Protein AF-A0A1V5E7V3-F1 (afdb_monomer)

Secondary structure (DSSP, 8-state):
---EEEEE-SSHHHHHHHHHHHTSTT-GGGGGSEEEEE-SGGG-STHHHHHHHHHHHSSTTT--EEEEESSTTSSS---TT--EEEE-S----HHHHHHHHGGGTS--EEE-TTS-EEE--S--EEEES-HHHHHHHHHHHHHHH-SS---HHHHHHHHHHHS--EEE-SS-EEEPPHHHHHHHHHHTS-THHHHHHHT-GGGB---HHHHHHHHH-HHHHHHHHHSGGGTT-HHHHHHHHHHHHHHHHHHHH--S---HHHHHHHHHHHHHHHHHHHHHHHHHHHHHTTHHHHHHH----SS-HHHIIIII-HHHHHHHHS--HHHHHHHHHTT-B-HHHHHHHHHHHHHHHHHHHHTTT--TTTT--EE-SS-EE-HHHHHHHHHHHHHHHHHHHHHHHT------------S-PPPPHHHHHHHHHHHHHHHHHHHHHHH----HHHHHTT--EEEEEEEEE-TTS-EEEEEEEE--S-HHHHHHHHHHHHHHPPPPPPSS-EEEEEEEEE---

Structure (mmCIF, N/CA/C/O backbone):
data_AF-A0A1V5E7V3-F1
#
_entry.id   AF-A0A1V5E7V3-F1
#
loop_
_atom_site.group_PDB
_atom_site.id
_atom_site.type_symbol
_atom_site.label_atom_id
_atom_site.label_alt_id
_atom_site.label_comp_id
_atom_site.label_asym_id
_atom_site.label_entity_id
_atom_site.label_seq_id
_atom_site.pdbx_PDB_ins_code
_atom_site.Cartn_x
_atom_site.Cartn_y
_atom_site.Cartn_z
_atom_site.occupancy
_atom_site.B_iso_or_equiv
_atom_site.auth_seq_id
_atom_site.auth_comp_id
_atom_site.auth_asym_id
_atom_site.auth_atom_id
_atom_site.pdbx_PDB_model_num
ATOM 1 N N . MET A 1 1 ? 16.300 -5.317 -32.630 1.00 59.69 1 MET A N 1
ATOM 2 C CA . MET A 1 1 ? 17.510 -5.959 -32.055 1.00 59.69 1 MET A CA 1
ATOM 3 C C . MET A 1 1 ? 18.302 -4.889 -31.298 1.00 59.69 1 MET A C 1
ATOM 5 O O . MET A 1 1 ? 18.347 -3.766 -31.780 1.00 59.69 1 MET A O 1
ATOM 9 N N . LEU A 1 2 ? 18.863 -5.180 -30.117 1.00 83.94 2 LEU A N 1
ATOM 10 C CA . LEU A 1 2 ? 19.579 -4.194 -29.284 1.00 83.94 2 LEU A CA 1
ATOM 11 C C . LEU A 1 2 ? 20.987 -3.898 -29.844 1.00 83.94 2 LEU A C 1
ATOM 13 O O . LEU A 1 2 ? 21.982 -4.446 -29.363 1.00 83.94 2 LEU A O 1
ATOM 17 N N . SER A 1 3 ? 21.072 -3.072 -30.889 1.00 89.88 3 SER A N 1
ATOM 18 C CA . SER A 1 3 ? 22.350 -2.718 -31.532 1.00 89.88 3 SER A CA 1
ATOM 19 C C . SER A 1 3 ? 23.132 -1.676 -30.733 1.00 89.88 3 SER A C 1
ATOM 21 O O . SER A 1 3 ? 24.345 -1.802 -30.585 1.00 89.88 3 SER A O 1
ATOM 23 N N . HIS A 1 4 ? 22.448 -0.696 -30.136 1.00 93.88 4 HIS A N 1
ATOM 24 C CA . HIS A 1 4 ? 23.086 0.336 -29.319 1.00 93.88 4 HIS A CA 1
ATOM 25 C C . HIS A 1 4 ? 22.435 0.427 -27.945 1.00 93.88 4 HIS A C 1
ATOM 27 O O . HIS A 1 4 ? 21.242 0.718 -27.825 1.00 93.88 4 HIS A O 1
ATOM 33 N N . THR A 1 5 ? 23.228 0.213 -26.895 1.00 95.25 5 THR A N 1
ATOM 34 C CA . THR A 1 5 ? 22.722 0.203 -25.515 1.00 95.25 5 THR A CA 1
ATOM 35 C C . THR A 1 5 ? 23.549 1.064 -24.576 1.00 95.25 5 THR A C 1
ATOM 37 O O . THR A 1 5 ? 24.768 1.164 -24.725 1.00 95.25 5 THR A O 1
ATOM 40 N N . PHE A 1 6 ? 22.886 1.641 -23.578 1.00 95.75 6 PHE A N 1
ATOM 41 C CA . PHE A 1 6 ? 23.505 2.415 -22.506 1.00 95.75 6 PHE A CA 1
ATOM 42 C C . PHE A 1 6 ? 23.456 1.630 -21.192 1.00 95.75 6 PHE A C 1
ATOM 44 O O . PHE A 1 6 ? 22.396 1.191 -20.768 1.00 95.75 6 PHE A O 1
ATOM 51 N N . TRP A 1 7 ? 24.589 1.392 -20.543 1.00 96.12 7 TRP A N 1
ATOM 52 C CA . TRP A 1 7 ? 24.657 0.620 -19.302 1.00 96.12 7 TRP A CA 1
ATOM 53 C C . TRP A 1 7 ? 25.041 1.559 -18.166 1.00 96.12 7 TRP A C 1
ATOM 55 O O . TRP A 1 7 ? 26.091 2.207 -18.208 1.00 96.12 7 TRP A O 1
ATOM 65 N N . PHE A 1 8 ? 24.178 1.643 -17.154 1.00 93.69 8 PHE A N 1
ATOM 66 C CA . PHE A 1 8 ? 24.316 2.588 -16.055 1.00 93.69 8 PHE A CA 1
ATOM 67 C C . PHE A 1 8 ? 24.858 1.891 -14.804 1.00 93.69 8 PHE A C 1
ATOM 69 O O . PHE A 1 8 ? 24.125 1.209 -14.090 1.00 93.69 8 PHE A O 1
ATOM 76 N N . LEU A 1 9 ? 26.154 2.061 -14.539 1.00 93.06 9 LEU A N 1
ATOM 77 C CA . LEU A 1 9 ? 26.888 1.380 -13.471 1.00 93.06 9 LEU A CA 1
ATOM 78 C C . LEU A 1 9 ? 27.106 2.276 -12.233 1.00 93.06 9 LEU A C 1
ATOM 80 O O . LEU A 1 9 ? 26.969 3.499 -12.315 1.00 93.06 9 LEU A O 1
ATOM 84 N N . PRO A 1 10 ? 27.452 1.702 -11.062 1.00 88.38 10 PRO A N 1
ATOM 85 C CA . PRO A 1 10 ? 27.514 2.453 -9.805 1.00 88.38 10 PRO A CA 1
ATOM 86 C C . PRO A 1 10 ? 28.626 3.504 -9.735 1.00 88.38 10 PRO A C 1
ATOM 88 O O . PRO A 1 10 ? 28.425 4.577 -9.172 1.00 88.38 10 PRO A O 1
ATOM 91 N N . ASN A 1 11 ? 29.812 3.193 -10.262 1.00 91.88 11 ASN A N 1
ATOM 92 C CA . ASN A 1 11 ? 31.008 4.026 -10.137 1.00 91.88 11 ASN A CA 1
ATOM 93 C C . ASN A 1 11 ? 32.017 3.734 -11.262 1.00 91.88 11 ASN A C 1
ATOM 95 O O . ASN A 1 11 ? 31.843 2.798 -12.044 1.00 91.88 11 ASN A O 1
ATOM 99 N N . VAL A 1 12 ? 33.085 4.535 -11.330 1.00 92.38 12 VAL A N 1
ATOM 100 C CA . VAL A 1 12 ? 34.124 4.437 -12.372 1.00 92.38 12 VAL A CA 1
ATOM 101 C C . VAL A 1 12 ? 34.798 3.063 -12.385 1.00 92.38 12 VAL A C 1
ATOM 103 O O . VAL A 1 12 ? 34.963 2.483 -13.456 1.00 92.38 12 VAL A O 1
ATOM 106 N N . ALA A 1 13 ? 35.123 2.519 -11.208 1.00 92.44 13 ALA A N 1
ATOM 107 C CA . ALA A 1 13 ? 35.746 1.203 -11.084 1.00 92.44 13 ALA A CA 1
ATOM 108 C C . ALA A 1 13 ? 34.842 0.089 -11.639 1.00 92.44 13 ALA A C 1
ATOM 110 O O . ALA A 1 13 ? 35.316 -0.805 -12.330 1.00 92.44 13 ALA A O 1
ATOM 111 N N . SER A 1 14 ? 33.528 0.184 -11.418 1.00 92.88 14 SER A N 1
ATOM 112 C CA . SER A 1 14 ? 32.549 -0.766 -11.961 1.00 92.88 14 SER A CA 1
ATOM 113 C C . SER A 1 14 ? 32.484 -0.696 -13.487 1.00 92.88 14 SER A C 1
ATOM 115 O O . SER A 1 14 ? 32.440 -1.733 -14.142 1.00 92.88 14 SER A O 1
ATOM 117 N N . CYS A 1 15 ? 32.524 0.509 -14.071 1.00 94.12 15 CYS A N 1
ATOM 118 C CA . CYS A 1 15 ? 32.578 0.666 -15.527 1.00 94.12 15 CYS A CA 1
ATOM 119 C C . CYS A 1 15 ? 33.848 0.038 -16.120 1.00 94.12 15 CYS A C 1
ATOM 121 O O . CYS A 1 15 ? 33.771 -0.646 -17.136 1.00 94.12 15 CYS A O 1
ATOM 123 N N . GLN A 1 16 ? 35.002 0.240 -15.478 1.00 93.62 16 GLN A N 1
ATOM 124 C CA . GLN A 1 16 ? 36.272 -0.361 -15.899 1.00 93.62 16 GLN A CA 1
ATOM 125 C C . GLN A 1 16 ? 36.253 -1.888 -15.763 1.00 93.62 16 GLN A C 1
ATOM 127 O O . GLN A 1 16 ? 36.664 -2.593 -16.680 1.00 93.62 16 GLN A O 1
ATOM 132 N N . ALA A 1 17 ? 35.729 -2.407 -14.651 1.00 95.44 17 ALA A N 1
ATOM 133 C CA . ALA A 1 17 ? 35.582 -3.842 -14.437 1.00 95.44 17 ALA A CA 1
ATOM 134 C C . ALA A 1 17 ? 34.670 -4.479 -15.495 1.00 95.44 17 ALA A C 1
ATOM 136 O O . ALA A 1 17 ? 35.028 -5.505 -16.066 1.00 95.44 17 ALA A O 1
ATOM 137 N N . MET A 1 18 ? 33.536 -3.842 -15.811 1.00 95.75 18 MET A N 1
ATOM 138 C CA . MET A 1 18 ? 32.623 -4.307 -16.856 1.00 95.75 18 MET A CA 1
ATOM 139 C C . MET A 1 18 ? 33.272 -4.265 -18.242 1.00 95.75 18 MET A C 1
ATOM 141 O O . MET A 1 18 ? 33.163 -5.228 -18.992 1.00 95.75 18 MET A O 1
ATOM 145 N N . TYR A 1 19 ? 33.997 -3.192 -18.571 1.00 95.31 19 TYR A N 1
ATOM 146 C CA . TYR A 1 19 ? 34.758 -3.100 -19.820 1.00 95.31 19 TYR A CA 1
ATOM 147 C C . TYR A 1 19 ? 35.729 -4.279 -19.968 1.00 95.31 19 TYR A C 1
ATOM 149 O O . TYR A 1 19 ? 35.719 -4.978 -20.980 1.00 95.31 19 TYR A O 1
ATOM 157 N N . ASN A 1 20 ? 36.518 -4.543 -18.923 1.00 95.69 20 ASN A N 1
ATOM 158 C CA . ASN A 1 20 ? 37.475 -5.644 -18.911 1.00 95.69 20 ASN A CA 1
ATOM 159 C C . ASN A 1 20 ? 36.780 -7.003 -19.014 1.00 95.69 20 ASN A C 1
ATOM 161 O O . ASN A 1 20 ? 37.267 -7.864 -19.738 1.00 95.69 20 ASN A O 1
ATOM 165 N N . LEU A 1 21 ? 35.650 -7.188 -18.321 1.00 96.19 21 LEU A N 1
ATOM 166 C CA . LEU A 1 21 ? 34.856 -8.415 -18.358 1.00 96.19 21 LEU A CA 1
ATOM 167 C C . LEU A 1 21 ? 34.350 -8.703 -19.775 1.00 96.19 21 LEU A C 1
ATOM 169 O O . LEU A 1 21 ? 34.574 -9.797 -20.285 1.00 96.19 21 LEU A O 1
ATOM 173 N N . LEU A 1 22 ? 33.732 -7.721 -20.436 1.00 94.94 22 LEU A N 1
ATOM 174 C CA . LEU A 1 22 ? 33.219 -7.868 -21.804 1.00 94.94 22 LEU A CA 1
ATOM 175 C C . LEU A 1 22 ? 34.336 -8.173 -22.818 1.00 94.94 22 LEU A C 1
ATOM 177 O O . LEU A 1 22 ? 34.099 -8.884 -23.790 1.00 94.94 22 LEU A O 1
ATOM 181 N N . ALA A 1 23 ? 35.557 -7.693 -22.567 1.00 94.19 23 ALA A N 1
ATOM 182 C CA . ALA A 1 23 ? 36.724 -7.947 -23.410 1.00 94.19 23 ALA A CA 1
ATOM 183 C C . ALA A 1 23 ? 37.384 -9.325 -23.189 1.00 94.19 23 ALA A C 1
ATOM 185 O O . ALA A 1 23 ? 38.278 -9.703 -23.950 1.00 94.19 23 ALA A O 1
ATOM 186 N N . GLN A 1 24 ? 36.990 -10.093 -22.164 1.00 95.50 24 GLN A N 1
ATOM 187 C CA . GLN A 1 24 ? 37.594 -11.404 -21.904 1.00 95.50 24 GLN A CA 1
ATOM 188 C C . GLN A 1 24 ? 37.320 -12.392 -23.047 1.00 95.50 24 GLN A C 1
ATOM 190 O O . GLN A 1 24 ? 36.286 -12.334 -23.717 1.00 95.50 24 GLN A O 1
ATOM 195 N N . ARG A 1 25 ? 38.253 -13.329 -23.262 1.00 94.38 25 ARG A N 1
ATOM 196 C CA . ARG A 1 25 ? 38.253 -14.239 -24.423 1.00 94.38 25 ARG A CA 1
ATOM 197 C C . ARG A 1 25 ? 36.986 -15.087 -24.533 1.00 94.38 25 ARG A C 1
ATOM 199 O O . ARG A 1 25 ? 36.538 -15.350 -25.641 1.00 94.38 25 ARG A O 1
ATOM 206 N N . GLN A 1 26 ? 36.406 -15.494 -23.408 1.00 94.69 26 GLN A N 1
ATOM 207 C CA . GLN A 1 26 ? 35.200 -16.320 -23.373 1.00 94.69 26 GLN A CA 1
ATOM 208 C C . GLN A 1 26 ? 33.909 -15.555 -23.716 1.00 94.69 26 GLN A C 1
ATOM 210 O O . GLN A 1 26 ? 32.909 -16.178 -24.052 1.00 94.69 26 GLN A O 1
ATOM 215 N N . ASN A 1 27 ? 33.917 -14.218 -23.675 1.00 93.38 27 ASN A N 1
ATOM 216 C CA . ASN A 1 27 ? 32.738 -13.376 -23.908 1.00 93.38 27 ASN A CA 1
ATOM 217 C C . ASN A 1 27 ? 32.571 -13.002 -25.394 1.00 93.38 27 ASN A C 1
ATOM 219 O O . ASN A 1 27 ? 32.338 -11.845 -25.741 1.00 93.38 27 ASN A O 1
ATOM 223 N N . THR A 1 28 ? 32.670 -14.001 -26.276 1.00 93.44 28 THR A N 1
ATOM 224 C CA . THR A 1 28 ? 32.738 -13.840 -27.743 1.00 93.44 28 THR A CA 1
ATOM 225 C C . THR A 1 28 ? 31.550 -13.095 -28.348 1.00 93.44 28 THR A C 1
ATOM 227 O O . THR A 1 28 ? 31.721 -12.338 -29.301 1.00 93.44 28 THR A O 1
ATOM 230 N N . PHE A 1 29 ? 30.354 -13.238 -27.768 1.00 93.12 29 PHE A N 1
ATOM 231 C CA . PHE A 1 29 ? 29.156 -12.510 -28.198 1.00 93.12 29 PHE A CA 1
ATOM 232 C C . PHE A 1 29 ? 29.357 -10.985 -28.185 1.00 93.12 29 PHE A C 1
ATOM 234 O O . PHE A 1 29 ? 28.922 -10.283 -29.099 1.00 93.12 29 PHE A O 1
ATOM 241 N N . PHE A 1 30 ? 30.042 -10.464 -27.164 1.00 94.06 30 PHE A N 1
ATOM 242 C CA . PHE A 1 30 ? 30.223 -9.026 -26.975 1.00 94.06 30 PHE A CA 1
ATOM 243 C C . PHE A 1 30 ? 31.348 -8.442 -27.828 1.00 94.06 30 PHE A C 1
ATOM 245 O O . PHE A 1 30 ? 31.407 -7.228 -27.991 1.00 94.06 30 PHE A O 1
ATOM 252 N N . HIS A 1 31 ? 32.199 -9.272 -28.436 1.00 93.94 31 HIS A N 1
ATOM 253 C CA . HIS A 1 31 ? 33.283 -8.800 -29.307 1.00 93.94 31 HIS A CA 1
ATOM 254 C C . HIS A 1 31 ? 32.764 -8.173 -30.608 1.00 93.94 31 HIS A C 1
ATOM 256 O O . HIS A 1 31 ? 33.480 -7.410 -31.249 1.00 93.94 31 HIS A O 1
ATOM 262 N N . ALA A 1 32 ? 31.504 -8.434 -30.971 1.00 92.56 32 ALA A N 1
ATOM 263 C CA . ALA A 1 32 ? 30.821 -7.752 -32.068 1.00 92.56 32 ALA A CA 1
ATOM 264 C C . ALA A 1 32 ? 30.382 -6.310 -31.726 1.00 92.56 32 ALA A C 1
ATOM 266 O O . ALA A 1 32 ? 29.896 -5.604 -32.608 1.00 92.56 32 ALA A O 1
ATOM 267 N N . TYR A 1 33 ? 30.507 -5.877 -30.465 1.00 95.25 33 TYR A N 1
ATOM 268 C CA . TYR A 1 33 ? 30.115 -4.547 -30.001 1.00 95.25 33 TYR A CA 1
ATOM 269 C C . TYR A 1 33 ? 31.343 -3.669 -29.741 1.00 95.25 33 TYR A C 1
ATOM 271 O O . TYR A 1 33 ? 32.265 -4.058 -29.027 1.00 95.25 33 TYR A O 1
ATOM 279 N N . ALA A 1 34 ? 31.317 -2.427 -30.225 1.00 95.44 34 ALA A N 1
ATOM 280 C CA . ALA A 1 34 ? 32.267 -1.411 -29.791 1.00 95.44 34 ALA A CA 1
ATOM 281 C C . ALA A 1 34 ? 31.888 -0.907 -28.387 1.00 95.44 34 ALA A C 1
ATOM 283 O O . ALA A 1 34 ? 30.802 -0.354 -28.176 1.00 95.44 34 ALA A O 1
ATOM 284 N N . ILE A 1 35 ? 32.776 -1.106 -27.411 1.00 95.19 35 ILE A N 1
ATOM 285 C CA . ILE A 1 35 ? 32.531 -0.727 -26.015 1.00 95.19 35 ILE A CA 1
ATOM 286 C C . ILE A 1 35 ? 33.100 0.671 -25.746 1.00 95.19 35 ILE A C 1
ATOM 288 O O . ILE A 1 35 ? 34.306 0.893 -25.814 1.00 95.19 35 ILE A O 1
ATOM 292 N N . ASN A 1 36 ? 32.233 1.615 -25.391 1.00 94.25 36 ASN A N 1
ATOM 293 C CA . ASN A 1 36 ? 32.591 2.983 -25.034 1.00 94.25 36 ASN A CA 1
ATOM 294 C C . ASN A 1 36 ? 32.631 3.141 -23.511 1.00 94.25 36 ASN A C 1
ATOM 296 O O . ASN A 1 36 ? 31.594 3.059 -22.848 1.00 94.25 36 ASN A O 1
ATOM 300 N N . LEU A 1 37 ? 33.811 3.410 -22.951 1.00 92.62 37 LEU A N 1
ATOM 301 C CA . LEU A 1 37 ? 33.980 3.677 -21.523 1.00 92.62 37 LEU A CA 1
ATOM 302 C C . LEU A 1 37 ? 33.790 5.173 -21.217 1.00 92.62 37 LEU A C 1
ATOM 304 O O . LEU A 1 37 ? 34.739 5.951 -21.185 1.00 92.62 37 LEU A O 1
ATOM 308 N N . CYS A 1 38 ? 32.553 5.581 -20.942 1.00 91.50 38 CYS A N 1
ATOM 309 C CA . CYS A 1 38 ? 32.186 6.959 -20.609 1.00 91.50 38 CYS A CA 1
ATOM 310 C C . CYS A 1 38 ? 32.222 7.211 -19.090 1.00 91.50 38 CYS A C 1
ATOM 312 O O . CYS A 1 38 ? 31.250 7.673 -18.489 1.00 91.50 38 CYS A O 1
ATOM 314 N N . ALA A 1 39 ? 33.345 6.896 -18.443 1.00 87.50 39 ALA A N 1
ATOM 315 C CA . ALA A 1 39 ? 33.529 7.067 -17.002 1.00 87.50 39 ALA A CA 1
ATOM 316 C C . ALA A 1 39 ? 34.945 7.552 -16.657 1.00 87.50 39 ALA A C 1
ATOM 318 O O . ALA A 1 39 ? 35.900 7.287 -17.380 1.00 87.50 39 ALA A O 1
ATOM 319 N N . GLY A 1 40 ? 35.083 8.263 -15.534 1.00 81.69 40 GLY A N 1
ATOM 320 C CA . GLY A 1 40 ? 36.376 8.774 -15.069 1.00 81.69 40 GLY A CA 1
ATOM 321 C C . GLY A 1 40 ? 36.891 10.000 -15.844 1.00 81.69 40 GLY A C 1
ATOM 322 O O . GLY A 1 40 ? 36.205 10.505 -16.738 1.00 81.69 40 GLY A O 1
ATOM 323 N N . PRO A 1 41 ? 38.077 10.522 -15.486 1.00 73.62 41 PRO A N 1
ATOM 324 C CA . PRO A 1 41 ? 38.605 11.786 -16.012 1.00 73.62 41 PRO A CA 1
ATOM 325 C C . PRO A 1 41 ? 38.928 11.747 -17.515 1.00 73.62 41 PRO A C 1
ATOM 327 O O . PRO A 1 41 ? 38.741 12.751 -18.191 1.00 73.62 41 PRO A O 1
ATOM 330 N N . GLY A 1 42 ? 39.305 10.587 -18.065 1.00 70.12 42 GLY A N 1
ATOM 331 C CA . GLY A 1 42 ? 39.655 10.440 -19.487 1.00 70.12 42 GLY A CA 1
ATOM 332 C C . GLY A 1 42 ? 38.479 10.488 -20.473 1.00 70.12 42 GLY A C 1
ATOM 333 O O . GLY A 1 42 ? 38.701 10.549 -21.674 1.00 70.12 42 GLY A O 1
ATOM 334 N N . ALA A 1 43 ? 37.231 10.470 -19.993 1.00 70.94 43 ALA A N 1
ATOM 335 C CA . ALA A 1 43 ? 36.043 10.364 -20.845 1.00 70.94 43 ALA A CA 1
ATOM 336 C C . ALA A 1 43 ? 35.440 11.711 -21.309 1.00 70.94 43 ALA A C 1
ATOM 338 O O . ALA A 1 43 ? 34.360 11.693 -21.884 1.00 70.94 43 ALA A O 1
ATOM 339 N N . GLY A 1 44 ? 36.058 12.867 -21.019 1.00 66.12 44 GLY A N 1
ATOM 340 C CA . GLY A 1 44 ? 35.478 14.199 -21.310 1.00 66.12 44 GLY A CA 1
ATOM 341 C C . GLY A 1 44 ? 34.221 14.523 -20.477 1.00 66.12 44 GLY A C 1
ATOM 342 O O . GLY A 1 44 ? 33.724 13.664 -19.744 1.00 66.12 44 GLY A O 1
ATOM 343 N N . ILE A 1 45 ? 33.697 15.753 -20.512 1.00 64.75 45 ILE A N 1
ATOM 344 C CA . ILE A 1 45 ? 32.453 16.139 -19.804 1.00 64.75 45 ILE A CA 1
ATOM 345 C C . ILE A 1 45 ? 31.416 16.615 -20.829 1.00 64.75 45 ILE A C 1
ATOM 347 O O . ILE A 1 45 ? 31.742 17.345 -21.755 1.00 64.75 45 ILE A O 1
ATOM 351 N N . GLY A 1 46 ? 30.152 16.207 -20.669 1.00 66.38 46 GLY A N 1
ATOM 352 C CA . GLY A 1 46 ? 29.059 16.669 -21.533 1.00 66.38 46 GLY A CA 1
ATOM 353 C C . GLY A 1 46 ? 29.249 16.276 -23.002 1.00 66.38 46 GLY A C 1
ATOM 354 O O . GLY A 1 46 ? 29.337 15.089 -23.315 1.00 66.38 46 GLY A O 1
ATOM 355 N N . VAL A 1 47 ? 29.303 17.271 -23.893 1.00 68.19 47 VAL A N 1
ATOM 356 C CA . VAL A 1 47 ? 29.454 17.088 -25.351 1.00 68.19 47 VAL A CA 1
ATOM 357 C C . VAL A 1 47 ? 30.793 16.432 -25.706 1.00 68.19 47 VAL A C 1
ATOM 359 O O . VAL A 1 47 ? 30.850 15.608 -26.617 1.00 68.19 47 VAL A O 1
ATOM 362 N N . ASP A 1 48 ? 31.846 16.683 -24.928 1.00 75.38 48 ASP A N 1
ATOM 363 C CA . ASP A 1 48 ? 33.161 16.080 -25.174 1.00 75.38 48 ASP A CA 1
ATOM 364 C C . ASP A 1 48 ? 33.149 14.562 -24.945 1.00 75.38 48 ASP A C 1
ATOM 366 O O . ASP A 1 48 ? 33.879 13.816 -25.596 1.00 75.38 48 ASP A O 1
ATOM 370 N N . ALA A 1 49 ? 32.270 14.082 -24.058 1.00 80.31 49 ALA A N 1
ATOM 371 C CA . ALA A 1 49 ? 32.050 12.654 -23.832 1.00 80.31 49 ALA A CA 1
ATOM 372 C C . ALA A 1 49 ? 31.174 12.001 -24.917 1.00 80.31 49 ALA A C 1
ATOM 374 O O . ALA A 1 49 ? 31.165 10.775 -25.048 1.00 80.31 49 ALA A O 1
ATOM 375 N N . LEU A 1 50 ? 30.426 12.801 -25.685 1.00 85.50 50 LEU A N 1
ATOM 376 C CA . LEU A 1 50 ? 29.505 12.336 -26.723 1.00 85.50 50 LEU A CA 1
ATOM 377 C C . LEU A 1 50 ? 30.228 12.021 -28.040 1.00 85.50 50 LEU A C 1
ATOM 379 O O . LEU A 1 50 ? 29.875 11.049 -28.708 1.00 85.50 50 LEU A O 1
ATOM 383 N N . GLY A 1 51 ? 31.250 12.805 -28.394 1.00 86.00 51 GLY A N 1
ATOM 384 C CA . GLY A 1 51 ? 31.998 12.650 -29.647 1.00 86.00 51 GLY A CA 1
ATOM 385 C C . GLY A 1 51 ? 32.530 11.227 -29.890 1.00 86.00 51 GLY A C 1
ATOM 386 O O . GLY A 1 51 ? 32.249 10.657 -30.948 1.00 86.00 51 GLY A O 1
ATOM 387 N N . PRO A 1 52 ? 33.233 10.599 -28.924 1.00 87.50 52 PRO A N 1
ATOM 388 C CA . PRO A 1 52 ? 33.711 9.222 -29.064 1.00 87.50 52 PRO A CA 1
ATOM 389 C C . PRO A 1 52 ? 32.584 8.205 -29.286 1.00 87.50 52 PRO A C 1
ATOM 391 O O . PRO A 1 52 ? 32.709 7.320 -30.132 1.00 87.50 52 PRO A O 1
ATOM 394 N N . VAL A 1 53 ? 31.456 8.374 -28.586 1.00 90.25 53 VAL A N 1
ATOM 395 C CA . VAL A 1 53 ? 30.288 7.492 -28.714 1.00 90.25 53 VAL A CA 1
ATOM 396 C C . VAL A 1 53 ? 29.702 7.586 -30.120 1.00 90.25 53 VAL A C 1
ATOM 398 O O . VAL A 1 53 ? 29.540 6.559 -30.773 1.00 90.25 53 VAL A O 1
ATOM 401 N N . GLN A 1 54 ? 29.454 8.796 -30.625 1.00 89.00 54 GLN A N 1
ATOM 402 C CA . GLN A 1 54 ? 28.921 8.999 -31.977 1.00 89.00 54 GLN A CA 1
ATOM 403 C C . GLN A 1 54 ? 29.869 8.465 -33.053 1.00 89.00 54 GLN A C 1
ATOM 405 O O . GLN A 1 54 ? 29.430 7.796 -33.984 1.00 89.00 54 GLN A O 1
ATOM 410 N N . LYS A 1 55 ? 31.178 8.690 -32.894 1.00 89.56 55 LYS A N 1
ATOM 411 C CA . LYS A 1 55 ? 32.187 8.174 -33.823 1.00 89.56 55 LYS A CA 1
ATOM 412 C C . LYS A 1 55 ? 32.189 6.645 -33.878 1.00 89.56 55 LYS A C 1
ATOM 414 O O . LYS A 1 55 ? 32.302 6.082 -34.961 1.00 89.56 55 LYS A O 1
ATOM 419 N N . SER A 1 56 ? 32.036 5.977 -32.732 1.00 91.50 56 SER A N 1
ATOM 420 C CA . SER A 1 56 ? 31.978 4.509 -32.665 1.00 91.50 56 SER A CA 1
ATOM 421 C C . SER A 1 56 ? 30.724 3.910 -33.315 1.00 91.50 56 SER A C 1
ATOM 423 O O . SER A 1 56 ? 30.743 2.747 -33.706 1.00 91.50 56 SER A O 1
ATOM 425 N N . MET A 1 57 ? 29.644 4.693 -33.433 1.00 91.12 57 MET A N 1
ATOM 426 C CA . MET A 1 57 ? 28.383 4.247 -34.029 1.00 91.12 57 MET A CA 1
ATOM 427 C C . MET A 1 57 ? 28.401 4.267 -35.561 1.00 91.12 57 MET A C 1
ATOM 429 O O . MET A 1 57 ? 27.581 3.579 -36.154 1.00 91.12 57 MET A O 1
ATOM 433 N N . GLY A 1 58 ? 29.317 4.998 -36.212 1.00 87.94 58 GLY A N 1
ATOM 434 C CA . GLY A 1 58 ? 29.454 5.000 -37.677 1.00 87.94 58 GLY A CA 1
ATOM 435 C C . GLY A 1 58 ? 28.103 5.089 -38.402 1.00 87.94 58 GLY A C 1
ATOM 436 O O . GLY A 1 58 ? 27.358 6.040 -38.177 1.00 87.94 58 GLY A O 1
ATOM 437 N N . ASP A 1 59 ? 27.791 4.074 -39.219 1.00 86.19 59 ASP A N 1
ATOM 438 C CA . ASP A 1 59 ? 26.418 3.767 -39.639 1.00 86.19 59 ASP A CA 1
ATOM 439 C C . ASP A 1 59 ? 25.690 2.969 -38.532 1.00 86.19 59 ASP A C 1
ATOM 441 O O . ASP A 1 59 ? 25.990 1.783 -38.337 1.00 86.19 59 ASP A O 1
ATOM 445 N N . PRO A 1 60 ? 24.724 3.571 -37.809 1.00 82.69 60 PRO A N 1
ATOM 446 C CA . PRO A 1 60 ? 24.059 2.911 -36.688 1.00 82.69 60 PRO A CA 1
ATOM 447 C C . PRO A 1 60 ? 23.140 1.746 -37.101 1.00 82.69 60 PRO A C 1
ATOM 449 O O . PRO A 1 60 ? 22.619 1.033 -36.246 1.00 82.69 60 PRO A O 1
ATOM 452 N N . LEU A 1 61 ? 22.903 1.534 -38.400 1.00 84.44 61 LEU A N 1
ATOM 453 C CA . LEU A 1 61 ? 22.179 0.354 -38.885 1.00 84.44 61 LEU A CA 1
ATOM 454 C C . LEU A 1 61 ? 23.095 -0.867 -39.034 1.00 84.44 61 LEU A C 1
ATOM 456 O O . LEU A 1 61 ? 22.627 -2.001 -38.925 1.00 84.44 61 LEU A O 1
ATOM 460 N N . ALA A 1 62 ? 24.392 -0.644 -39.250 1.00 87.62 62 ALA A N 1
ATOM 461 C CA . ALA A 1 62 ? 25.377 -1.693 -39.504 1.00 87.62 62 ALA A CA 1
ATOM 462 C C . ALA A 1 62 ? 26.276 -1.996 -38.295 1.00 87.62 62 ALA A C 1
ATOM 464 O O . ALA A 1 62 ? 26.870 -3.074 -38.221 1.00 87.62 62 ALA A O 1
ATOM 465 N N . THR A 1 63 ? 26.402 -1.064 -37.347 1.00 92.56 63 THR A N 1
ATOM 466 C CA . THR A 1 63 ? 27.291 -1.215 -36.189 1.00 92.56 63 THR A CA 1
ATOM 467 C C . THR A 1 63 ? 26.543 -1.592 -34.912 1.00 92.56 63 THR A C 1
ATOM 469 O O . THR A 1 63 ? 25.315 -1.553 -34.821 1.00 92.56 63 THR A O 1
ATOM 472 N N . LYS A 1 64 ? 27.307 -1.989 -33.890 1.00 94.50 64 LYS A N 1
ATOM 473 C CA . LYS A 1 64 ? 26.790 -2.293 -32.558 1.00 94.50 64 LYS A CA 1
ATOM 474 C C . LYS A 1 64 ? 27.677 -1.660 -31.501 1.00 94.50 64 LYS A C 1
ATOM 476 O O . LYS A 1 64 ? 28.900 -1.759 -3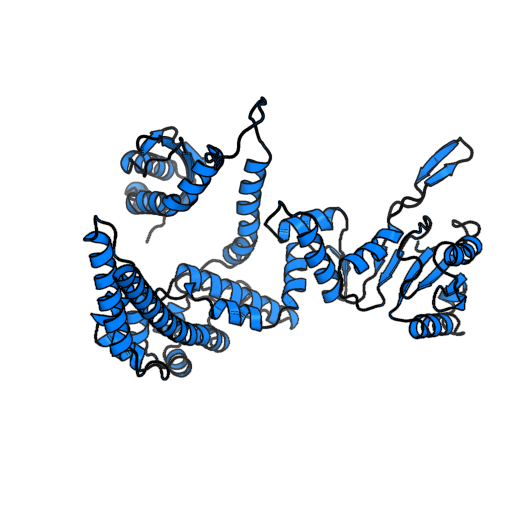1.582 1.00 94.50 64 LYS A O 1
ATOM 481 N N . THR A 1 65 ? 27.084 -1.020 -30.496 1.00 96.12 65 THR A N 1
ATOM 482 C CA . THR A 1 65 ? 27.846 -0.319 -29.452 1.00 96.12 65 THR A CA 1
ATOM 483 C C . THR A 1 65 ? 27.257 -0.505 -28.060 1.00 96.12 65 THR A C 1
ATOM 485 O O . THR A 1 65 ? 26.039 -0.442 -27.876 1.00 96.12 65 THR A O 1
ATOM 488 N N . ILE A 1 66 ? 28.121 -0.599 -27.053 1.00 96.69 66 ILE A N 1
ATOM 489 C CA . ILE A 1 66 ? 27.736 -0.558 -25.637 1.00 96.69 66 ILE A CA 1
ATOM 490 C C . ILE A 1 66 ? 28.393 0.661 -25.002 1.00 96.69 66 ILE A C 1
ATOM 492 O O . ILE A 1 66 ? 29.611 0.800 -25.043 1.00 96.69 66 ILE A O 1
ATOM 496 N N . THR A 1 67 ? 27.608 1.549 -24.402 1.00 95.88 67 THR A N 1
ATOM 497 C CA . THR A 1 67 ? 28.128 2.710 -23.673 1.00 95.88 67 THR A CA 1
ATOM 498 C C . THR A 1 67 ? 28.058 2.453 -22.174 1.00 95.88 67 THR A C 1
ATOM 500 O O . THR A 1 67 ? 26.969 2.352 -21.621 1.00 95.88 67 THR A O 1
ATOM 503 N N . LEU A 1 68 ? 29.208 2.375 -21.504 1.00 95.88 68 LEU A N 1
ATOM 504 C CA . LEU A 1 68 ? 29.317 2.181 -20.057 1.00 95.88 68 LEU A CA 1
ATOM 505 C C . LEU A 1 68 ? 29.475 3.537 -19.361 1.00 95.88 68 LEU A C 1
ATOM 507 O O . LEU A 1 68 ? 30.429 4.264 -19.636 1.00 95.88 68 LEU A O 1
ATOM 511 N N . SER A 1 69 ? 28.584 3.885 -18.434 1.00 93.00 69 SER A N 1
ATOM 512 C CA . SER A 1 69 ? 28.648 5.158 -17.704 1.00 93.00 69 SER A CA 1
ATOM 513 C C . SER A 1 69 ? 28.214 5.007 -16.250 1.00 93.00 69 SER A C 1
ATOM 515 O O . SER A 1 69 ? 27.362 4.186 -15.931 1.00 93.00 69 SER A O 1
ATOM 517 N N . CYS A 1 70 ? 28.765 5.840 -15.363 1.00 89.19 70 CYS A N 1
ATOM 518 C CA . CYS A 1 70 ? 28.327 5.961 -13.968 1.00 89.19 70 CYS A CA 1
ATOM 519 C C . CYS A 1 70 ? 27.651 7.306 -13.646 1.00 89.19 70 CYS A C 1
ATOM 521 O O . CYS A 1 70 ? 27.366 7.599 -12.484 1.00 89.19 70 CYS A O 1
ATOM 523 N N . GLY A 1 71 ? 27.366 8.124 -14.665 1.00 84.19 71 GLY A N 1
ATOM 524 C CA . GLY A 1 71 ? 26.693 9.421 -14.503 1.00 84.19 71 GLY A CA 1
ATOM 525 C C . GLY A 1 71 ? 26.978 10.439 -15.606 1.00 84.19 71 GLY A C 1
ATOM 526 O O . GLY A 1 71 ? 26.361 11.495 -15.629 1.00 84.19 71 GLY A O 1
ATOM 527 N N . LYS A 1 72 ? 27.892 10.144 -16.536 1.00 86.81 72 LYS A N 1
ATOM 528 C CA . LYS A 1 72 ? 28.075 10.948 -17.752 1.00 86.81 72 LYS A CA 1
ATOM 529 C C . LYS A 1 72 ? 27.014 10.579 -18.786 1.00 86.81 72 LYS A C 1
ATOM 531 O O . LYS A 1 72 ? 26.561 9.436 -18.823 1.00 86.81 72 LYS A O 1
ATOM 536 N N . LEU A 1 73 ? 26.649 11.537 -19.635 1.00 84.94 73 LEU A N 1
ATOM 537 C CA . LEU A 1 73 ? 25.647 11.377 -20.699 1.00 84.94 73 LEU A CA 1
ATOM 538 C C . LEU A 1 73 ? 24.217 11.064 -20.206 1.00 84.94 73 LEU A C 1
ATOM 540 O O . LEU A 1 73 ? 23.339 10.771 -21.011 1.00 84.94 73 LEU A O 1
ATOM 544 N N . THR A 1 74 ? 23.951 11.165 -18.899 1.00 80.81 74 THR A N 1
ATOM 545 C CA . THR A 1 74 ? 22.594 11.058 -18.335 1.00 80.81 74 THR A CA 1
ATOM 546 C C . THR A 1 74 ? 21.829 12.383 -18.422 1.00 80.81 74 THR A C 1
ATOM 548 O O . THR A 1 74 ? 20.599 12.398 -18.349 1.00 80.81 74 THR A O 1
ATOM 551 N N . THR A 1 75 ? 22.530 13.503 -18.633 1.00 77.25 75 THR A N 1
ATOM 552 C CA . THR A 1 75 ? 21.968 14.857 -18.736 1.00 77.25 75 THR A CA 1
ATOM 553 C C . THR A 1 75 ? 22.518 15.606 -19.952 1.00 77.25 75 THR A C 1
ATOM 555 O O . THR A 1 75 ? 23.642 15.363 -20.386 1.00 77.25 75 THR A O 1
ATOM 558 N N . GLY A 1 76 ? 21.712 16.505 -20.528 1.00 72.94 76 GLY A N 1
ATOM 559 C CA . GLY A 1 76 ? 22.168 17.489 -21.523 1.00 72.94 76 GLY A CA 1
ATOM 560 C C . GLY A 1 76 ? 22.557 16.966 -22.914 1.00 72.94 76 GLY A C 1
ATOM 561 O O . GLY A 1 76 ? 22.979 17.762 -23.743 1.00 72.94 76 GLY A O 1
ATOM 562 N N . VAL A 1 77 ? 22.410 15.667 -23.198 1.00 81.25 77 VAL A N 1
ATOM 563 C CA . VAL A 1 77 ? 22.765 15.060 -24.495 1.00 81.25 77 VAL A CA 1
ATOM 564 C C . VAL A 1 77 ? 21.682 14.097 -24.989 1.00 81.25 77 VAL A C 1
ATOM 566 O O . VAL A 1 77 ? 20.927 13.531 -24.194 1.00 81.25 77 VAL A O 1
ATOM 569 N N . THR A 1 78 ? 21.609 13.905 -26.307 1.00 85.81 78 THR A N 1
ATOM 570 C CA . THR A 1 78 ? 20.668 12.977 -26.954 1.00 85.81 78 THR A CA 1
ATOM 571 C C . THR A 1 78 ? 21.418 12.066 -27.917 1.00 85.81 78 THR A C 1
ATOM 573 O O . THR A 1 78 ? 22.088 12.547 -28.828 1.00 85.81 78 THR A O 1
ATOM 576 N N . VAL A 1 79 ? 21.272 10.751 -27.741 1.00 88.94 79 VAL A N 1
ATOM 577 C CA . VAL A 1 79 ? 21.853 9.725 -28.618 1.00 88.94 79 VAL A CA 1
ATOM 578 C C . VAL A 1 79 ? 20.714 8.884 -29.182 1.00 88.94 79 VAL A C 1
ATOM 580 O O . VAL A 1 79 ? 20.285 7.904 -28.581 1.00 88.94 79 VAL A O 1
ATOM 583 N N . ARG A 1 80 ? 20.180 9.314 -30.330 1.00 89.88 80 ARG A N 1
ATOM 584 C CA . ARG A 1 80 ? 18.968 8.733 -30.938 1.00 89.88 80 ARG A CA 1
ATOM 585 C C . ARG A 1 80 ? 19.058 7.217 -31.186 1.00 89.88 80 ARG A C 1
ATOM 587 O O . ARG A 1 80 ? 18.064 6.547 -30.894 1.00 89.88 80 ARG A O 1
ATOM 594 N N . PRO A 1 81 ? 20.210 6.659 -31.628 1.00 91.00 81 PRO A N 1
ATOM 595 C CA . PRO A 1 81 ? 20.322 5.225 -31.889 1.00 91.00 81 PRO A CA 1
ATOM 596 C C . PRO A 1 81 ? 20.189 4.322 -30.660 1.00 91.00 81 PRO A C 1
ATOM 598 O O . PRO A 1 81 ? 20.010 3.123 -30.836 1.00 91.00 81 PRO A O 1
ATOM 601 N N . TRP A 1 82 ? 20.274 4.833 -29.421 1.00 93.06 82 TRP A N 1
ATOM 602 C CA . TRP A 1 82 ? 20.092 3.974 -28.249 1.00 93.06 82 TRP A CA 1
ATOM 603 C C . TRP A 1 82 ? 18.677 3.389 -28.204 1.00 93.06 82 TRP A C 1
ATOM 605 O O . TRP A 1 82 ? 17.686 4.119 -28.128 1.00 93.06 82 TRP A O 1
ATOM 615 N N . THR A 1 83 ? 18.609 2.058 -28.208 1.00 92.06 83 THR A N 1
ATOM 616 C CA . THR A 1 83 ? 17.364 1.276 -28.164 1.00 92.06 83 THR A CA 1
ATOM 617 C C . THR A 1 83 ? 17.126 0.625 -26.808 1.00 92.06 83 THR A C 1
ATOM 619 O O . THR A 1 83 ? 16.048 0.095 -26.563 1.00 92.06 83 THR A O 1
ATOM 622 N N . GLY A 1 84 ? 18.114 0.624 -25.912 1.00 93.44 84 GLY A N 1
ATOM 623 C CA . GLY A 1 84 ? 17.913 0.076 -24.578 1.00 93.44 84 GLY A CA 1
ATOM 624 C C . GLY A 1 84 ? 18.918 0.541 -23.540 1.00 93.44 84 GLY A C 1
ATOM 625 O O . GLY A 1 84 ? 20.041 0.937 -23.864 1.00 93.44 84 GLY A O 1
ATOM 626 N N . ILE A 1 85 ? 18.492 0.497 -22.283 1.00 94.56 85 ILE A N 1
ATOM 627 C CA . ILE A 1 85 ? 19.282 0.876 -21.116 1.00 94.56 85 ILE A CA 1
ATOM 628 C C . ILE A 1 85 ? 19.301 -0.250 -20.088 1.00 94.56 85 ILE A C 1
ATOM 630 O O . ILE A 1 85 ? 18.269 -0.845 -19.808 1.00 94.56 85 ILE A O 1
ATOM 634 N N . PHE A 1 86 ? 20.469 -0.519 -19.507 1.00 94.56 86 PHE A N 1
ATOM 635 C CA . PHE A 1 86 ? 20.651 -1.489 -18.428 1.00 94.56 86 PHE A CA 1
ATOM 636 C C . PHE A 1 86 ? 20.901 -0.748 -17.108 1.00 94.56 86 PHE A C 1
ATOM 638 O O . PHE A 1 86 ? 21.919 -0.069 -16.950 1.00 94.56 86 PHE A O 1
ATOM 645 N N . MET A 1 87 ? 19.980 -0.883 -16.152 1.00 91.00 87 MET A N 1
ATOM 646 C CA . MET A 1 87 ? 20.030 -0.259 -14.827 1.00 91.00 87 MET A CA 1
ATOM 647 C C . MET A 1 87 ? 20.831 -1.122 -13.839 1.00 91.00 87 MET A C 1
ATOM 649 O O . MET A 1 87 ? 20.280 -1.854 -13.013 1.00 91.00 87 MET A O 1
ATOM 653 N N . LEU A 1 88 ? 22.160 -1.014 -13.900 1.00 90.38 88 LEU A N 1
ATOM 654 C CA . LEU A 1 88 ? 23.112 -1.826 -13.125 1.00 90.38 88 LEU A CA 1
ATOM 655 C C . LEU A 1 88 ? 23.580 -1.154 -11.823 1.00 90.38 88 LEU A C 1
ATOM 657 O O . LEU A 1 88 ? 24.613 -1.515 -11.259 1.00 90.38 88 LEU A O 1
ATOM 661 N N . ARG A 1 89 ? 22.843 -0.155 -11.328 1.00 84.81 89 ARG A N 1
ATOM 662 C CA . ARG A 1 89 ? 23.165 0.562 -10.089 1.00 84.81 89 ARG A CA 1
ATOM 663 C C . ARG A 1 89 ? 21.945 0.766 -9.211 1.00 84.81 89 ARG A C 1
ATOM 665 O O . ARG A 1 89 ? 20.846 0.988 -9.704 1.00 84.81 89 ARG A O 1
ATOM 672 N N . ASN A 1 90 ? 22.162 0.769 -7.899 1.00 78.25 90 ASN A N 1
ATOM 673 C CA . ASN A 1 90 ? 21.109 1.080 -6.944 1.00 78.25 90 ASN A CA 1
ATOM 674 C C . ASN A 1 90 ? 20.861 2.600 -6.898 1.00 78.25 90 ASN A C 1
ATOM 676 O O . ASN A 1 90 ? 21.692 3.359 -6.393 1.00 78.25 90 ASN A O 1
ATOM 680 N N . LEU A 1 91 ? 19.745 3.045 -7.476 1.00 76.69 91 LEU A N 1
ATOM 681 C CA . LEU A 1 91 ? 19.302 4.439 -7.478 1.00 76.69 91 LEU A CA 1
ATOM 682 C C . LEU A 1 91 ? 18.270 4.662 -6.375 1.00 76.69 91 LEU A C 1
ATOM 684 O O . LEU A 1 91 ? 17.346 3.872 -6.218 1.00 76.69 91 LEU A O 1
ATOM 688 N N . LYS A 1 92 ? 18.445 5.750 -5.617 1.00 71.62 92 LYS A N 1
ATOM 689 C CA . LYS A 1 92 ? 17.532 6.149 -4.533 1.00 71.62 92 LYS A CA 1
ATOM 690 C C . LYS A 1 92 ? 16.542 7.246 -4.942 1.00 71.62 92 LYS A C 1
ATOM 692 O O . LYS A 1 92 ? 15.533 7.411 -4.270 1.00 71.62 92 LYS A O 1
ATOM 697 N N . SER A 1 93 ? 16.859 8.017 -5.986 1.00 81.50 93 SER A N 1
ATOM 698 C CA . SER A 1 93 ? 16.036 9.130 -6.478 1.00 81.50 93 SER A CA 1
ATOM 699 C C . SER A 1 93 ? 15.322 8.717 -7.770 1.00 81.50 93 SER A C 1
ATOM 701 O O . SER A 1 93 ? 16.015 8.396 -8.747 1.00 81.50 93 SER A O 1
ATOM 703 N N . PRO A 1 94 ? 13.977 8.794 -7.802 1.00 82.06 94 PRO A N 1
ATOM 704 C CA . PRO A 1 94 ? 13.203 8.503 -9.005 1.00 82.06 94 PRO A CA 1
ATOM 705 C C . PRO A 1 94 ? 13.532 9.451 -10.157 1.00 82.06 94 PRO A C 1
ATOM 707 O O . PRO A 1 94 ? 13.569 9.040 -11.311 1.00 82.06 94 PRO A O 1
ATOM 710 N N . GLU A 1 95 ? 13.879 10.702 -9.855 1.00 84.12 95 GLU A N 1
ATOM 711 C CA . GLU A 1 95 ? 14.283 11.692 -10.853 1.00 84.12 95 GLU A CA 1
ATOM 712 C C . GLU A 1 95 ? 15.535 11.233 -11.604 1.00 84.12 95 GLU A C 1
ATOM 714 O O . GLU A 1 95 ? 15.565 11.245 -12.830 1.00 84.12 95 GLU A O 1
ATOM 719 N N . THR A 1 96 ? 16.554 10.763 -10.877 1.00 82.31 96 THR A N 1
ATOM 720 C CA . THR A 1 96 ? 17.792 10.254 -11.493 1.00 82.31 96 THR A CA 1
ATOM 721 C C . THR A 1 96 ? 17.528 8.979 -12.299 1.00 82.31 96 THR A C 1
ATOM 723 O O . THR A 1 96 ? 18.144 8.770 -13.346 1.00 82.31 96 THR A O 1
ATOM 726 N N . TYR A 1 97 ? 16.610 8.131 -11.823 1.00 87.50 97 TYR A N 1
ATOM 727 C CA . TYR A 1 97 ? 16.196 6.907 -12.505 1.00 87.50 97 TYR A CA 1
ATOM 728 C C . TYR A 1 97 ? 15.561 7.205 -13.861 1.00 87.50 97 TYR A C 1
ATOM 730 O O . TYR A 1 97 ? 16.074 6.773 -14.894 1.00 87.50 97 TYR A O 1
ATOM 738 N N . PHE A 1 98 ? 14.492 8.000 -13.870 1.00 87.81 98 PHE A N 1
ATOM 739 C CA . PHE A 1 98 ? 13.749 8.297 -15.090 1.00 87.81 98 PHE A CA 1
ATOM 740 C C . PHE A 1 98 ? 14.496 9.236 -16.030 1.00 87.81 98 PHE A C 1
ATOM 742 O O . PHE A 1 98 ? 14.402 9.081 -17.245 1.00 87.81 98 PHE A O 1
ATOM 749 N N . GLN A 1 99 ? 15.336 10.132 -15.506 1.00 85.44 99 GLN A N 1
ATOM 750 C CA . GLN A 1 99 ? 16.213 10.952 -16.338 1.00 85.44 99 GLN A CA 1
ATOM 751 C C . GLN A 1 99 ? 17.200 10.107 -17.153 1.00 85.44 99 GLN A C 1
ATOM 753 O O . GLN A 1 99 ? 17.508 10.473 -18.286 1.00 85.44 99 GLN A O 1
ATOM 758 N N . ALA A 1 100 ? 17.694 8.995 -16.600 1.00 86.69 100 ALA A N 1
ATOM 759 C CA . ALA A 1 100 ? 18.518 8.045 -17.339 1.00 86.69 100 ALA A CA 1
ATOM 760 C C . ALA A 1 100 ? 17.661 7.141 -18.242 1.00 86.69 100 ALA A C 1
ATOM 762 O O . ALA A 1 100 ? 17.998 6.967 -19.411 1.00 86.69 100 ALA A O 1
ATOM 763 N N . ALA A 1 101 ? 16.543 6.610 -17.730 1.00 88.25 101 ALA A N 1
ATOM 764 C CA . ALA A 1 101 ? 15.660 5.700 -18.461 1.00 88.25 101 ALA A CA 1
ATOM 765 C C . ALA A 1 101 ? 15.127 6.327 -19.757 1.00 88.25 101 ALA A C 1
ATOM 767 O O . ALA A 1 101 ? 15.239 5.739 -20.828 1.00 88.25 101 ALA A O 1
ATOM 768 N N . PHE A 1 102 ? 14.635 7.564 -19.695 1.00 87.88 102 PHE A N 1
ATOM 769 C CA . PHE A 1 102 ? 14.053 8.241 -20.853 1.00 87.88 102 PHE A CA 1
ATOM 770 C C . PHE A 1 102 ? 15.083 8.701 -21.896 1.00 87.88 102 PHE A C 1
ATOM 772 O O . PHE A 1 102 ? 14.702 9.153 -22.975 1.00 87.88 102 PHE A O 1
ATOM 779 N N . ARG A 1 103 ? 16.395 8.516 -21.667 1.00 85.75 103 ARG A N 1
ATOM 780 C CA . ARG A 1 103 ? 17.418 8.794 -22.696 1.00 85.75 103 ARG A CA 1
ATOM 781 C C . ARG A 1 103 ? 17.293 7.897 -23.914 1.00 85.75 103 ARG A C 1
ATOM 783 O O . ARG A 1 103 ? 17.656 8.318 -25.008 1.00 85.75 103 ARG A O 1
ATOM 790 N N . VAL A 1 104 ? 16.776 6.685 -23.737 1.00 87.94 104 VAL A N 1
ATOM 791 C CA . VAL A 1 104 ? 16.592 5.748 -24.849 1.00 87.94 104 VAL A CA 1
ATOM 792 C C . VAL A 1 104 ? 15.253 5.940 -25.562 1.00 87.94 104 VAL A C 1
ATOM 794 O O . VAL A 1 104 ? 15.046 5.340 -26.611 1.00 87.94 104 VAL A O 1
ATOM 797 N N . GLN A 1 105 ? 14.382 6.825 -25.063 1.00 86.69 105 GLN A N 1
ATOM 798 C CA . GLN A 1 105 ? 13.064 7.101 -25.645 1.00 86.69 105 GLN A CA 1
ATOM 799 C C . GLN A 1 105 ? 13.119 8.070 -26.839 1.00 86.69 105 GLN A C 1
ATOM 801 O O . GLN A 1 105 ? 12.215 8.076 -27.666 1.00 86.69 105 GLN A O 1
ATOM 806 N N . SER A 1 106 ? 14.173 8.888 -26.973 1.00 84.94 106 SER A N 1
ATOM 807 C CA . SER A 1 106 ? 14.234 9.938 -28.004 1.00 84.94 106 SER A CA 1
ATOM 808 C C . SER A 1 106 ? 14.066 9.375 -29.426 1.00 84.94 106 SER A C 1
ATOM 810 O O . SER A 1 106 ? 14.870 8.518 -29.794 1.00 84.94 106 SER A O 1
ATOM 812 N N . PRO A 1 107 ? 13.107 9.847 -30.246 1.00 83.06 107 PRO A N 1
ATOM 813 C CA . PRO A 1 107 ? 12.846 9.288 -31.573 1.00 83.06 107 PRO A CA 1
ATOM 814 C C . PRO A 1 107 ? 14.089 9.239 -32.469 1.00 83.06 107 PRO A C 1
ATOM 816 O O . PRO A 1 107 ? 14.916 10.159 -32.466 1.00 83.06 107 PRO A O 1
ATOM 819 N N . TRP A 1 108 ? 14.212 8.166 -33.253 1.00 83.75 108 TRP A N 1
ATOM 820 C CA . TRP A 1 108 ? 15.231 8.042 -34.291 1.00 83.75 108 TRP A CA 1
ATOM 821 C C . TRP A 1 108 ? 14.554 7.979 -35.656 1.00 83.75 108 TRP A C 1
ATOM 823 O O . TRP A 1 108 ? 13.926 6.982 -35.996 1.00 83.75 108 TRP A O 1
ATOM 833 N N . GLU A 1 109 ? 14.682 9.070 -36.405 1.00 83.94 109 GLU A N 1
ATOM 834 C CA . GLU A 1 109 ? 14.182 9.209 -37.770 1.00 83.94 109 GLU A CA 1
ATOM 835 C C . GLU A 1 109 ? 15.365 9.307 -38.732 1.00 83.94 109 GLU A C 1
ATOM 837 O O . GLU A 1 109 ? 16.349 9.996 -38.429 1.00 83.94 109 GLU A O 1
ATOM 842 N N . ILE A 1 110 ? 15.250 8.654 -39.885 1.00 80.12 110 ILE A N 1
ATOM 843 C CA . ILE A 1 110 ? 16.145 8.852 -41.026 1.00 80.12 110 ILE A CA 1
ATOM 844 C C . ILE A 1 110 ? 15.364 9.451 -42.194 1.00 80.12 110 ILE A C 1
ATOM 846 O O . ILE A 1 110 ? 14.167 9.213 -42.350 1.00 80.12 110 ILE A O 1
ATOM 850 N N . THR A 1 111 ? 16.043 10.235 -43.024 1.00 77.44 111 THR A N 1
ATOM 851 C CA . THR A 1 111 ? 15.482 10.695 -44.296 1.00 77.44 111 THR A CA 1
ATOM 852 C C . THR A 1 111 ? 15.861 9.678 -45.362 1.00 77.44 111 THR A C 1
ATOM 854 O O . THR A 1 111 ? 17.047 9.462 -45.608 1.00 77.44 111 THR A O 1
ATOM 857 N N . THR A 1 112 ? 14.871 9.041 -45.979 1.00 73.56 112 THR A N 1
ATOM 858 C CA . THR A 1 112 ? 15.103 8.114 -47.090 1.00 73.56 112 THR A CA 1
ATOM 859 C C . THR A 1 112 ? 15.580 8.880 -48.329 1.00 73.56 112 THR A C 1
ATOM 861 O O . THR A 1 112 ? 15.404 10.097 -48.435 1.00 73.56 112 THR A O 1
ATOM 864 N N . GLY A 1 113 ? 16.143 8.176 -49.317 1.00 69.31 113 GLY A N 1
ATOM 865 C CA . GLY A 1 113 ? 16.562 8.782 -50.591 1.00 69.31 113 GLY A CA 1
ATOM 866 C C . GLY A 1 113 ? 15.438 9.496 -51.361 1.00 69.31 113 GLY A C 1
ATOM 867 O O . GLY A 1 113 ? 15.726 10.301 -52.240 1.00 69.31 113 GLY A O 1
ATOM 868 N N . ALA A 1 114 ? 14.171 9.250 -51.006 1.00 70.88 114 ALA A N 1
ATOM 869 C CA . ALA A 1 114 ? 12.990 9.909 -51.564 1.00 70.88 114 ALA A CA 1
ATOM 870 C C . ALA A 1 114 ? 12.557 11.176 -50.791 1.00 70.88 114 ALA A C 1
ATOM 872 O O . ALA A 1 114 ? 11.525 11.766 -51.104 1.00 70.88 114 ALA A O 1
ATOM 873 N N . GLY A 1 115 ? 13.306 11.594 -49.762 1.00 74.50 115 GLY A N 1
ATOM 874 C CA . GLY A 1 115 ? 12.990 12.768 -48.941 1.00 74.50 115 GLY A CA 1
ATOM 875 C C . GLY A 1 115 ? 11.902 12.539 -47.883 1.00 74.50 115 GLY A C 1
ATOM 876 O O . GLY A 1 115 ? 11.550 13.473 -47.162 1.00 74.50 115 GLY A O 1
ATOM 877 N N . THR A 1 116 ? 11.378 11.317 -47.752 1.00 77.50 116 THR A N 1
ATOM 878 C CA . THR A 1 116 ? 10.422 10.950 -46.698 1.00 77.50 116 THR A CA 1
ATOM 879 C C . THR A 1 116 ? 11.149 10.599 -45.402 1.00 77.50 116 THR A C 1
ATOM 881 O O . THR A 1 116 ? 12.242 10.032 -45.422 1.00 77.50 116 THR A O 1
ATOM 884 N N . ARG A 1 117 ? 10.554 10.953 -44.256 1.00 80.25 117 ARG A N 1
ATOM 885 C CA . ARG A 1 117 ? 11.076 10.580 -42.935 1.00 80.25 117 ARG A CA 1
ATOM 886 C C . ARG A 1 117 ? 10.543 9.212 -42.537 1.00 80.25 117 ARG A C 1
ATOM 888 O O . ARG A 1 117 ? 9.332 9.010 -42.532 1.00 80.25 117 ARG A O 1
ATOM 895 N N . GLU A 1 118 ? 11.443 8.313 -42.175 1.00 83.31 118 GLU A N 1
ATOM 896 C CA . GLU A 1 118 ? 11.125 6.975 -41.685 1.00 83.31 118 GLU A CA 1
ATOM 897 C C . GLU A 1 118 ? 11.582 6.837 -40.230 1.00 83.31 118 GLU A C 1
ATOM 899 O O . GLU A 1 118 ? 12.709 7.202 -39.880 1.00 83.31 118 GLU A O 1
ATOM 904 N N . ILE A 1 119 ? 10.689 6.346 -39.368 1.00 83.81 119 ILE A N 1
ATOM 905 C CA . ILE A 1 119 ? 10.976 6.097 -37.953 1.00 83.81 119 ILE A CA 1
ATOM 906 C C . ILE A 1 119 ? 11.672 4.742 -37.848 1.00 83.81 119 ILE A C 1
ATOM 908 O O . ILE A 1 119 ? 11.067 3.716 -38.124 1.00 83.81 119 ILE A O 1
ATOM 912 N N . MET A 1 120 ? 12.923 4.733 -37.389 1.00 84.62 120 MET A N 1
ATOM 913 C CA . MET A 1 120 ? 13.707 3.501 -37.218 1.00 84.62 120 MET A CA 1
ATOM 914 C C . MET A 1 120 ? 13.518 2.865 -35.841 1.00 84.62 120 MET A C 1
ATOM 916 O O . MET A 1 120 ? 13.770 1.676 -35.652 1.00 84.62 120 MET A O 1
ATOM 920 N N . LYS A 1 121 ? 13.112 3.661 -34.847 1.00 88.12 121 LYS A N 1
ATOM 921 C CA . LYS A 1 121 ? 12.923 3.205 -33.469 1.00 88.12 121 LYS A CA 1
ATOM 922 C C . LYS A 1 121 ? 11.452 3.259 -33.084 1.00 88.12 121 LYS A C 1
ATOM 924 O O . LYS A 1 121 ? 10.951 4.315 -32.710 1.00 88.12 121 LYS A O 1
ATOM 929 N N . HIS A 1 122 ? 10.805 2.101 -33.142 1.00 83.50 122 HIS A N 1
ATOM 930 C CA . HIS A 1 122 ? 9.432 1.910 -32.669 1.00 83.50 122 HIS A CA 1
ATOM 931 C C . HIS A 1 122 ? 9.365 1.577 -31.176 1.00 83.50 122 HIS A C 1
ATOM 933 O O . HIS A 1 122 ? 8.407 1.942 -30.507 1.00 83.50 122 HIS A O 1
ATOM 939 N N . GLU A 1 123 ? 10.400 0.921 -30.648 1.00 86.75 123 GLU A N 1
ATOM 940 C CA . GLU A 1 123 ? 10.433 0.430 -29.273 1.00 86.75 123 GLU A CA 1
ATOM 941 C C . GLU A 1 123 ? 11.786 0.725 -28.624 1.00 86.75 123 GLU A C 1
ATOM 943 O O . GLU A 1 123 ? 12.837 0.710 -29.275 1.00 86.75 123 GLU A O 1
ATOM 948 N N . CYS A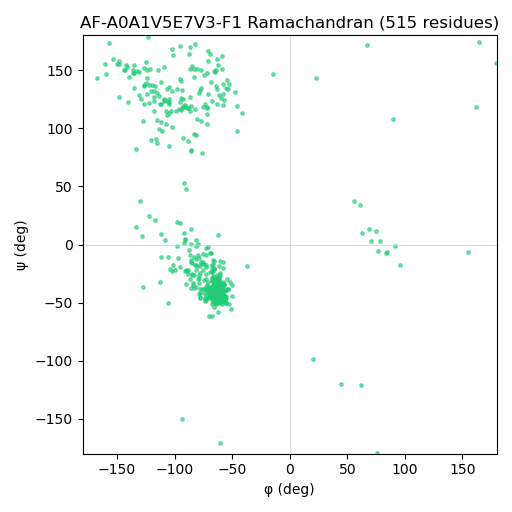 1 124 ? 11.765 0.963 -27.315 1.00 89.50 124 CYS A N 1
ATOM 949 C CA . CYS A 1 124 ? 12.964 1.036 -26.496 1.00 89.50 124 CYS A CA 1
ATOM 950 C C . CYS A 1 124 ? 12.761 0.282 -25.184 1.00 89.50 124 CYS A C 1
ATOM 952 O O . CYS A 1 124 ? 11.654 0.237 -24.655 1.00 89.50 124 CYS A O 1
ATOM 954 N N . TYR A 1 125 ? 13.843 -0.267 -24.642 1.00 91.62 125 TYR A N 1
ATOM 955 C CA . TYR A 1 125 ? 13.774 -1.178 -23.503 1.00 91.62 125 TYR A CA 1
ATOM 956 C C . TYR A 1 125 ? 14.564 -0.655 -22.304 1.00 91.62 125 TYR A C 1
ATOM 958 O O . TYR A 1 125 ? 15.728 -0.270 -22.426 1.00 91.62 125 TYR A O 1
ATOM 966 N N . VAL A 1 126 ? 13.945 -0.682 -21.127 1.00 91.75 126 VAL A N 1
ATOM 967 C CA . VAL A 1 126 ? 14.611 -0.426 -19.846 1.00 91.75 126 VAL A CA 1
ATOM 968 C C . VAL A 1 126 ? 14.754 -1.763 -19.132 1.00 91.75 126 VAL A C 1
ATOM 970 O O . VAL A 1 126 ? 13.765 -2.363 -18.729 1.00 91.75 126 VAL A O 1
ATOM 973 N N . PHE A 1 127 ? 15.987 -2.238 -18.992 1.00 91.50 127 PHE A N 1
ATOM 974 C CA . PHE A 1 127 ? 16.302 -3.469 -18.278 1.00 91.50 127 PHE A CA 1
ATOM 975 C C . PHE A 1 127 ? 16.704 -3.131 -16.851 1.00 91.50 127 PHE A C 1
ATOM 977 O O . PHE A 1 127 ? 17.725 -2.479 -16.620 1.00 91.50 127 PHE A O 1
ATOM 984 N N . ASP A 1 128 ? 15.916 -3.599 -15.893 1.00 88.50 128 ASP A N 1
ATOM 985 C CA . ASP A 1 128 ? 16.214 -3.487 -14.475 1.00 88.50 128 ASP A CA 1
ATOM 986 C C . ASP A 1 128 ? 16.200 -4.877 -13.836 1.00 88.50 128 ASP A C 1
ATOM 988 O O . ASP A 1 128 ? 15.265 -5.649 -14.022 1.00 88.50 128 ASP A O 1
ATOM 992 N N . PHE A 1 129 ? 17.264 -5.197 -13.104 1.00 82.31 129 PHE A N 1
ATOM 993 C CA . PHE A 1 129 ? 17.454 -6.499 -12.460 1.00 82.31 129 PHE A CA 1
ATOM 994 C C . PHE A 1 129 ? 17.054 -6.487 -10.979 1.00 82.31 129 PHE A C 1
ATOM 996 O O . PHE A 1 129 ? 17.168 -7.504 -10.303 1.00 82.31 129 PHE A O 1
ATOM 1003 N N . ALA A 1 130 ? 16.615 -5.341 -10.454 1.00 77.94 130 ALA A N 1
ATOM 1004 C CA . ALA A 1 130 ? 16.125 -5.189 -9.093 1.00 77.94 130 ALA A CA 1
ATOM 1005 C C . ALA A 1 130 ? 14.640 -4.811 -9.134 1.00 77.94 130 ALA A C 1
ATOM 1007 O O . ALA A 1 130 ? 14.299 -3.625 -9.115 1.00 77.94 130 ALA A O 1
ATOM 1008 N N . LEU A 1 131 ? 13.776 -5.831 -9.180 1.00 70.44 131 LEU A N 1
ATOM 1009 C CA . LEU A 1 131 ? 12.323 -5.688 -9.323 1.00 70.44 131 LEU A CA 1
ATOM 1010 C C . LEU A 1 131 ? 11.746 -4.698 -8.300 1.00 70.44 131 LEU A C 1
ATOM 1012 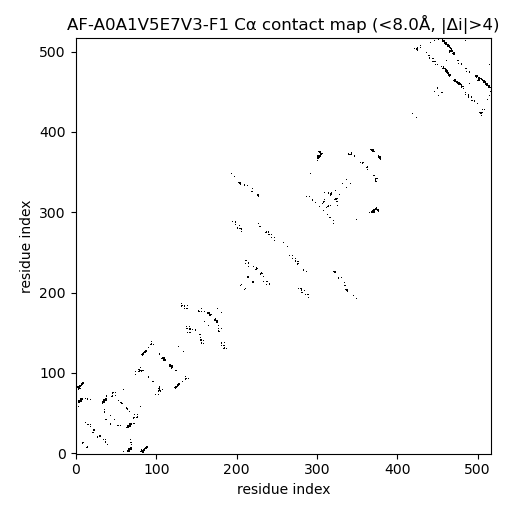O O . LEU A 1 131 ? 11.187 -3.674 -8.684 1.00 70.44 131 LEU A O 1
ATOM 1016 N N . ASP A 1 132 ? 11.995 -4.926 -7.010 1.00 68.44 132 ASP A N 1
ATOM 1017 C CA . ASP A 1 132 ? 11.476 -4.090 -5.918 1.00 68.44 132 ASP A CA 1
ATOM 1018 C C . ASP A 1 132 ? 11.886 -2.620 -6.062 1.00 68.44 132 ASP A C 1
ATOM 1020 O O . ASP A 1 132 ? 11.102 -1.702 -5.817 1.00 68.44 132 ASP A O 1
ATOM 1024 N N . ARG A 1 133 ? 13.131 -2.380 -6.495 1.00 75.50 133 ARG A N 1
ATOM 1025 C CA . ARG A 1 133 ? 13.641 -1.026 -6.725 1.00 75.50 133 ARG A CA 1
ATOM 1026 C C . ARG A 1 133 ? 12.918 -0.385 -7.899 1.00 75.50 133 ARG A C 1
ATOM 1028 O O . ARG A 1 133 ? 12.467 0.746 -7.754 1.00 75.50 133 ARG A O 1
ATOM 1035 N N . ALA A 1 134 ? 12.849 -1.067 -9.040 1.00 80.06 134 ALA A N 1
ATOM 1036 C CA . ALA A 1 134 ? 12.248 -0.539 -10.261 1.00 80.06 134 ALA A CA 1
ATOM 1037 C C . ALA A 1 134 ? 10.783 -0.153 -10.030 1.00 80.06 134 ALA A C 1
ATOM 1039 O O . ALA A 1 134 ? 10.389 0.980 -10.310 1.00 80.06 134 ALA A O 1
ATOM 1040 N N . LEU A 1 135 ? 10.012 -1.056 -9.419 1.00 82.25 135 LEU A N 1
ATOM 1041 C CA . LEU A 1 135 ? 8.601 -0.837 -9.108 1.00 82.25 135 LEU A CA 1
ATOM 1042 C C . LEU A 1 135 ? 8.408 0.295 -8.095 1.00 82.25 135 LEU A C 1
ATOM 1044 O O . LEU A 1 135 ? 7.535 1.145 -8.272 1.00 82.25 135 LEU A O 1
ATOM 1048 N N . LYS A 1 136 ? 9.293 0.400 -7.097 1.00 79.00 136 LYS A N 1
ATOM 1049 C CA . LYS A 1 136 ? 9.296 1.534 -6.171 1.00 79.00 136 LYS A CA 1
ATOM 1050 C C . LYS A 1 136 ? 9.622 2.862 -6.851 1.00 79.00 136 LYS A C 1
ATOM 1052 O O . LYS A 1 136 ? 8.962 3.852 -6.559 1.00 79.00 136 LYS A O 1
ATOM 1057 N N . GLN A 1 137 ? 10.601 2.908 -7.762 1.00 83.12 137 GLN A N 1
ATOM 1058 C CA . GLN A 1 137 ? 10.889 4.135 -8.515 1.00 83.12 137 GLN A CA 1
ATOM 1059 C C . GLN A 1 137 ? 9.668 4.558 -9.339 1.00 83.12 137 GLN A C 1
ATOM 1061 O O . GLN A 1 137 ? 9.321 5.735 -9.321 1.00 83.12 137 GLN A O 1
ATOM 1066 N N . ILE A 1 138 ? 8.996 3.609 -10.002 1.00 84.56 138 ILE A N 1
ATOM 1067 C CA . ILE A 1 138 ? 7.762 3.852 -10.764 1.00 84.56 138 ILE A CA 1
ATOM 1068 C C . ILE A 1 138 ? 6.668 4.435 -9.862 1.00 84.56 138 ILE A C 1
ATOM 1070 O O . ILE A 1 138 ? 6.127 5.491 -10.185 1.00 84.56 138 ILE A O 1
ATOM 1074 N N . SER A 1 139 ? 6.397 3.805 -8.716 1.00 81.12 139 SER A N 1
ATOM 1075 C CA . SER A 1 139 ? 5.406 4.276 -7.739 1.00 81.12 139 SER A CA 1
ATOM 1076 C C . SER A 1 139 ? 5.732 5.670 -7.192 1.00 81.12 139 SER A C 1
ATOM 1078 O O . SER A 1 139 ? 4.882 6.560 -7.176 1.00 81.12 139 SER A O 1
ATOM 1080 N N . ASP A 1 140 ? 6.971 5.887 -6.746 1.00 79.31 140 ASP A N 1
ATOM 1081 C CA . ASP A 1 140 ? 7.387 7.156 -6.145 1.00 79.31 140 ASP A CA 1
ATOM 1082 C C . ASP A 1 140 ? 7.366 8.301 -7.168 1.00 79.31 140 ASP A C 1
ATOM 1084 O O . ASP A 1 140 ? 7.012 9.431 -6.824 1.00 79.31 140 ASP A O 1
ATOM 1088 N N . TYR A 1 141 ? 7.745 8.028 -8.421 1.00 82.69 141 TYR A N 1
ATOM 1089 C CA . TYR A 1 141 ? 7.758 9.024 -9.492 1.00 82.69 141 TYR A CA 1
ATOM 1090 C C . TYR A 1 141 ? 6.353 9.365 -9.980 1.00 82.69 141 TYR A C 1
ATOM 1092 O O . TYR A 1 141 ? 6.016 10.545 -10.079 1.00 82.69 141 TYR A O 1
ATOM 1100 N N . SER A 1 142 ? 5.509 8.356 -10.222 1.00 81.44 142 SER A N 1
ATOM 1101 C CA . SER A 1 142 ? 4.126 8.568 -10.660 1.00 81.44 142 SER A CA 1
ATOM 1102 C C . SER A 1 142 ? 3.351 9.410 -9.644 1.00 81.44 142 SER A C 1
ATOM 1104 O O . SER A 1 142 ? 2.653 10.355 -10.015 1.00 81.44 142 SER A O 1
ATOM 1106 N N . CYS A 1 143 ? 3.578 9.167 -8.349 1.00 69.44 143 CYS A N 1
ATOM 1107 C CA . CYS A 1 143 ? 2.974 9.931 -7.264 1.00 69.44 143 CYS A CA 1
ATOM 1108 C C . CYS A 1 143 ? 3.337 11.423 -7.262 1.00 69.44 143 CYS A C 1
ATOM 1110 O O . CYS A 1 143 ? 2.538 12.234 -6.785 1.00 69.44 143 CYS A O 1
ATOM 1112 N N . ARG A 1 144 ? 4.511 11.786 -7.798 1.00 73.38 144 ARG A N 1
ATOM 1113 C CA . ARG A 1 144 ? 5.032 13.164 -7.855 1.00 73.38 144 ARG A CA 1
ATOM 1114 C C . ARG A 1 144 ? 4.641 13.916 -9.127 1.00 73.38 144 ARG A C 1
ATOM 1116 O O . ARG A 1 144 ? 4.656 15.142 -9.111 1.00 73.38 144 ARG A O 1
ATOM 1123 N N . LEU A 1 145 ? 4.312 13.209 -10.209 1.00 69.75 145 LEU A N 1
ATOM 1124 C CA . LEU A 1 145 ? 3.997 13.814 -11.508 1.00 69.75 145 LEU A CA 1
ATOM 1125 C C . LEU A 1 145 ? 2.634 14.512 -11.524 1.00 69.75 145 LEU A C 1
ATOM 1127 O O . LEU A 1 145 ? 2.516 15.619 -12.043 1.00 69.75 145 LEU A O 1
ATOM 1131 N N . ASN A 1 146 ? 1.610 13.875 -10.956 1.00 62.25 146 ASN A N 1
ATOM 1132 C CA . ASN A 1 146 ? 0.245 14.388 -10.990 1.00 62.25 146 ASN A CA 1
ATOM 1133 C C . ASN A 1 146 ? -0.183 14.821 -9.582 1.00 62.25 146 ASN A C 1
ATOM 1135 O O . ASN A 1 146 ? -0.540 13.988 -8.755 1.00 62.25 146 ASN A O 1
ATOM 1139 N N . VAL A 1 147 ? -0.093 16.119 -9.276 1.00 60.16 147 VAL A N 1
ATOM 1140 C CA . VAL A 1 147 ? -0.425 16.667 -7.941 1.00 60.16 147 VAL A CA 1
ATOM 1141 C C . VAL A 1 147 ? -1.943 16.736 -7.715 1.00 60.16 147 VAL A C 1
ATOM 1143 O O . VAL A 1 147 ? -2.393 16.728 -6.572 1.00 60.16 147 VAL A O 1
ATOM 1146 N N . ASN A 1 148 ? -2.726 16.754 -8.798 1.00 49.72 148 ASN A N 1
ATOM 1147 C CA . ASN A 1 148 ? -4.181 16.915 -8.760 1.00 49.72 148 ASN A CA 1
ATOM 1148 C C . ASN A 1 148 ? -4.930 15.582 -8.614 1.00 49.72 148 ASN A C 1
ATOM 1150 O O . ASN A 1 148 ? -6.037 15.561 -8.085 1.00 49.72 148 ASN A O 1
ATOM 1154 N N . GLU A 1 149 ? -4.333 14.470 -9.050 1.00 56.22 149 GLU A N 1
ATOM 1155 C CA . GLU A 1 149 ? -4.837 13.130 -8.742 1.00 56.22 149 GLU A CA 1
ATOM 1156 C C . GLU A 1 149 ? -4.436 12.768 -7.301 1.00 56.22 149 GLU A C 1
ATOM 1158 O O . GLU A 1 149 ? -3.296 12.975 -6.882 1.00 56.22 149 GLU A O 1
ATOM 1163 N N . SER A 1 150 ? -5.367 12.251 -6.505 1.00 58.91 150 SER A N 1
ATOM 1164 C CA . SER A 1 150 ? -5.113 11.892 -5.100 1.00 58.91 150 SER A CA 1
ATOM 1165 C C . SER A 1 150 ? -4.911 10.391 -4.912 1.00 58.91 150 SER A C 1
ATOM 1167 O O . SER A 1 150 ? -4.327 9.982 -3.909 1.00 58.91 150 SER A O 1
ATOM 1169 N N . ASN A 1 151 ? -5.326 9.579 -5.890 1.00 63.94 151 ASN A N 1
ATOM 1170 C CA . ASN A 1 151 ? -5.182 8.132 -5.881 1.00 63.94 151 ASN A CA 1
ATOM 1171 C C . ASN A 1 151 ? -3.807 7.694 -6.445 1.00 63.94 151 ASN A C 1
ATOM 1173 O O . ASN A 1 151 ? -3.563 7.861 -7.643 1.00 63.94 151 ASN A O 1
ATOM 1177 N N . PRO A 1 152 ? -2.920 7.086 -5.631 1.00 61.66 152 PRO A N 1
ATOM 1178 C CA . PRO A 1 152 ? -1.631 6.555 -6.086 1.00 61.66 152 PRO A CA 1
ATOM 1179 C C . PRO A 1 152 ? -1.747 5.514 -7.206 1.00 61.66 152 PRO A C 1
ATOM 1181 O O . PRO A 1 152 ? -0.907 5.479 -8.099 1.00 61.66 152 PRO A O 1
ATOM 1184 N N . GLU A 1 153 ? -2.798 4.696 -7.195 1.00 66.00 153 GLU A N 1
ATOM 1185 C CA . GLU A 1 153 ? -2.995 3.617 -8.163 1.00 66.00 153 GLU A CA 1
ATOM 1186 C C . GLU A 1 153 ? -3.312 4.144 -9.553 1.00 66.00 153 GLU A C 1
ATOM 1188 O O . GLU A 1 153 ? -2.730 3.679 -10.527 1.00 66.00 153 GLU A O 1
ATOM 1193 N N . LYS A 1 154 ? -4.138 5.190 -9.652 1.00 68.88 154 LYS A N 1
ATOM 1194 C CA . LYS A 1 154 ? -4.397 5.856 -10.934 1.00 68.88 154 LYS A CA 1
ATOM 1195 C C . LYS A 1 154 ? -3.155 6.521 -11.495 1.00 68.88 154 LYS A C 1
ATOM 1197 O O . LYS A 1 154 ? -2.896 6.399 -12.684 1.00 68.88 154 LYS A O 1
ATOM 1202 N N . LYS A 1 155 ? -2.346 7.156 -10.644 1.00 75.25 155 LYS A N 1
ATOM 1203 C CA . LYS A 1 155 ? -1.072 7.739 -11.082 1.00 75.25 155 LYS A CA 1
ATOM 1204 C C . LYS A 1 155 ? -0.143 6.676 -11.651 1.00 75.25 155 LYS A C 1
ATOM 1206 O O . LYS A 1 155 ? 0.475 6.896 -12.687 1.00 75.25 155 LYS A O 1
ATOM 1211 N N . VAL A 1 156 ? -0.043 5.527 -10.980 1.00 79.75 156 VAL A N 1
ATOM 1212 C CA . VAL A 1 156 ? 0.742 4.391 -11.477 1.00 79.75 156 VAL A CA 1
ATOM 1213 C C . VAL A 1 156 ? 0.135 3.840 -12.769 1.00 79.75 156 VAL A C 1
ATOM 1215 O O . VAL A 1 156 ? 0.884 3.641 -13.716 1.00 79.75 156 VAL A O 1
ATOM 1218 N N . ALA A 1 157 ? -1.186 3.658 -12.850 1.00 79.81 157 ALA A N 1
ATOM 1219 C CA . ALA A 1 157 ? -1.887 3.153 -14.034 1.00 79.81 157 ALA A CA 1
ATOM 1220 C C . ALA A 1 157 ? -1.698 4.055 -15.264 1.00 79.81 157 ALA A C 1
ATOM 1222 O O . ALA A 1 157 ? -1.312 3.578 -16.330 1.00 79.81 157 ALA A O 1
ATOM 1223 N N . GLU A 1 158 ? -1.897 5.367 -15.109 1.00 80.88 158 GLU A N 1
ATOM 1224 C CA . GLU A 1 158 ? -1.621 6.360 -16.151 1.00 80.88 158 GLU A CA 1
ATOM 1225 C C . GLU A 1 158 ? -0.166 6.277 -16.603 1.00 80.88 158 GLU A C 1
ATOM 1227 O O . GLU A 1 158 ? 0.117 6.267 -17.798 1.00 80.88 158 GLU A O 1
ATOM 1232 N N . PHE A 1 159 ? 0.761 6.169 -15.654 1.00 83.62 159 PHE A N 1
ATOM 1233 C CA . PHE A 1 159 ? 2.182 6.115 -15.953 1.00 83.62 159 PHE A CA 1
ATOM 1234 C C . PHE A 1 159 ? 2.582 4.849 -16.726 1.00 83.62 159 PHE A C 1
ATOM 1236 O O . PHE A 1 159 ? 3.310 4.940 -17.716 1.00 83.62 159 PHE A O 1
ATOM 1243 N N . ILE A 1 160 ? 2.091 3.671 -16.329 1.00 86.00 160 ILE A N 1
ATOM 1244 C CA . ILE A 1 160 ? 2.432 2.407 -17.001 1.00 86.00 160 ILE A CA 1
ATOM 1245 C C . ILE A 1 160 ? 1.734 2.214 -18.347 1.00 86.00 160 ILE A C 1
ATOM 1247 O O . ILE A 1 160 ? 2.197 1.404 -19.145 1.00 86.00 160 ILE A O 1
ATOM 1251 N N . ASN A 1 161 ? 0.687 2.986 -18.652 1.00 84.00 161 ASN A N 1
ATOM 1252 C CA . ASN A 1 161 ? 0.158 3.056 -20.016 1.00 84.00 161 ASN A CA 1
ATOM 1253 C C . ASN A 1 161 ? 1.196 3.637 -20.992 1.00 84.00 161 ASN A C 1
ATOM 1255 O O . ASN A 1 161 ? 1.258 3.214 -22.144 1.00 84.00 161 ASN A O 1
ATOM 1259 N N . PHE A 1 162 ? 2.035 4.576 -20.537 1.00 80.88 162 PHE A N 1
ATOM 1260 C CA . PHE A 1 162 ? 3.141 5.120 -21.336 1.00 80.88 162 PHE A CA 1
ATOM 1261 C C . PHE A 1 162 ? 4.408 4.263 -21.268 1.00 80.88 162 PHE A C 1
ATOM 1263 O O . PHE A 1 162 ? 5.228 4.301 -22.186 1.00 80.88 162 PHE A O 1
ATOM 1270 N N . LEU A 1 163 ? 4.585 3.515 -20.179 1.00 84.31 163 LEU A N 1
ATOM 1271 C CA . LEU A 1 163 ? 5.737 2.650 -19.947 1.00 84.31 163 LEU A CA 1
ATOM 1272 C C . LEU A 1 163 ? 5.273 1.269 -19.455 1.00 84.31 163 LEU A C 1
ATOM 1274 O O . LEU A 1 163 ? 5.295 1.023 -18.246 1.00 84.31 163 LEU A O 1
ATOM 1278 N N . PRO A 1 164 ? 4.865 0.363 -20.365 1.00 85.38 164 PRO A N 1
ATOM 1279 C CA . PRO A 1 164 ? 4.447 -0.980 -19.987 1.00 85.38 164 PRO A CA 1
ATOM 1280 C C . PRO A 1 164 ? 5.561 -1.717 -19.241 1.00 85.38 164 PRO A C 1
ATOM 1282 O O . PRO A 1 164 ? 6.704 -1.777 -19.699 1.00 85.38 164 PRO A O 1
ATOM 1285 N N . VAL A 1 165 ? 5.222 -2.287 -18.086 1.00 84.38 165 VAL A N 1
ATOM 1286 C CA . VAL A 1 165 ? 6.173 -2.991 -17.220 1.00 84.38 165 VAL A CA 1
ATOM 1287 C C . VAL A 1 165 ? 5.962 -4.489 -17.357 1.00 84.38 165 VAL A C 1
ATOM 1289 O O . VAL A 1 165 ? 4.858 -4.987 -17.142 1.00 84.38 165 VAL A O 1
ATOM 1292 N N . LEU A 1 166 ? 7.031 -5.209 -17.686 1.00 84.62 166 LEU A N 1
ATOM 1293 C CA . LEU A 1 166 ? 7.039 -6.666 -17.777 1.00 84.62 166 LEU A CA 1
ATOM 1294 C C . LEU A 1 166 ? 7.922 -7.234 -16.655 1.00 84.62 166 LEU A C 1
ATOM 1296 O O . LEU A 1 166 ? 9.109 -6.911 -16.598 1.00 84.62 166 LEU A O 1
ATOM 1300 N N . ALA A 1 167 ? 7.366 -8.078 -15.781 1.00 71.94 167 ALA A N 1
ATOM 1301 C CA . ALA A 1 167 ? 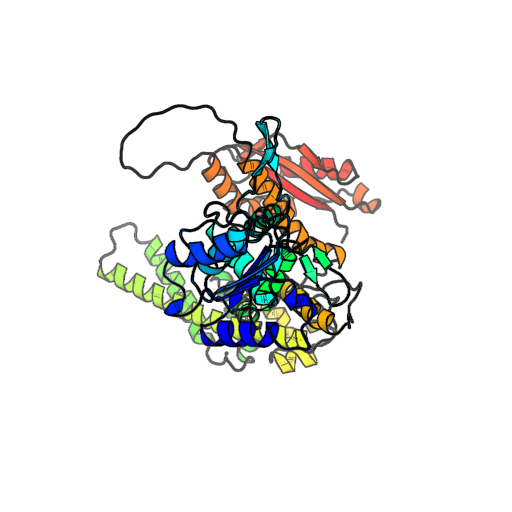8.138 -8.863 -14.813 1.00 71.94 167 ALA A CA 1
ATOM 1302 C C . ALA A 1 167 ? 8.419 -10.261 -15.348 1.00 71.94 167 ALA A C 1
ATOM 1304 O O . ALA A 1 167 ? 7.549 -10.901 -15.936 1.00 71.94 167 ALA A O 1
ATOM 1305 N N . TYR A 1 168 ? 9.620 -10.753 -15.057 1.00 65.88 168 TYR A N 1
ATOM 1306 C CA . TYR A 1 168 ? 9.974 -12.153 -15.236 1.00 65.88 168 TYR A CA 1
ATOM 1307 C C . TYR A 1 168 ? 9.725 -12.919 -13.934 1.00 65.88 168 TYR A C 1
ATOM 1309 O O . TYR A 1 168 ? 10.350 -12.612 -12.921 1.00 65.88 168 TYR A O 1
ATOM 1317 N N . ASP A 1 169 ? 8.846 -13.921 -13.961 1.00 54.12 169 ASP A N 1
ATOM 1318 C CA . ASP A 1 169 ? 8.496 -14.736 -12.783 1.00 54.12 169 ASP A CA 1
ATOM 1319 C C . ASP A 1 169 ? 9.359 -16.003 -12.617 1.00 54.12 169 ASP A C 1
ATOM 1321 O O . ASP A 1 169 ? 9.055 -16.871 -11.804 1.00 54.12 169 ASP A O 1
ATOM 1325 N N . GLY A 1 170 ? 10.439 -16.129 -13.396 1.00 48.12 170 GLY A N 1
ATOM 1326 C CA . GLY A 1 170 ? 11.271 -17.336 -13.455 1.00 48.12 170 GLY A CA 1
ATOM 1327 C C . GLY A 1 170 ? 10.909 -18.275 -14.608 1.00 48.12 170 GLY A C 1
ATOM 1328 O O . GLY A 1 170 ? 11.751 -19.084 -15.000 1.00 48.12 170 GLY A O 1
ATOM 1329 N N . SER A 1 171 ? 9.714 -18.125 -15.192 1.00 52.44 171 SER A N 1
ATOM 1330 C CA . SER A 1 171 ? 9.218 -18.961 -16.295 1.00 52.44 171 SER A CA 1
ATOM 1331 C C . SER A 1 171 ? 8.738 -18.163 -17.511 1.00 52.44 171 SER A C 1
ATOM 1333 O O . SER A 1 171 ? 8.947 -18.585 -18.648 1.00 52.44 171 SER A O 1
ATOM 1335 N N . SER A 1 172 ? 8.114 -17.002 -17.297 1.00 59.00 172 SER A N 1
ATOM 1336 C CA . SER A 1 172 ? 7.504 -16.195 -18.353 1.00 59.00 172 SER A CA 1
ATOM 1337 C C . SER A 1 172 ? 7.573 -14.699 -18.041 1.00 59.00 172 SER A C 1
ATOM 1339 O O . SER A 1 172 ? 7.684 -14.289 -16.885 1.00 59.00 172 SER A O 1
ATOM 1341 N N . MET A 1 173 ? 7.526 -13.878 -19.094 1.00 72.25 173 MET A N 1
ATOM 1342 C CA . MET A 1 173 ? 7.365 -12.428 -18.968 1.00 72.25 173 MET A CA 1
ATOM 1343 C C . MET A 1 173 ? 5.873 -12.107 -18.875 1.00 72.25 173 MET A C 1
ATOM 1345 O O . MET A 1 173 ? 5.125 -12.398 -19.808 1.00 72.25 173 MET A O 1
ATOM 1349 N N . LYS A 1 174 ? 5.447 -11.493 -17.771 1.00 67.75 174 LYS A N 1
ATOM 1350 C CA . LYS A 1 174 ? 4.063 -11.063 -17.541 1.00 67.75 174 LYS A CA 1
ATOM 1351 C C . LYS A 1 174 ? 3.996 -9.554 -17.397 1.00 67.75 174 LYS A C 1
ATOM 1353 O O . LYS A 1 174 ? 4.821 -8.953 -16.710 1.00 67.75 174 LYS A O 1
ATOM 1358 N N . GLN A 1 175 ? 3.007 -8.946 -18.042 1.00 75.12 175 GLN A N 1
ATOM 1359 C CA . GLN A 1 175 ? 2.725 -7.533 -17.842 1.00 75.12 175 GLN A CA 1
ATOM 1360 C C . GLN A 1 175 ? 2.131 -7.324 -16.452 1.00 75.12 175 GLN A C 1
ATOM 1362 O O . GLN A 1 175 ? 1.192 -8.015 -16.064 1.00 75.12 175 GLN A O 1
ATOM 1367 N N . ILE A 1 176 ? 2.707 -6.380 -15.717 1.00 70.44 176 ILE A N 1
ATOM 1368 C CA . ILE A 1 176 ? 2.329 -6.064 -14.344 1.00 70.44 176 ILE A CA 1
ATOM 1369 C C . ILE A 1 176 ? 1.313 -4.921 -14.371 1.00 70.44 176 ILE A C 1
ATOM 1371 O O . ILE A 1 176 ? 1.525 -3.927 -15.071 1.00 70.44 176 ILE A O 1
ATOM 1375 N N . ASN A 1 177 ? 0.220 -5.045 -13.619 1.00 74.75 177 ASN A N 1
ATOM 1376 C CA . ASN A 1 177 ? -0.774 -3.977 -13.503 1.00 74.75 177 ASN A CA 1
ATOM 1377 C C . ASN A 1 177 ? -0.403 -2.978 -12.382 1.00 74.75 177 ASN A C 1
ATOM 1379 O O . ASN A 1 177 ? 0.517 -3.202 -11.596 1.00 74.75 177 ASN A O 1
ATOM 1383 N N . ALA A 1 178 ? -1.102 -1.842 -12.304 1.00 72.00 178 ALA A N 1
ATOM 1384 C CA . ALA A 1 178 ? -0.792 -0.797 -11.323 1.00 72.00 178 ALA A CA 1
ATOM 1385 C C . ALA A 1 178 ? -0.907 -1.277 -9.869 1.00 72.00 178 ALA A C 1
ATOM 1387 O O . ALA A 1 178 ? -0.117 -0.856 -9.021 1.00 72.00 178 ALA A O 1
ATOM 1388 N N . GLN A 1 179 ? -1.854 -2.179 -9.609 1.00 60.72 179 GLN A N 1
ATOM 1389 C CA . GLN A 1 179 ? -2.065 -2.786 -8.306 1.00 60.72 179 GLN A CA 1
ATOM 1390 C C . GLN A 1 179 ? -0.870 -3.648 -7.907 1.00 60.72 179 GLN A C 1
ATOM 1392 O O . GLN A 1 179 ? -0.327 -3.444 -6.834 1.00 60.72 179 GLN A O 1
ATOM 1397 N N . ASP A 1 180 ? -0.398 -4.536 -8.778 1.00 62.94 180 ASP A N 1
ATOM 1398 C CA . ASP A 1 180 ? 0.765 -5.390 -8.532 1.00 62.94 180 ASP A CA 1
ATOM 1399 C C . ASP A 1 180 ? 2.037 -4.552 -8.295 1.00 62.94 180 ASP A C 1
ATOM 1401 O O . ASP A 1 180 ? 2.853 -4.870 -7.431 1.00 62.94 180 ASP A O 1
ATOM 1405 N N . ILE A 1 181 ? 2.210 -3.441 -9.026 1.00 70.62 181 ILE A N 1
ATOM 1406 C CA . ILE A 1 181 ? 3.337 -2.515 -8.820 1.00 70.62 181 ILE A CA 1
ATOM 1407 C C . ILE A 1 181 ? 3.265 -1.873 -7.441 1.00 70.62 181 ILE A C 1
ATOM 1409 O O . ILE A 1 181 ? 4.283 -1.808 -6.750 1.00 70.62 181 ILE A O 1
ATOM 1413 N N . LEU A 1 182 ? 2.087 -1.392 -7.043 1.00 67.38 182 LEU A N 1
ATOM 1414 C CA . LEU A 1 182 ? 1.877 -0.834 -5.715 1.00 67.38 182 LEU A CA 1
ATOM 1415 C C . LEU A 1 182 ? 2.047 -1.904 -4.640 1.00 67.38 182 LEU A C 1
ATOM 1417 O O . LEU A 1 182 ? 2.757 -1.661 -3.673 1.00 67.38 182 LEU A O 1
ATOM 1421 N N . ASP A 1 183 ? 1.468 -3.084 -4.821 1.00 61.06 183 ASP A N 1
ATOM 1422 C CA . ASP A 1 183 ? 1.550 -4.210 -3.899 1.00 61.06 183 ASP A CA 1
ATOM 1423 C C . ASP A 1 183 ? 3.006 -4.634 -3.700 1.00 61.06 183 ASP A C 1
ATOM 1425 O O . ASP A 1 183 ? 3.396 -4.842 -2.562 1.00 61.06 183 ASP A O 1
ATOM 1429 N N . ILE A 1 184 ? 3.849 -4.669 -4.740 1.00 60.94 184 ILE A N 1
ATOM 1430 C CA . ILE A 1 184 ? 5.278 -5.013 -4.619 1.00 60.94 184 ILE A CA 1
ATOM 1431 C C . ILE A 1 184 ? 6.105 -3.839 -4.068 1.00 60.94 184 ILE A C 1
ATOM 1433 O O . ILE A 1 184 ? 6.947 -4.022 -3.183 1.00 60.94 184 ILE A O 1
ATOM 1437 N N . ALA A 1 185 ? 5.846 -2.608 -4.520 1.00 61.84 185 ALA A N 1
ATOM 1438 C CA . ALA A 1 185 ? 6.495 -1.410 -3.979 1.00 61.84 185 ALA A CA 1
ATOM 1439 C C . ALA A 1 185 ? 6.184 -1.220 -2.481 1.00 61.84 185 ALA A C 1
ATOM 1441 O O . ALA A 1 185 ? 7.032 -0.741 -1.720 1.00 61.84 185 ALA A O 1
ATOM 1442 N N . MET A 1 186 ? 4.986 -1.636 -2.057 1.00 55.09 186 MET A N 1
ATOM 1443 C CA . MET A 1 186 ? 4.533 -1.693 -0.669 1.00 55.09 186 MET A CA 1
ATOM 1444 C C . MET A 1 186 ? 4.889 -3.020 0.019 1.00 55.09 186 MET A C 1
ATOM 1446 O O . MET A 1 186 ? 5.019 -3.037 1.237 1.00 55.09 186 MET A O 1
ATOM 1450 N N . ALA A 1 187 ? 5.142 -4.120 -0.684 1.00 51.75 187 ALA A N 1
ATOM 1451 C CA . ALA A 1 187 ? 5.626 -5.364 -0.075 1.00 51.75 187 ALA A CA 1
ATOM 1452 C C . ALA A 1 187 ? 7.041 -5.181 0.494 1.00 51.75 187 ALA A C 1
ATOM 1454 O O . ALA A 1 187 ? 7.389 -5.772 1.513 1.00 51.75 187 ALA A O 1
ATOM 1455 N N . GLY A 1 188 ? 7.825 -4.261 -0.080 1.00 45.00 188 GLY A N 1
ATOM 1456 C CA . GLY A 1 188 ? 9.068 -3.770 0.522 1.00 45.00 188 GLY A CA 1
ATOM 1457 C C . GLY A 1 188 ? 8.871 -2.920 1.792 1.00 45.00 188 GLY A C 1
ATOM 1458 O O . GLY A 1 188 ? 9.852 -2.565 2.451 1.00 45.00 188 GLY A O 1
ATOM 1459 N N . THR A 1 189 ? 7.631 -2.569 2.162 1.00 44.09 189 THR A N 1
ATOM 1460 C CA . THR A 1 189 ? 7.312 -1.887 3.424 1.00 44.09 189 THR A CA 1
ATOM 1461 C C . THR A 1 189 ? 6.965 -2.900 4.513 1.00 44.09 189 THR A C 1
ATOM 1463 O O . THR A 1 189 ? 5.833 -3.332 4.670 1.00 44.09 189 THR A O 1
ATOM 1466 N N . SER A 1 190 ? 8.017 -3.272 5.246 1.00 42.72 190 SER A N 1
ATOM 1467 C CA . SER A 1 190 ? 8.075 -3.966 6.541 1.00 42.72 190 SER A CA 1
ATOM 1468 C C . SER A 1 190 ? 6.760 -4.033 7.348 1.00 42.72 190 SER A C 1
ATOM 1470 O O . SER A 1 190 ? 6.002 -3.065 7.424 1.00 42.72 190 SER A O 1
ATOM 1472 N N . ALA A 1 191 ? 6.580 -5.143 8.082 1.00 44.53 191 ALA A N 1
ATOM 1473 C CA . ALA A 1 191 ? 5.584 -5.390 9.139 1.00 44.53 191 ALA A CA 1
ATOM 1474 C C . ALA A 1 191 ? 5.262 -4.185 10.064 1.00 44.53 191 ALA A C 1
ATOM 1476 O O . ALA A 1 191 ? 4.207 -4.141 10.694 1.00 44.53 191 ALA A O 1
ATOM 1477 N N . THR A 1 192 ? 6.132 -3.174 10.100 1.00 42.16 192 THR A N 1
ATOM 1478 C CA . THR A 1 192 ? 5.931 -1.861 10.723 1.00 42.16 192 THR A CA 1
ATOM 1479 C C . THR A 1 192 ? 4.723 -1.060 10.214 1.00 42.16 192 THR A C 1
ATOM 1481 O O . THR A 1 192 ? 4.114 -0.370 11.026 1.00 42.16 192 THR A O 1
ATOM 1484 N N . LEU A 1 193 ? 4.312 -1.114 8.937 1.00 44.44 193 LEU A N 1
ATOM 1485 C CA . LEU A 1 193 ? 3.113 -0.367 8.488 1.00 44.44 193 LEU A CA 1
ATOM 1486 C C . LEU A 1 193 ? 1.794 -1.061 8.853 1.00 44.44 193 LEU A C 1
ATOM 1488 O O . LEU A 1 193 ? 0.815 -0.377 9.164 1.00 44.44 193 LEU A O 1
ATOM 1492 N N . LEU A 1 194 ? 1.771 -2.397 8.866 1.00 52.00 194 LEU A N 1
ATOM 1493 C CA . LEU A 1 194 ? 0.667 -3.172 9.439 1.00 52.00 194 LEU A CA 1
ATOM 1494 C C . LEU A 1 194 ? 0.564 -2.915 10.942 1.00 52.00 194 LEU A C 1
ATOM 1496 O O . LEU A 1 194 ? -0.521 -2.584 11.417 1.00 52.00 194 LEU A O 1
ATOM 1500 N N . ALA A 1 195 ? 1.693 -2.938 11.658 1.00 52.19 195 ALA A N 1
ATOM 1501 C CA . ALA A 1 195 ? 1.749 -2.536 13.062 1.00 52.19 195 ALA A CA 1
ATOM 1502 C C . ALA A 1 195 ? 1.195 -1.113 13.261 1.00 52.19 195 ALA A C 1
ATOM 1504 O O . ALA A 1 195 ? 0.301 -0.919 14.080 1.00 52.19 195 ALA A O 1
ATOM 1505 N N . ARG A 1 196 ? 1.589 -0.142 12.421 1.00 52.75 196 ARG A N 1
ATOM 1506 C CA . ARG A 1 196 ? 1.093 1.245 12.492 1.00 52.75 196 ARG A CA 1
ATOM 1507 C C . ARG A 1 196 ? -0.420 1.375 12.269 1.00 52.75 196 ARG A C 1
ATOM 1509 O O . ARG A 1 196 ? -1.038 2.301 12.786 1.00 52.75 196 ARG A O 1
ATOM 1516 N N . ARG A 1 197 ? -1.038 0.490 11.475 1.00 60.81 197 ARG A N 1
ATOM 1517 C CA . ARG A 1 197 ? -2.500 0.485 11.267 1.00 60.81 197 ARG A CA 1
ATOM 1518 C C . ARG A 1 197 ? -3.247 -0.075 12.473 1.00 60.81 197 ARG A C 1
ATOM 1520 O O . ARG A 1 197 ? -4.288 0.474 12.819 1.00 60.81 197 ARG A O 1
ATOM 1527 N N . TRP A 1 198 ? -2.706 -1.101 13.125 1.00 66.06 198 TRP A N 1
ATOM 1528 C CA . TRP A 1 198 ? -3.230 -1.627 14.391 1.00 66.06 198 TRP A CA 1
ATOM 1529 C C . TRP A 1 198 ? -2.954 -0.699 15.581 1.00 66.06 198 TRP A C 1
ATOM 1531 O O . TRP A 1 198 ? -3.675 -0.733 16.572 1.00 66.06 198 TRP A O 1
ATOM 1541 N N . GLU A 1 199 ? -1.981 0.201 15.441 1.00 61.59 199 GLU A N 1
ATOM 1542 C CA . GLU A 1 199 ? -1.758 1.338 16.337 1.00 61.59 199 GLU A CA 1
ATOM 1543 C C . GLU A 1 199 ? -2.706 2.526 16.073 1.00 61.59 199 GLU A C 1
ATOM 1545 O O . GLU A 1 199 ? -2.617 3.558 16.742 1.00 61.59 199 GLU A O 1
ATOM 1550 N N . SER A 1 200 ? -3.623 2.421 15.099 1.00 69.75 200 SER A N 1
ATOM 1551 C CA . SER A 1 200 ? -4.557 3.501 14.788 1.00 69.75 200 SER A CA 1
ATOM 1552 C C . SER A 1 200 ? -5.540 3.720 15.927 1.00 69.75 200 SER A C 1
ATOM 1554 O O . SER A 1 200 ? -6.343 2.858 16.285 1.00 69.75 200 SER A O 1
ATOM 1556 N N . ALA A 1 201 ? -5.553 4.954 16.409 1.00 65.00 201 ALA A N 1
ATOM 1557 C CA . ALA A 1 201 ? -6.441 5.403 17.462 1.00 65.00 201 ALA A CA 1
ATOM 1558 C C . ALA A 1 201 ? -7.934 5.300 17.091 1.00 65.00 201 ALA A C 1
ATOM 1560 O O . ALA A 1 201 ? -8.784 5.278 17.975 1.00 65.00 201 ALA A O 1
ATOM 1561 N N . LEU A 1 202 ? -8.256 5.199 15.797 1.00 73.56 202 LEU A N 1
ATOM 1562 C CA . LEU A 1 202 ? -9.629 5.097 15.297 1.00 73.56 202 LEU A CA 1
ATOM 1563 C C . LEU A 1 202 ? -10.248 3.702 15.464 1.00 73.56 202 LEU A C 1
ATOM 1565 O O . LEU A 1 202 ? -11.461 3.571 15.345 1.00 73.56 202 LEU A O 1
ATOM 1569 N N . LEU A 1 203 ? -9.450 2.663 15.737 1.00 78.88 203 LEU A N 1
ATOM 1570 C CA . LEU A 1 203 ? -9.970 1.302 15.938 1.00 78.88 203 LEU A CA 1
ATOM 1571 C C . LEU A 1 203 ? -10.812 1.172 17.213 1.00 78.88 203 LEU A C 1
ATOM 1573 O O . LEU A 1 203 ? -11.622 0.253 17.335 1.00 78.88 203 LEU A O 1
ATOM 1577 N N . VAL A 1 204 ? -10.630 2.101 18.150 1.00 85.00 204 VAL A N 1
ATOM 1578 C CA . VAL A 1 204 ? -11.289 2.110 19.453 1.00 85.00 204 VAL A CA 1
ATOM 1579 C C . VAL A 1 204 ? -12.070 3.407 19.637 1.00 85.00 204 VAL A C 1
ATOM 1581 O O . VAL A 1 204 ? -11.591 4.498 19.321 1.00 85.00 204 VAL A O 1
ATOM 1584 N N . ASN A 1 205 ? -13.283 3.295 20.165 1.00 83.69 205 ASN A N 1
ATOM 1585 C CA . ASN A 1 205 ? -14.133 4.437 20.457 1.00 83.69 205 ASN A CA 1
ATOM 1586 C C . ASN A 1 205 ? -13.877 4.892 21.897 1.00 83.69 205 ASN A C 1
ATOM 1588 O O . ASN A 1 205 ? -14.075 4.148 22.854 1.00 83.69 205 ASN A O 1
ATOM 1592 N N . VAL A 1 206 ? -13.436 6.139 22.046 1.00 82.00 206 VAL A N 1
ATOM 1593 C CA . VAL A 1 206 ? -13.204 6.785 23.349 1.00 82.00 206 VAL A CA 1
ATOM 1594 C C . VAL A 1 206 ? -14.024 8.065 23.495 1.00 82.00 206 VAL A C 1
ATOM 1596 O O . VAL A 1 206 ? -13.636 8.980 24.218 1.00 82.00 206 VAL A O 1
ATOM 1599 N N . ASP A 1 207 ? -15.141 8.184 22.775 1.00 81.88 207 ASP A N 1
ATOM 1600 C CA . ASP A 1 207 ? -16.076 9.303 22.907 1.00 81.88 207 ASP A CA 1
ATOM 1601 C C . ASP A 1 207 ? -16.705 9.357 24.319 1.00 81.88 207 ASP A C 1
ATOM 1603 O O . ASP A 1 207 ? -16.637 8.399 25.086 1.00 81.88 207 ASP A O 1
ATOM 1607 N N . ASN A 1 208 ? -17.239 10.518 24.714 1.00 75.31 208 ASN A N 1
ATOM 1608 C CA . ASN A 1 208 ? -17.705 10.723 26.092 1.00 75.31 208 ASN A CA 1
ATOM 1609 C C . ASN A 1 208 ? -18.850 9.772 26.450 1.00 75.31 208 ASN A C 1
ATOM 1611 O O . ASN A 1 208 ? -18.968 9.386 27.606 1.00 75.31 208 ASN A O 1
ATOM 1615 N N . GLU A 1 209 ? -19.683 9.414 25.477 1.00 81.44 209 GLU A N 1
ATOM 1616 C CA . GLU A 1 209 ? -20.835 8.546 25.690 1.00 81.44 209 GLU A CA 1
ATOM 1617 C C . GLU A 1 209 ? -20.372 7.112 25.960 1.00 81.44 209 GLU A C 1
ATOM 1619 O O . GLU A 1 209 ? -20.804 6.483 26.924 1.00 81.44 209 GLU A O 1
ATOM 1624 N N . THR A 1 210 ? -19.417 6.627 25.164 1.00 83.56 210 THR A N 1
ATOM 1625 C CA . THR A 1 210 ? -18.779 5.321 25.357 1.00 83.56 210 THR A CA 1
ATOM 1626 C C . THR A 1 210 ? -18.027 5.250 26.686 1.00 83.56 210 THR A C 1
ATOM 1628 O O . THR A 1 210 ? -18.208 4.289 27.431 1.00 83.56 210 THR A O 1
ATOM 1631 N N . LEU A 1 211 ? -17.257 6.283 27.048 1.00 80.25 211 LEU A N 1
ATOM 1632 C CA . LEU A 1 211 ? -16.567 6.333 28.344 1.00 80.25 211 LEU A CA 1
ATOM 1633 C C . LEU A 1 211 ? -17.546 6.368 29.528 1.00 80.25 211 LEU A C 1
ATOM 1635 O O . LEU A 1 211 ? -17.306 5.703 30.532 1.00 80.25 211 LEU A O 1
ATOM 1639 N N . ALA A 1 212 ? -18.658 7.099 29.415 1.00 78.00 212 ALA A N 1
ATOM 1640 C CA . ALA A 1 212 ? -19.669 7.165 30.470 1.00 78.00 212 ALA A CA 1
ATOM 1641 C C . ALA A 1 212 ? -20.371 5.817 30.671 1.00 78.00 212 ALA A C 1
ATOM 1643 O O . ALA A 1 212 ? -20.515 5.365 31.806 1.00 78.00 212 ALA A O 1
ATOM 1644 N N . ARG A 1 213 ? -20.745 5.137 29.577 1.00 83.31 213 ARG A N 1
ATOM 1645 C CA . ARG A 1 213 ? -21.289 3.770 29.627 1.00 83.31 213 ARG A CA 1
ATOM 1646 C C . ARG A 1 213 ? -20.319 2.793 30.285 1.00 83.31 213 ARG A C 1
ATOM 1648 O O . ARG A 1 213 ? -20.736 1.953 31.075 1.00 83.31 213 ARG A O 1
ATOM 1655 N N . LEU A 1 214 ? -19.037 2.923 29.957 1.00 82.44 214 LEU A N 1
ATOM 1656 C CA . LEU A 1 214 ? -17.984 2.072 30.483 1.00 82.44 214 LEU A CA 1
ATOM 1657 C C . LEU A 1 214 ? -17.789 2.271 31.994 1.00 82.44 214 LEU A C 1
ATOM 1659 O O . LEU A 1 214 ? -17.737 1.283 32.714 1.00 82.44 214 LEU A O 1
ATOM 1663 N N . MET A 1 215 ? -17.798 3.511 32.499 1.00 75.19 215 MET A N 1
ATOM 1664 C CA . MET A 1 215 ? -17.753 3.759 33.951 1.00 75.19 215 MET A CA 1
ATOM 1665 C C . MET A 1 215 ? -19.012 3.311 34.690 1.00 75.19 215 MET A C 1
ATOM 1667 O O . MET A 1 215 ? -18.927 2.840 35.821 1.00 75.19 215 MET A O 1
ATOM 1671 N N . ALA A 1 216 ? -20.185 3.478 34.077 1.00 79.38 216 ALA A N 1
ATOM 1672 C CA . ALA A 1 216 ? -21.451 3.088 34.691 1.00 79.38 216 ALA A CA 1
ATOM 1673 C C . ALA A 1 216 ? -21.576 1.563 34.863 1.00 79.38 216 ALA A C 1
ATOM 1675 O O . ALA A 1 216 ? -22.420 1.099 35.629 1.00 79.38 216 ALA A O 1
ATOM 1676 N N . ASN A 1 217 ? -20.740 0.785 34.168 1.00 84.50 217 ASN A N 1
ATOM 1677 C CA . ASN A 1 217 ? -20.719 -0.663 34.243 1.00 84.50 217 ASN A CA 1
ATOM 1678 C C . ASN A 1 217 ? -19.482 -1.160 35.016 1.00 84.50 217 ASN A C 1
ATOM 1680 O O . ASN A 1 217 ? -18.367 -1.211 34.496 1.00 84.50 217 ASN A O 1
ATOM 1684 N N . LYS A 1 218 ? -19.698 -1.578 36.269 1.00 81.69 218 LYS A N 1
ATOM 1685 C CA . LYS A 1 218 ? -18.633 -2.085 37.148 1.00 81.69 218 LYS A CA 1
ATOM 1686 C C . LYS A 1 218 ? -17.914 -3.305 36.561 1.00 81.69 218 LYS A C 1
ATOM 1688 O O . LYS A 1 218 ? -16.695 -3.393 36.653 1.00 81.69 218 LYS A O 1
ATOM 1693 N N . GLU A 1 219 ? -18.651 -4.208 35.921 1.00 83.75 219 GLU A N 1
ATOM 1694 C CA . GLU A 1 219 ? -18.098 -5.425 35.319 1.00 83.75 219 GLU A CA 1
ATOM 1695 C C . GLU A 1 219 ? -17.183 -5.092 34.131 1.00 83.75 219 GLU A C 1
ATOM 1697 O O . GLU A 1 219 ? -16.143 -5.720 33.958 1.00 83.75 219 GLU A O 1
ATOM 1702 N N . ALA A 1 220 ? -17.512 -4.056 33.354 1.00 83.44 220 ALA A N 1
ATOM 1703 C CA . ALA A 1 220 ? -16.690 -3.593 32.237 1.00 83.44 220 ALA A CA 1
ATOM 1704 C C . ALA A 1 220 ? -15.390 -2.936 32.710 1.00 83.44 220 ALA A C 1
ATOM 1706 O O . ALA A 1 220 ? -14.333 -3.120 32.101 1.00 83.44 220 ALA A O 1
ATOM 1707 N N . MET A 1 221 ? -15.450 -2.198 33.820 1.00 78.31 221 MET A N 1
ATOM 1708 C CA . MET A 1 221 ? -14.256 -1.654 34.463 1.00 78.31 221 MET A CA 1
ATOM 1709 C C . MET A 1 221 ? -13.369 -2.767 35.017 1.00 78.31 221 MET A C 1
ATOM 1711 O O . MET A 1 221 ? -12.164 -2.767 34.765 1.00 78.31 221 MET A O 1
ATOM 1715 N N . ASP A 1 222 ? -13.955 -3.752 35.697 1.00 81.25 222 ASP A N 1
ATOM 1716 C CA . ASP A 1 222 ? -13.224 -4.914 36.205 1.00 81.25 222 ASP A CA 1
ATOM 1717 C C . ASP A 1 222 ? -12.582 -5.713 35.054 1.00 81.25 222 ASP A C 1
ATOM 1719 O O . ASP A 1 222 ? -11.422 -6.119 35.159 1.00 81.25 222 ASP A O 1
ATOM 1723 N N . ALA A 1 223 ? -13.282 -5.868 33.924 1.00 82.31 223 ALA A N 1
ATOM 1724 C CA . ALA A 1 223 ? -12.762 -6.479 32.702 1.00 82.31 223 ALA A CA 1
ATOM 1725 C C . ALA A 1 223 ? -11.523 -5.748 32.168 1.00 82.31 223 ALA A C 1
ATOM 1727 O O . ALA A 1 223 ? -10.494 -6.374 31.911 1.00 82.31 223 ALA A O 1
ATOM 1728 N N . LEU A 1 224 ? -11.569 -4.416 32.057 1.00 78.38 224 LEU A N 1
ATOM 1729 C CA . LEU A 1 224 ? -10.399 -3.643 31.640 1.00 78.38 224 LEU A CA 1
ATOM 1730 C C . LEU A 1 224 ? -9.231 -3.810 32.612 1.00 78.38 224 LEU A C 1
ATOM 1732 O O . LEU A 1 224 ? -8.101 -3.977 32.170 1.00 78.38 224 LEU A O 1
ATOM 1736 N N . MET A 1 225 ? -9.484 -3.821 33.921 1.00 76.12 225 MET A N 1
ATOM 1737 C CA . MET A 1 225 ? -8.442 -3.951 34.948 1.00 76.12 225 MET A CA 1
ATOM 1738 C C . MET A 1 225 ? -7.726 -5.312 34.928 1.00 76.12 225 MET A C 1
ATOM 1740 O O . MET A 1 225 ? -6.592 -5.409 35.411 1.00 76.12 225 MET A O 1
ATOM 1744 N N . LYS A 1 226 ? -8.341 -6.354 34.346 1.00 76.38 226 LYS A N 1
ATOM 1745 C CA . LYS A 1 226 ? -7.691 -7.658 34.103 1.00 76.38 226 LYS A CA 1
ATOM 1746 C C . LYS A 1 226 ? -6.576 -7.569 33.056 1.00 76.38 226 LYS A C 1
ATOM 1748 O O . LYS A 1 226 ? -5.654 -8.385 33.081 1.00 76.38 226 LYS A O 1
ATOM 1753 N N . ILE A 1 227 ? -6.610 -6.573 32.171 1.00 73.75 227 ILE A N 1
ATOM 1754 C CA . ILE A 1 227 ? -5.533 -6.313 31.214 1.00 73.75 227 ILE A CA 1
ATOM 1755 C C . ILE A 1 227 ? -4.353 -5.710 31.993 1.00 73.75 227 ILE A C 1
ATOM 1757 O O . ILE A 1 227 ? -4.485 -4.664 32.624 1.00 73.75 227 ILE A O 1
ATOM 1761 N N . GLU A 1 228 ? -3.176 -6.346 31.958 1.00 64.19 228 GLU A N 1
ATOM 1762 C CA . GLU A 1 228 ? -2.015 -5.963 32.790 1.00 64.19 228 GLU A CA 1
ATOM 1763 C C . GLU A 1 228 ? -1.663 -4.466 32.744 1.00 64.19 228 GLU A C 1
ATOM 1765 O O . GLU A 1 228 ? -1.257 -3.891 33.753 1.00 64.19 228 GLU A O 1
ATOM 1770 N N . GLN A 1 229 ? -1.846 -3.818 31.590 1.00 63.84 229 GLN A N 1
ATOM 1771 C CA . GLN A 1 229 ? -1.522 -2.404 31.377 1.00 63.84 229 GLN A CA 1
ATOM 1772 C C . GLN A 1 229 ? -2.601 -1.415 31.876 1.00 63.84 229 GLN A C 1
ATOM 1774 O O . GLN A 1 229 ? -2.408 -0.202 31.764 1.00 63.84 229 GLN A O 1
ATOM 1779 N N . PHE A 1 230 ? -3.726 -1.896 32.415 1.00 68.50 230 PHE A N 1
ATOM 1780 C CA . PHE A 1 230 ? -4.908 -1.086 32.740 1.00 68.50 230 PHE A CA 1
ATOM 1781 C C . PHE A 1 230 ? -5.153 -0.858 34.237 1.00 68.50 230 PHE A C 1
ATOM 1783 O O . PHE A 1 230 ? -6.108 -0.174 34.583 1.00 68.50 230 PHE A O 1
ATOM 1790 N N . ARG A 1 231 ? -4.276 -1.323 35.136 1.00 64.31 231 ARG A N 1
ATOM 1791 C CA . ARG A 1 231 ? -4.489 -1.320 36.602 1.00 64.31 231 ARG A CA 1
ATOM 1792 C C . ARG A 1 231 ? -4.649 0.056 37.294 1.00 64.31 231 ARG A C 1
ATOM 1794 O O . ARG A 1 231 ? -4.686 0.107 38.517 1.00 64.31 231 ARG A O 1
ATOM 1801 N N . SER A 1 232 ? -4.751 1.164 36.556 1.00 63.38 232 SER A N 1
ATOM 1802 C CA . SER A 1 232 ? -4.882 2.528 37.094 1.00 63.38 232 SER A CA 1
ATOM 1803 C C . SER A 1 232 ? -5.971 3.390 36.427 1.00 63.38 232 SER A C 1
ATOM 1805 O O . SER A 1 232 ? -5.914 4.605 36.564 1.00 63.38 232 SER A O 1
ATOM 1807 N N . LEU A 1 233 ? -6.916 2.826 35.656 1.00 66.06 233 LEU A N 1
ATOM 1808 C CA . LEU A 1 233 ? -7.813 3.655 34.827 1.00 66.06 233 LEU A CA 1
ATOM 1809 C C . LEU A 1 233 ? -8.977 4.336 35.550 1.00 66.06 233 LEU A C 1
ATOM 1811 O O . LEU A 1 233 ? -9.415 5.373 35.064 1.00 66.06 233 LEU A O 1
ATOM 1815 N N . ASN A 1 234 ? -9.511 3.791 36.646 1.00 65.62 234 ASN A N 1
ATOM 1816 C CA . ASN A 1 234 ? -10.797 4.268 37.187 1.00 65.62 234 ASN A CA 1
ATOM 1817 C C . ASN A 1 234 ? -10.784 5.771 37.518 1.00 65.62 234 ASN A C 1
ATOM 1819 O O . ASN A 1 234 ? -11.683 6.498 37.101 1.00 65.62 234 ASN A O 1
ATOM 1823 N N . SER A 1 235 ? -9.723 6.252 38.174 1.00 67.06 235 SER A N 1
ATOM 1824 C CA . SER A 1 235 ? -9.556 7.677 38.492 1.00 67.06 235 SER A CA 1
ATOM 1825 C C . SER A 1 235 ? -9.401 8.557 37.250 1.00 67.06 235 SER A C 1
ATOM 1827 O O . SER A 1 235 ? -9.800 9.722 37.261 1.00 67.06 235 SER A O 1
ATOM 1829 N N . ASP A 1 236 ? -8.833 8.009 36.172 1.00 69.69 236 ASP A N 1
ATOM 1830 C CA . ASP A 1 236 ? -8.566 8.757 34.947 1.00 69.69 236 ASP A CA 1
ATOM 1831 C C . ASP A 1 236 ? -9.863 9.018 34.168 1.00 69.69 236 ASP A C 1
ATOM 1833 O O . ASP A 1 236 ? -10.082 10.123 33.668 1.00 69.69 236 ASP A O 1
ATOM 1837 N N . ILE A 1 237 ? -10.755 8.023 34.082 1.00 69.38 237 ILE A N 1
ATOM 1838 C CA . ILE A 1 237 ? -12.011 8.162 33.330 1.00 69.38 237 ILE A CA 1
ATOM 1839 C C . ILE A 1 237 ? -12.970 9.132 34.038 1.00 69.38 237 ILE A C 1
ATOM 1841 O O . ILE A 1 237 ? -13.543 10.008 33.380 1.00 69.38 237 ILE A O 1
ATOM 1845 N N . GLU A 1 238 ? -13.087 9.045 35.368 1.00 71.31 238 GLU A N 1
ATOM 1846 C CA . GLU A 1 238 ? -13.942 9.944 36.160 1.00 71.31 238 GLU A CA 1
ATOM 1847 C C . GLU A 1 238 ? -13.511 11.403 36.002 1.00 71.31 238 GLU A C 1
ATOM 1849 O O . GLU A 1 238 ? -14.333 12.293 35.760 1.00 71.31 238 GLU A O 1
ATOM 1854 N N . MET A 1 239 ? -12.200 11.655 36.063 1.00 71.12 239 MET A N 1
ATOM 1855 C CA . MET A 1 239 ? -11.650 12.994 35.889 1.00 71.12 239 MET A CA 1
ATOM 1856 C C . MET A 1 239 ? -11.920 13.549 34.484 1.00 71.12 239 MET A C 1
ATOM 1858 O O . MET A 1 239 ? -12.247 14.731 34.355 1.00 71.12 239 MET A O 1
ATOM 1862 N N . ILE A 1 240 ? -11.834 12.721 33.436 1.00 71.38 240 ILE A N 1
ATOM 1863 C CA . ILE A 1 240 ? -12.123 13.146 32.057 1.00 71.38 240 ILE A CA 1
ATOM 1864 C C . ILE A 1 240 ? -13.575 13.580 31.905 1.00 71.38 240 ILE A C 1
ATOM 1866 O O . ILE A 1 240 ? -13.829 14.625 31.305 1.00 71.38 240 ILE A O 1
ATOM 1870 N N . ILE A 1 241 ? -14.522 12.790 32.414 1.00 70.50 241 ILE A N 1
ATOM 1871 C CA . ILE A 1 241 ? -15.952 13.074 32.254 1.00 70.50 241 ILE A CA 1
ATOM 1872 C C . ILE A 1 241 ? -16.312 14.349 33.012 1.00 70.50 241 ILE A C 1
ATOM 1874 O O . ILE A 1 241 ? -16.829 15.288 32.402 1.00 70.50 241 ILE A O 1
ATOM 1878 N N . ASN A 1 242 ? -15.908 14.446 34.281 1.00 76.38 242 ASN A N 1
ATOM 1879 C CA . ASN A 1 242 ? -16.177 15.614 35.116 1.00 76.38 242 ASN A CA 1
ATOM 1880 C C . ASN A 1 242 ? -15.563 16.898 34.529 1.00 76.38 242 ASN A C 1
ATOM 1882 O O . ASN A 1 242 ? -16.242 17.921 34.424 1.00 76.38 242 ASN A O 1
ATOM 1886 N N . LYS A 1 243 ? -14.299 16.857 34.075 1.00 74.12 243 LYS A N 1
ATOM 1887 C CA . LYS A 1 243 ? -13.643 18.023 33.451 1.00 74.12 243 LYS A CA 1
ATOM 1888 C C . LYS A 1 243 ? -14.242 18.365 32.086 1.00 74.12 243 LYS A C 1
ATOM 1890 O O . LYS A 1 243 ? -14.394 19.542 31.768 1.00 74.12 243 LYS A O 1
ATOM 1895 N N . SER A 1 244 ? -14.618 17.370 31.280 1.00 75.75 244 SER A N 1
ATOM 1896 C CA . SER A 1 244 ? -15.238 17.597 29.970 1.00 75.75 244 SER A CA 1
ATOM 1897 C C . SER A 1 244 ? -16.608 18.267 30.092 1.00 75.75 244 SER A C 1
ATOM 1899 O O . SER A 1 244 ? -16.903 19.198 29.338 1.00 75.75 244 SER A O 1
ATOM 1901 N N . GLU A 1 245 ? -17.435 17.836 31.046 1.00 78.81 245 GLU A N 1
ATOM 1902 C CA . GLU A 1 245 ? -18.742 18.444 31.306 1.00 78.81 245 GLU A CA 1
ATOM 1903 C C . GLU A 1 245 ? -18.622 19.843 31.911 1.00 78.81 245 GLU A C 1
ATOM 1905 O O . GLU A 1 245 ? -19.312 20.754 31.450 1.00 78.81 245 GLU A O 1
ATOM 1910 N N . ALA A 1 246 ? -17.697 20.053 32.855 1.00 76.44 246 ALA A N 1
ATOM 1911 C CA . ALA A 1 246 ? -17.426 21.372 33.426 1.00 76.44 246 ALA A CA 1
ATOM 1912 C C . ALA A 1 246 ? -17.003 22.390 32.351 1.00 76.44 246 ALA A C 1
ATOM 1914 O O . ALA A 1 246 ? -17.539 23.497 32.302 1.00 76.44 246 ALA A O 1
ATOM 1915 N N . VAL A 1 247 ? -16.114 21.997 31.429 1.00 73.94 247 VAL A N 1
ATOM 1916 C CA . VAL A 1 247 ? -15.703 22.835 30.290 1.00 73.94 247 VAL A CA 1
ATOM 1917 C C . VAL A 1 247 ? -16.875 23.112 29.345 1.00 73.94 247 VAL A C 1
ATOM 1919 O O . VAL A 1 247 ? -17.059 24.250 28.913 1.00 73.94 247 VAL A O 1
ATOM 1922 N N . LYS A 1 248 ? -17.681 22.095 29.007 1.00 75.12 248 LYS A N 1
ATOM 1923 C CA . LYS A 1 248 ? -18.857 22.277 28.138 1.00 75.12 248 LYS A CA 1
ATOM 1924 C C . LYS A 1 248 ? -19.876 23.224 28.764 1.00 75.12 248 LYS A C 1
ATOM 1926 O O . LYS A 1 248 ? -20.406 24.070 28.052 1.00 75.12 248 LYS A O 1
ATOM 1931 N N . LYS A 1 249 ? -20.124 23.103 30.069 1.00 77.38 249 LYS A N 1
ATOM 1932 C CA . LYS A 1 249 ? -21.037 23.970 30.817 1.00 77.38 249 LYS A CA 1
ATOM 1933 C C . LYS A 1 249 ? -20.519 25.408 30.869 1.00 77.38 249 LYS A C 1
ATOM 1935 O O . LYS A 1 249 ? -21.235 26.314 30.468 1.00 77.38 249 LYS A O 1
ATOM 1940 N N . ALA A 1 250 ? -19.245 25.609 31.205 1.00 70.50 250 ALA A N 1
ATOM 1941 C CA . ALA A 1 250 ? -18.618 26.932 31.209 1.00 70.50 250 ALA A CA 1
ATOM 1942 C C . ALA A 1 250 ? -18.629 27.617 29.826 1.00 70.50 250 ALA A C 1
ATOM 1944 O O . ALA A 1 250 ? -18.820 28.826 29.735 1.00 70.50 250 ALA A O 1
ATOM 1945 N N . LYS A 1 251 ? -18.487 26.852 28.734 1.00 67.94 251 LYS A N 1
ATOM 1946 C CA . LYS A 1 251 ? -18.618 27.370 27.359 1.00 67.94 251 LYS A CA 1
ATOM 1947 C C . LYS A 1 251 ? -20.057 27.687 26.947 1.00 67.94 251 LYS A C 1
ATOM 1949 O O . LYS A 1 251 ? -20.249 28.484 26.037 1.00 67.94 251 LYS A O 1
ATOM 1954 N N . LYS A 1 252 ? -21.049 27.036 27.561 1.00 68.06 252 LYS A N 1
ATOM 1955 C CA . LYS A 1 252 ? -22.474 27.192 27.236 1.00 68.06 252 LYS A CA 1
ATOM 1956 C C . LYS A 1 252 ? -23.135 28.304 28.056 1.00 68.06 252 LYS A C 1
ATOM 1958 O O . LYS A 1 252 ? -23.987 29.006 27.527 1.00 68.06 252 LYS A O 1
ATOM 1963 N N . ASP A 1 253 ? -22.699 28.475 29.303 1.00 66.62 253 ASP A N 1
ATOM 1964 C CA . ASP A 1 253 ? -23.193 29.492 30.237 1.00 66.62 253 ASP A CA 1
ATOM 1965 C C . ASP A 1 253 ? -22.465 30.850 30.058 1.00 66.62 253 ASP A C 1
ATOM 1967 O O . ASP A 1 253 ? -22.946 31.884 30.517 1.00 66.62 253 ASP A O 1
ATOM 1971 N N . GLY A 1 254 ? -21.320 30.878 29.360 1.00 58.41 254 GLY A N 1
ATOM 1972 C CA . GLY A 1 254 ? -20.551 32.089 29.058 1.00 58.41 254 GLY A CA 1
ATOM 1973 C C . GLY A 1 254 ? -21.021 32.819 27.793 1.00 58.41 254 GLY A C 1
ATOM 1974 O O . GLY A 1 254 ? -20.407 32.685 26.739 1.00 58.41 254 GLY A O 1
ATOM 1975 N N . THR A 1 255 ? -22.079 33.628 27.890 1.00 48.91 255 THR A N 1
ATOM 1976 C CA . THR A 1 255 ? -22.549 34.534 26.815 1.00 48.91 255 THR A CA 1
ATOM 1977 C C . THR A 1 255 ? -21.857 35.911 26.798 1.00 48.91 255 THR A C 1
ATOM 1979 O O . THR A 1 255 ? -22.323 36.822 26.120 1.00 48.91 255 THR A O 1
ATOM 1982 N N . GLY A 1 256 ? -20.745 36.091 27.517 1.00 54.06 256 GLY A N 1
ATOM 1983 C CA . GLY A 1 256 ? -19.971 37.339 27.559 1.00 54.06 256 GLY A CA 1
ATOM 1984 C C . GLY A 1 256 ? -18.468 37.074 27.620 1.00 54.06 256 GLY A C 1
ATOM 1985 O O . GLY A 1 256 ? -18.055 35.999 28.049 1.00 54.06 256 GLY A O 1
ATOM 1986 N N . ASP A 1 257 ? -17.669 38.037 27.149 1.00 59.00 257 ASP A N 1
ATOM 1987 C CA . ASP A 1 257 ? -16.212 37.952 26.982 1.00 59.00 257 ASP A CA 1
ATOM 1988 C C . ASP A 1 257 ? -15.496 37.355 28.207 1.00 59.00 257 ASP A C 1
ATOM 1990 O O . ASP A 1 257 ? -15.197 38.044 29.181 1.00 59.00 257 ASP A O 1
ATOM 1994 N N . LEU A 1 258 ? -15.203 36.050 28.134 1.00 65.62 258 LEU A N 1
ATOM 1995 C CA . LEU A 1 258 ? -14.425 35.328 29.142 1.00 65.62 258 LEU A CA 1
ATOM 1996 C C . LEU A 1 258 ? -13.090 36.049 29.364 1.00 65.62 258 LEU A C 1
ATOM 1998 O O . LEU A 1 258 ? -12.388 36.391 28.398 1.00 65.62 258 LEU A O 1
ATOM 2002 N N . THR A 1 259 ? -12.711 36.243 30.626 1.00 73.06 259 THR A N 1
ATOM 2003 C CA . THR A 1 259 ? -11.449 36.906 30.959 1.00 73.06 259 THR A CA 1
ATOM 2004 C C . THR A 1 259 ? -10.257 36.092 30.430 1.00 73.06 259 THR A C 1
ATOM 2006 O O . THR A 1 259 ? -10.343 34.868 30.281 1.00 73.06 259 THR A O 1
ATOM 2009 N N . PRO A 1 260 ? -9.095 36.719 30.162 1.00 73.00 260 PRO A N 1
ATOM 2010 C CA . PRO A 1 260 ? -7.898 35.994 29.725 1.00 73.00 260 PRO A CA 1
ATOM 2011 C C . PRO A 1 260 ? -7.483 34.861 30.679 1.00 73.00 260 PRO A C 1
ATOM 2013 O O . PRO A 1 260 ? -6.929 33.856 30.235 1.00 73.00 260 PRO A O 1
ATOM 2016 N N . LYS A 1 261 ? -7.779 35.005 31.979 1.00 74.88 261 LYS A N 1
ATOM 2017 C CA . LYS A 1 261 ? -7.508 33.998 33.010 1.00 74.88 261 LYS A CA 1
ATOM 2018 C C . LYS A 1 261 ? -8.465 32.805 32.908 1.00 74.88 261 LYS A C 1
ATOM 2020 O O . LYS A 1 261 ? -7.993 31.677 32.839 1.00 74.88 261 LYS A O 1
ATOM 2025 N N . GLU A 1 262 ? -9.769 33.043 32.777 1.00 71.50 262 GLU A N 1
ATOM 2026 C CA . GLU A 1 262 ? -10.768 31.977 32.585 1.00 71.50 262 GLU A CA 1
ATOM 2027 C C . GLU A 1 262 ? -10.566 31.240 31.254 1.00 71.50 262 GLU A C 1
ATOM 2029 O O . GLU A 1 262 ? -10.648 30.015 31.199 1.00 71.50 262 GLU A O 1
ATOM 2034 N N . LYS A 1 263 ? -10.213 31.961 30.176 1.00 73.12 263 LYS A N 1
ATOM 2035 C CA . LYS A 1 263 ? -9.837 31.352 28.886 1.00 73.12 263 LYS A CA 1
ATOM 2036 C C . LYS A 1 263 ? -8.610 30.441 29.025 1.00 73.12 263 LYS A C 1
ATOM 2038 O O . LYS A 1 263 ? -8.557 29.388 28.386 1.00 73.12 263 LYS A O 1
ATOM 2043 N N . LYS A 1 264 ? -7.630 30.824 29.853 1.00 77.44 264 LYS A N 1
ATOM 2044 C CA . LYS A 1 264 ? -6.430 30.019 30.121 1.00 77.44 264 LYS A CA 1
ATOM 2045 C C . LYS A 1 264 ? -6.755 28.775 30.951 1.00 77.44 264 LYS A C 1
ATOM 2047 O O . LYS A 1 264 ? -6.352 27.689 30.550 1.00 77.44 264 LYS A O 1
ATOM 2052 N N . GLU A 1 265 ? -7.536 28.910 32.019 1.00 76.25 265 GLU A N 1
ATOM 2053 C CA . GLU A 1 265 ? -7.971 27.788 32.866 1.00 76.25 265 GLU A CA 1
ATOM 2054 C C . GLU A 1 265 ? -8.833 26.780 32.082 1.00 76.25 265 GLU A C 1
ATOM 2056 O O . GLU A 1 265 ? -8.600 25.574 32.157 1.00 76.25 265 GLU A O 1
ATOM 2061 N N . LEU A 1 266 ? -9.754 27.256 31.233 1.00 74.62 266 LEU A N 1
ATOM 2062 C CA . LEU A 1 266 ? -10.535 26.403 30.327 1.00 74.62 266 LEU A CA 1
ATOM 2063 C C . LEU A 1 266 ? -9.647 25.669 29.315 1.00 74.62 266 LEU A C 1
ATOM 2065 O O . LEU A 1 266 ? -9.867 24.491 29.045 1.00 74.62 266 LEU A O 1
ATOM 2069 N N . SER A 1 267 ? -8.636 26.342 28.761 1.00 75.81 267 SER A N 1
ATOM 2070 C CA . SER A 1 267 ? -7.680 25.740 27.820 1.00 75.81 267 SER A CA 1
ATOM 2071 C C . SER A 1 267 ? -6.792 24.685 28.486 1.00 75.81 267 SER A C 1
ATOM 2073 O O . SER A 1 267 ? -6.529 23.633 27.900 1.00 75.81 267 SER A O 1
ATOM 2075 N N . GLU A 1 268 ? -6.345 24.932 29.718 1.00 78.12 268 GLU A N 1
ATOM 2076 C CA . GLU A 1 268 ? -5.557 23.981 30.507 1.00 78.12 268 GLU A CA 1
ATOM 2077 C C . GLU A 1 268 ? -6.390 22.750 30.882 1.00 78.12 268 GLU A C 1
ATOM 2079 O O . GLU A 1 268 ? -5.963 21.630 30.596 1.00 78.12 268 GLU A O 1
ATOM 2084 N N . ALA A 1 269 ? -7.618 22.941 31.374 1.00 72.31 269 ALA A N 1
ATOM 2085 C CA . ALA A 1 269 ? -8.552 21.849 31.642 1.00 72.31 269 ALA A CA 1
ATOM 2086 C C . ALA A 1 269 ? -8.886 21.043 30.371 1.00 72.31 269 ALA A C 1
ATOM 2088 O O . ALA A 1 269 ? -8.965 19.813 30.416 1.00 72.31 269 ALA A O 1
ATOM 2089 N N . GLU A 1 270 ? -9.026 21.710 29.214 1.00 73.75 270 GLU A N 1
ATOM 2090 C CA . GLU A 1 270 ? -9.216 21.043 27.921 1.00 73.75 270 GLU A CA 1
ATOM 2091 C C . GLU A 1 270 ? -8.036 20.185 27.495 1.00 73.75 270 GLU A C 1
ATOM 2093 O O . GLU A 1 270 ? -8.224 19.074 26.995 1.00 73.75 270 GLU A O 1
ATOM 2098 N N . LYS A 1 271 ? -6.817 20.698 27.659 1.00 76.94 271 LYS A N 1
ATOM 2099 C CA . LYS A 1 271 ? -5.600 19.942 27.358 1.00 76.94 271 LYS A CA 1
ATOM 2100 C C . LYS A 1 271 ? -5.473 18.731 28.271 1.00 76.94 271 LYS A C 1
ATOM 2102 O O . LYS A 1 271 ? -5.086 17.665 27.799 1.00 76.94 271 LYS A O 1
ATOM 2107 N N . GLU A 1 272 ? -5.827 18.885 29.540 1.00 70.69 272 GLU A N 1
ATOM 2108 C CA . GLU A 1 272 ? -5.703 17.836 30.541 1.00 70.69 272 GLU A CA 1
ATOM 2109 C C . GLU A 1 272 ? -6.632 16.652 30.247 1.00 70.69 272 GLU A C 1
ATOM 2111 O O . GLU A 1 272 ? -6.141 15.538 30.060 1.00 70.69 272 GLU A O 1
ATOM 2116 N N . TYR A 1 273 ? -7.943 16.869 30.062 1.00 70.81 273 TYR A N 1
ATOM 2117 C CA . TYR A 1 273 ? -8.842 15.743 29.761 1.00 70.81 273 TYR A CA 1
ATOM 2118 C C . TYR A 1 273 ? -8.571 15.130 28.376 1.00 70.81 273 TYR A C 1
ATOM 2120 O O . TYR A 1 273 ? -8.749 13.925 28.192 1.00 70.81 273 TYR A O 1
ATOM 2128 N N . LYS A 1 274 ? -8.114 15.919 27.387 1.00 75.50 274 LYS A N 1
ATOM 2129 C CA . LYS A 1 274 ? -7.687 15.388 26.077 1.00 75.50 274 LYS A CA 1
ATOM 2130 C C . LYS A 1 274 ? -6.447 14.505 26.206 1.00 75.50 274 LYS A C 1
ATOM 2132 O O . LYS A 1 274 ? -6.388 13.458 25.564 1.00 75.50 274 LYS A O 1
ATOM 2137 N N . SER A 1 275 ? -5.482 14.906 27.035 1.00 75.12 275 SER A N 1
ATOM 2138 C CA . SER A 1 275 ? -4.282 14.120 27.338 1.00 75.12 275 SER A CA 1
ATOM 2139 C C . SER A 1 275 ? -4.651 12.788 27.991 1.00 75.12 275 SER A C 1
ATOM 2141 O O . SER A 1 275 ? -4.225 11.731 27.534 1.00 75.12 275 SER A O 1
ATOM 2143 N N . MET A 1 276 ? -5.530 12.813 28.993 1.00 68.38 276 MET A N 1
ATOM 2144 C CA . MET A 1 276 ? -5.982 11.601 29.677 1.00 68.38 276 MET A CA 1
ATOM 2145 C C . MET A 1 276 ? -6.799 10.684 28.752 1.00 68.38 276 MET A C 1
ATOM 2147 O O . MET A 1 276 ? -6.580 9.474 28.722 1.00 68.38 276 MET A O 1
ATOM 2151 N N . ARG A 1 277 ? -7.678 11.243 27.905 1.00 75.94 277 ARG A N 1
ATOM 2152 C CA . ARG A 1 277 ? -8.387 10.472 26.868 1.00 75.94 277 ARG A CA 1
ATOM 2153 C C . ARG A 1 277 ? -7.407 9.776 25.928 1.00 75.94 277 ARG A C 1
ATOM 2155 O O . ARG A 1 277 ? -7.606 8.609 25.602 1.00 75.94 277 ARG A O 1
ATOM 2162 N N . LYS A 1 278 ? -6.349 10.475 25.513 1.00 78.69 278 LYS A N 1
ATOM 2163 C CA . LYS A 1 278 ? -5.293 9.901 24.678 1.00 78.69 278 LYS A CA 1
ATOM 2164 C C . LYS A 1 278 ? -4.600 8.731 25.384 1.00 78.69 278 LYS A C 1
ATOM 2166 O O . LYS A 1 278 ? -4.374 7.714 24.744 1.00 78.69 278 LYS A O 1
ATOM 2171 N N . GLN A 1 279 ? -4.342 8.818 26.690 1.00 74.25 279 GLN A N 1
ATOM 2172 C CA . GLN A 1 279 ? -3.763 7.705 27.454 1.00 74.25 279 GLN A CA 1
ATOM 2173 C C . GLN A 1 279 ? -4.681 6.475 27.483 1.00 74.25 279 GLN A C 1
ATOM 2175 O O . GLN A 1 279 ? -4.209 5.357 27.289 1.00 74.25 279 GLN A O 1
ATOM 2180 N N . ILE A 1 280 ? -5.990 6.657 27.685 1.00 76.12 280 ILE A N 1
ATOM 2181 C CA . ILE A 1 280 ? -6.963 5.549 27.624 1.00 76.12 280 ILE A CA 1
ATOM 2182 C C . ILE A 1 280 ? -6.977 4.933 26.226 1.00 76.12 280 ILE A C 1
ATOM 2184 O O . ILE A 1 280 ? -6.935 3.713 26.080 1.00 76.12 280 ILE A O 1
ATOM 2188 N N . GLN A 1 281 ? -6.987 5.781 25.199 1.00 80.38 281 GLN A N 1
ATOM 2189 C CA . GLN A 1 281 ? -6.952 5.358 23.807 1.00 80.38 281 GLN A CA 1
ATOM 2190 C C . GLN A 1 281 ? -5.686 4.547 23.505 1.00 80.38 281 GLN A C 1
ATOM 2192 O O . GLN A 1 281 ? -5.787 3.449 22.978 1.00 80.38 281 GLN A O 1
ATOM 2197 N N . GLU A 1 282 ? -4.508 5.019 23.916 1.00 78.00 282 GLU A N 1
ATOM 2198 C CA . GLU A 1 282 ? -3.234 4.301 23.784 1.00 78.00 282 GLU A CA 1
ATOM 2199 C C . GLU A 1 282 ? -3.255 2.944 24.499 1.00 78.00 282 GLU A C 1
ATOM 2201 O O . GLU A 1 282 ? -2.750 1.954 23.967 1.00 78.00 282 GLU A O 1
ATOM 2206 N N . LYS A 1 283 ? -3.864 2.861 25.688 1.00 78.25 283 LYS A N 1
ATOM 2207 C CA . LYS A 1 283 ? -4.024 1.591 26.406 1.00 78.25 283 LYS A CA 1
ATOM 2208 C C . LYS A 1 283 ? -4.955 0.631 25.642 1.00 78.25 283 LYS A C 1
ATOM 2210 O O . LYS A 1 283 ? -4.608 -0.537 25.489 1.00 78.25 283 LYS A O 1
ATOM 2215 N N . LEU A 1 284 ? -6.082 1.105 25.102 1.00 81.94 284 LEU A N 1
ATOM 2216 C CA . LEU A 1 284 ? -7.019 0.286 24.307 1.00 81.94 284 LEU A CA 1
ATOM 2217 C C . LEU A 1 284 ? -6.418 -0.151 22.963 1.00 81.94 284 LEU A C 1
ATOM 2219 O O . LEU A 1 284 ? -6.617 -1.283 22.530 1.00 81.94 284 LEU A O 1
ATOM 2223 N N . ILE A 1 285 ? -5.606 0.700 22.340 1.00 80.62 285 ILE A N 1
ATOM 2224 C CA . ILE A 1 285 ? -4.826 0.350 21.149 1.00 80.62 285 ILE A CA 1
ATOM 2225 C C . ILE A 1 285 ? -3.839 -0.778 21.464 1.00 80.62 285 ILE A C 1
ATOM 2227 O O . ILE A 1 285 ? -3.757 -1.739 20.708 1.00 80.62 285 ILE A O 1
ATOM 2231 N N . LYS A 1 286 ? -3.127 -0.725 22.600 1.00 78.75 286 LYS A N 1
ATOM 2232 C CA . LYS A 1 286 ? -2.221 -1.814 23.020 1.00 78.75 286 LYS A CA 1
ATOM 2233 C C . LYS A 1 286 ? -2.935 -3.149 23.230 1.00 78.75 286 LYS A C 1
ATOM 2235 O O . LYS A 1 286 ? -2.296 -4.195 23.165 1.00 78.75 286 LYS A O 1
ATOM 2240 N N . PHE A 1 287 ? -4.234 -3.130 23.516 1.00 82.44 287 PHE A N 1
ATOM 2241 C CA . PHE A 1 287 ? -5.046 -4.339 23.478 1.00 82.44 287 PHE A CA 1
ATOM 2242 C C . PHE A 1 287 ? -5.319 -4.765 22.030 1.00 82.44 287 PHE A C 1
ATOM 2244 O O . PHE A 1 287 ? -5.082 -5.921 21.685 1.00 82.44 287 PHE A O 1
ATOM 2251 N N . ALA A 1 288 ? -5.750 -3.839 21.167 1.00 82.62 288 ALA A N 1
ATOM 2252 C CA . ALA A 1 288 ? -6.029 -4.123 19.759 1.00 82.62 288 ALA A CA 1
ATOM 2253 C C . ALA A 1 288 ? -4.806 -4.691 19.013 1.00 82.62 288 ALA A C 1
ATOM 2255 O O . ALA A 1 288 ? -4.960 -5.572 18.175 1.00 82.62 288 ALA A O 1
ATOM 2256 N N . THR A 1 289 ? -3.579 -4.293 19.364 1.00 80.50 289 THR A N 1
ATOM 2257 C CA . THR A 1 289 ? -2.350 -4.861 18.776 1.00 80.50 289 THR A CA 1
ATOM 2258 C C . THR A 1 289 ? -2.103 -6.331 19.134 1.00 80.50 289 THR A C 1
ATOM 2260 O O . THR A 1 289 ? -1.296 -6.988 18.477 1.00 80.50 289 THR A O 1
ATOM 2263 N N . ARG A 1 290 ? -2.812 -6.890 20.124 1.00 85.31 290 ARG A N 1
ATOM 2264 C CA . ARG A 1 290 ? -2.772 -8.327 20.441 1.00 85.31 290 ARG A CA 1
ATOM 2265 C C . ARG A 1 290 ? -3.675 -9.160 19.529 1.00 85.31 290 ARG A C 1
ATOM 2267 O O . ARG A 1 290 ? -3.481 -10.368 19.428 1.00 85.31 290 ARG A O 1
ATOM 2274 N N . ILE A 1 291 ? -4.629 -8.534 18.840 1.00 88.25 291 ILE A N 1
ATOM 2275 C CA . ILE A 1 291 ? -5.541 -9.223 17.922 1.00 88.25 291 ILE A CA 1
ATOM 2276 C C . ILE A 1 291 ? -4.798 -9.841 16.725 1.00 88.25 291 ILE A C 1
ATOM 2278 O O . ILE A 1 291 ? -5.018 -11.021 16.473 1.00 88.25 291 ILE A O 1
ATOM 2282 N N . PRO A 1 292 ? -3.863 -9.152 16.044 1.00 85.12 292 PRO A N 1
ATOM 2283 C CA . PRO A 1 292 ? -3.019 -9.771 15.019 1.00 85.12 292 PRO A CA 1
ATOM 2284 C C . PRO A 1 292 ? -2.254 -11.002 15.503 1.00 85.12 292 PRO A C 1
ATOM 2286 O O . PRO A 1 292 ? -2.118 -11.968 14.763 1.00 85.12 292 PRO A O 1
ATOM 2289 N N . ILE A 1 293 ? -1.767 -10.981 16.749 1.00 85.38 293 ILE A N 1
ATOM 2290 C CA . ILE A 1 293 ? -1.056 -12.120 17.343 1.00 85.38 293 ILE A CA 1
ATOM 2291 C C . ILE A 1 293 ? -2.013 -13.305 17.478 1.00 85.38 293 ILE A C 1
ATOM 2293 O O . ILE A 1 293 ? -1.675 -14.412 17.079 1.00 85.38 293 ILE A O 1
ATOM 2297 N N . PHE A 1 294 ? -3.223 -13.069 17.991 1.00 88.94 294 PHE A N 1
ATOM 2298 C CA . PHE A 1 294 ? -4.267 -14.090 18.054 1.00 88.94 294 PHE A CA 1
ATOM 2299 C C . PHE A 1 294 ? -4.631 -14.620 16.659 1.00 88.94 294 PHE A C 1
ATOM 2301 O O . PHE A 1 294 ? -4.713 -15.830 16.471 1.00 88.94 294 PHE A O 1
ATOM 2308 N N . MET A 1 295 ? -4.768 -13.734 15.669 1.00 87.81 295 MET A N 1
ATOM 2309 C CA . MET A 1 295 ? -5.053 -14.112 14.285 1.00 87.81 295 MET A CA 1
ATOM 2310 C C . MET A 1 295 ? -3.959 -15.005 13.693 1.00 87.81 295 MET A C 1
ATOM 2312 O O . MET A 1 295 ? -4.286 -16.007 13.077 1.00 87.81 295 MET A O 1
ATOM 2316 N N . TYR A 1 296 ? -2.678 -14.711 13.923 1.00 83.62 296 TYR A N 1
ATOM 2317 C CA . TYR A 1 296 ? -1.586 -15.579 13.464 1.00 83.62 296 TYR A CA 1
ATOM 2318 C C . TYR A 1 296 ? -1.595 -16.972 14.104 1.00 83.62 296 TYR A C 1
ATOM 2320 O O . TYR A 1 296 ? -1.082 -17.913 13.507 1.00 83.62 296 TYR A O 1
ATOM 2328 N N . LEU A 1 297 ? -2.126 -17.102 15.321 1.00 85.00 297 LEU A N 1
ATOM 2329 C CA . LEU A 1 297 ? -2.107 -18.356 16.074 1.00 85.00 297 LEU A CA 1
ATOM 2330 C C . LEU A 1 297 ? -3.330 -19.241 15.819 1.00 85.00 297 LEU A C 1
ATOM 2332 O O . LEU A 1 297 ? -3.255 -20.442 16.064 1.00 85.00 297 LEU A O 1
ATOM 2336 N N . THR A 1 298 ? -4.437 -18.662 15.359 1.00 85.50 298 THR A N 1
ATOM 2337 C CA . THR A 1 298 ? -5.646 -19.412 15.007 1.00 85.50 298 THR A CA 1
ATOM 2338 C C . THR A 1 298 ? -5.575 -19.913 13.566 1.00 85.50 298 THR A C 1
ATOM 2340 O O . THR A 1 298 ? -4.961 -19.259 12.727 1.00 85.50 298 THR A O 1
ATOM 2343 N N . ASP A 1 299 ? -6.229 -21.030 13.249 1.00 83.00 299 ASP A N 1
ATOM 2344 C CA . ASP A 1 299 ? -6.344 -21.560 11.877 1.00 83.00 299 ASP A CA 1
ATOM 2345 C C . ASP A 1 299 ? -7.670 -21.159 11.188 1.00 83.00 299 ASP A C 1
ATOM 2347 O O . ASP A 1 299 ? -7.803 -21.303 9.976 1.00 83.00 299 ASP A O 1
ATOM 2351 N N . TYR A 1 300 ? -8.644 -20.611 11.927 1.00 86.06 300 TYR A N 1
ATOM 2352 C CA . TYR A 1 300 ? -9.985 -20.301 11.408 1.00 86.06 300 TYR A CA 1
ATOM 2353 C C . TYR A 1 300 ? -10.013 -18.951 10.678 1.00 86.06 300 TYR A C 1
ATOM 2355 O O . TYR A 1 300 ? -10.134 -17.883 11.290 1.00 86.06 300 TYR A O 1
ATOM 2363 N N . ARG A 1 301 ? -9.866 -18.972 9.349 1.00 85.19 301 ARG A N 1
ATOM 2364 C CA . ARG A 1 301 ? -9.861 -17.764 8.500 1.00 85.19 301 ARG A CA 1
ATOM 2365 C C . ARG A 1 301 ? -11.225 -17.439 7.904 1.00 85.19 301 ARG A C 1
ATOM 2367 O O . ARG A 1 301 ? -11.467 -16.277 7.566 1.00 85.19 301 ARG A O 1
ATOM 2374 N N . GLU A 1 302 ? -12.118 -18.408 7.868 1.00 82.50 302 GLU A N 1
ATOM 2375 C CA . GLU A 1 302 ? -13.425 -18.365 7.227 1.00 82.50 302 GLU A CA 1
ATOM 2376 C C . GLU A 1 302 ? -14.543 -17.779 8.093 1.00 82.50 302 GLU A C 1
ATOM 2378 O O . GLU A 1 302 ? -15.604 -17.418 7.588 1.00 82.50 302 GLU A O 1
ATOM 2383 N N . ARG A 1 303 ? -14.299 -17.627 9.397 1.00 86.12 303 ARG A N 1
ATOM 2384 C CA . ARG A 1 303 ? -15.287 -17.141 10.371 1.00 86.12 303 ARG A CA 1
ATOM 2385 C C . ARG A 1 303 ? -14.973 -15.745 10.878 1.00 86.12 303 ARG A C 1
ATOM 2387 O O . ARG A 1 303 ? -13.809 -15.343 10.939 1.00 86.12 303 ARG A O 1
ATOM 2394 N N . ALA A 1 304 ? -16.019 -15.021 11.275 1.00 89.31 304 ALA A N 1
ATOM 2395 C CA . ALA A 1 304 ? -15.869 -13.732 11.932 1.00 89.31 304 ALA A CA 1
ATOM 2396 C C . ALA A 1 304 ? -15.034 -13.901 13.204 1.00 89.31 304 ALA A C 1
ATOM 2398 O O . ALA A 1 304 ? -15.210 -14.857 13.961 1.00 89.31 304 ALA A O 1
ATOM 2399 N N . LEU A 1 305 ? -14.117 -12.969 13.441 1.00 90.06 305 LEU A N 1
ATOM 2400 C CA . LEU A 1 305 ? -13.175 -13.077 14.542 1.00 90.06 305 LEU A CA 1
ATOM 2401 C C . LEU A 1 305 ? -13.891 -13.114 15.895 1.00 90.06 305 LEU A C 1
ATOM 2403 O O . LEU A 1 305 ? -13.449 -13.837 16.781 1.00 90.06 305 LEU A O 1
ATOM 2407 N N . GLN A 1 306 ? -15.012 -12.401 16.040 1.00 89.81 306 GLN A N 1
ATOM 2408 C CA . GLN A 1 306 ? -15.860 -12.509 17.226 1.00 89.81 306 GLN A CA 1
ATOM 2409 C C . GLN A 1 306 ? -16.317 -13.953 17.471 1.00 89.81 306 GLN A C 1
ATOM 2411 O O . GLN A 1 306 ? -16.145 -14.438 18.581 1.00 89.81 306 GLN A O 1
ATOM 2416 N N . ASP A 1 307 ? -16.796 -14.675 16.455 1.00 87.31 307 ASP A N 1
ATOM 2417 C CA . ASP A 1 307 ? -17.221 -16.075 16.606 1.00 87.31 307 ASP A CA 1
ATOM 2418 C C . ASP A 1 307 ? -16.047 -17.002 16.935 1.00 87.31 307 ASP A C 1
ATOM 2420 O O . ASP A 1 307 ? -16.173 -17.915 17.752 1.00 87.31 307 ASP A O 1
ATOM 2424 N N . VAL A 1 308 ? -14.878 -16.758 16.335 1.00 87.75 308 VAL A N 1
ATOM 2425 C CA . VAL A 1 308 ? -13.661 -17.516 16.660 1.00 87.75 308 VAL A CA 1
ATOM 2426 C C . VAL A 1 308 ? -13.284 -17.301 18.127 1.00 87.75 308 VAL A C 1
ATOM 2428 O O . VAL A 1 308 ? -12.992 -18.264 18.832 1.00 87.75 308 VAL A O 1
ATOM 2431 N N . ILE A 1 309 ? -13.343 -16.059 18.612 1.00 89.06 309 ILE A N 1
ATOM 2432 C CA . ILE A 1 309 ? -13.039 -15.704 20.002 1.00 89.06 309 ILE A CA 1
ATOM 2433 C C . ILE A 1 309 ? -14.048 -16.327 20.974 1.00 89.06 309 ILE A C 1
ATOM 2435 O O . ILE A 1 309 ? -13.647 -16.862 22.008 1.00 89.06 309 ILE A O 1
ATOM 2439 N N . THR A 1 310 ? -15.345 -16.253 20.676 1.00 86.38 310 THR A N 1
ATOM 2440 C CA . THR A 1 310 ? -16.395 -16.649 21.624 1.00 86.38 310 THR A CA 1
ATOM 2441 C C . THR A 1 310 ? -16.678 -18.151 21.611 1.00 86.38 310 THR A C 1
ATOM 2443 O O . THR A 1 310 ? -16.936 -18.722 22.670 1.00 86.38 310 THR A O 1
ATOM 2446 N N . GLN A 1 311 ? -16.581 -18.814 20.454 1.00 84.81 311 GLN A N 1
ATOM 2447 C CA . GLN A 1 311 ? -17.062 -20.192 20.282 1.00 84.81 311 GLN A CA 1
ATOM 2448 C C . GLN A 1 311 ? -15.954 -21.221 20.050 1.00 84.81 311 GLN A C 1
ATOM 2450 O O . GLN A 1 311 ? -16.113 -22.371 20.457 1.00 84.81 311 GLN A O 1
ATOM 2455 N N . LEU A 1 312 ? -14.849 -20.846 19.399 1.00 84.75 312 LEU A N 1
ATOM 2456 C CA . LEU A 1 312 ? -13.841 -21.814 18.944 1.00 84.75 312 LEU A CA 1
ATOM 2457 C C . LEU A 1 312 ? -12.573 -21.793 19.793 1.00 84.75 312 LEU A C 1
ATOM 2459 O O . LEU A 1 312 ? -12.124 -22.832 20.271 1.00 84.75 312 LEU A O 1
ATOM 2463 N N . GLU A 1 313 ? -12.002 -20.609 20.007 1.00 89.38 313 GLU A N 1
ATOM 2464 C CA . GLU A 1 313 ? -10.661 -20.442 20.568 1.00 89.38 313 GLU A CA 1
ATOM 2465 C C . GLU A 1 313 ? -10.612 -19.450 21.736 1.00 89.38 313 GLU A C 1
ATOM 2467 O O . GLU A 1 313 ? -9.629 -18.736 21.950 1.00 89.38 313 GLU A O 1
ATOM 2472 N N . SER A 1 314 ? -11.653 -19.465 22.567 1.00 90.19 314 SER A N 1
ATOM 2473 C CA . SER A 1 314 ? -11.755 -18.649 23.785 1.00 90.19 314 SER A CA 1
ATOM 2474 C C . SER A 1 314 ? -10.559 -18.808 24.731 1.00 90.19 314 SER A C 1
ATOM 2476 O O . SER A 1 314 ? -10.069 -17.834 25.309 1.00 90.19 314 SER A O 1
ATOM 2478 N N . GLY A 1 315 ? -10.032 -20.030 24.860 1.00 89.06 315 GLY A N 1
ATOM 2479 C CA . GLY A 1 315 ?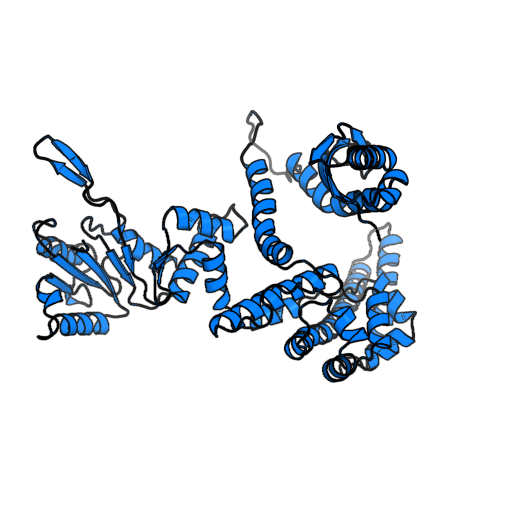 -8.850 -20.316 25.674 1.00 89.06 315 GLY A CA 1
ATOM 2480 C C . GLY A 1 315 ? -7.566 -19.687 25.124 1.00 89.06 315 GLY A C 1
ATOM 2481 O O . GLY A 1 315 ? -6.754 -19.178 25.900 1.00 89.06 315 GLY A O 1
ATOM 2482 N N . LEU A 1 316 ? -7.380 -19.693 23.799 1.00 89.69 316 LEU A N 1
ATOM 2483 C CA . LEU A 1 316 ? -6.239 -19.043 23.150 1.00 89.69 316 LEU A CA 1
ATOM 2484 C C . LEU A 1 316 ? -6.364 -17.524 23.259 1.00 89.69 316 LEU A C 1
ATOM 2486 O O . LEU A 1 316 ? -5.400 -16.860 23.641 1.00 89.69 316 LEU A O 1
ATOM 2490 N N . PHE A 1 317 ? -7.560 -16.986 23.012 1.00 90.56 317 PHE A N 1
ATOM 2491 C CA . PHE A 1 317 ? -7.824 -15.560 23.140 1.00 90.56 317 PHE A CA 1
ATOM 2492 C C . PHE A 1 317 ? -7.480 -15.059 24.541 1.00 90.56 317 PHE A C 1
ATOM 2494 O O . PHE A 1 317 ? -6.702 -14.117 24.674 1.00 90.56 317 PHE A O 1
ATOM 2501 N N . LYS A 1 318 ? -7.938 -15.754 25.590 1.00 89.81 318 LYS A N 1
ATOM 2502 C CA . LYS A 1 318 ? -7.610 -15.408 26.977 1.00 89.81 318 LYS A CA 1
ATOM 2503 C C . LYS A 1 318 ? -6.110 -15.443 27.265 1.00 89.81 318 LYS A C 1
ATOM 2505 O O . LYS A 1 318 ? -5.618 -14.581 27.985 1.00 89.81 318 LYS A O 1
ATOM 2510 N N . LYS A 1 319 ? -5.362 -16.399 26.702 1.00 87.56 319 LYS A N 1
ATOM 2511 C CA . LYS A 1 319 ? -3.895 -16.450 26.856 1.00 87.56 319 LYS A CA 1
ATOM 2512 C C . LYS A 1 319 ? -3.200 -15.262 26.191 1.00 87.56 319 LYS A C 1
ATOM 2514 O O . LYS A 1 319 ? -2.230 -14.750 26.739 1.00 87.56 319 LYS A O 1
ATOM 2519 N N . VAL A 1 320 ? -3.685 -14.830 25.028 1.00 87.00 320 VAL A N 1
ATOM 2520 C CA . VAL A 1 320 ? -3.089 -13.725 24.264 1.00 87.00 320 VAL A CA 1
ATOM 2521 C C . VAL A 1 320 ? -3.478 -12.368 24.859 1.00 87.00 320 VAL A C 1
ATOM 2523 O O . VAL A 1 320 ? -2.627 -11.498 25.051 1.00 87.00 320 VAL A O 1
ATOM 2526 N N . THR A 1 321 ? -4.754 -12.167 25.181 1.00 85.62 321 THR A N 1
ATOM 2527 C CA . THR A 1 321 ? -5.306 -10.852 25.540 1.00 85.62 321 THR A CA 1
ATOM 2528 C C . THR A 1 321 ? -5.518 -10.647 27.037 1.00 85.62 321 THR A C 1
ATOM 2530 O O . THR A 1 321 ? -5.523 -9.506 27.493 1.00 85.62 321 THR A O 1
ATOM 2533 N N . GLY A 1 322 ? -5.646 -11.727 27.811 1.00 84.62 322 GLY A N 1
ATOM 2534 C CA . GLY A 1 322 ? -5.976 -11.697 29.237 1.00 84.62 322 GLY A CA 1
ATOM 2535 C C . GLY A 1 322 ? -7.475 -11.610 29.544 1.00 84.62 322 GLY A C 1
ATOM 2536 O O . GLY A 1 322 ? -7.846 -11.737 30.710 1.00 84.62 322 GLY A O 1
ATOM 2537 N N . LEU A 1 323 ? -8.334 -11.432 28.534 1.00 87.56 323 LEU A N 1
ATOM 2538 C CA . LEU A 1 323 ? -9.786 -11.328 28.709 1.00 87.56 323 LEU A CA 1
ATOM 2539 C C . LEU A 1 323 ? -10.476 -12.675 28.513 1.00 87.56 323 LEU A C 1
ATOM 2541 O O . LEU A 1 323 ? -10.115 -13.447 27.624 1.00 87.56 323 LEU A O 1
ATOM 2545 N N . ASP A 1 324 ? -11.488 -12.953 29.332 1.00 89.38 324 ASP A N 1
ATOM 2546 C CA . ASP A 1 324 ? -12.417 -14.041 29.039 1.00 89.38 324 ASP A CA 1
ATOM 2547 C C . ASP A 1 324 ? -13.507 -13.603 28.043 1.00 89.38 324 ASP A C 1
ATOM 2549 O O . ASP A 1 324 ? -13.594 -12.440 27.646 1.00 89.38 324 ASP A O 1
ATOM 2553 N N . VAL A 1 325 ? -14.319 -14.564 27.593 1.00 88.94 325 VAL A N 1
ATOM 2554 C CA . VAL A 1 325 ? -15.379 -14.319 26.602 1.00 88.94 325 VAL A CA 1
ATOM 2555 C C . VAL A 1 325 ? -16.393 -13.297 27.110 1.00 88.94 325 VAL A C 1
ATOM 2557 O O . VAL A 1 325 ? -16.780 -12.410 26.357 1.00 88.94 325 VAL A O 1
ATOM 2560 N N . LYS A 1 326 ? -16.771 -13.375 28.391 1.00 90.06 326 LYS A N 1
ATOM 2561 C CA . LYS A 1 326 ? -17.778 -12.484 28.979 1.00 90.06 326 LYS A CA 1
ATOM 2562 C C . LYS A 1 326 ? -17.270 -11.048 29.021 1.00 90.06 326 LYS A C 1
ATOM 2564 O O . LYS A 1 326 ? -17.987 -10.129 28.641 1.00 90.06 326 LYS A O 1
ATOM 2569 N N . ASP A 1 327 ? -16.022 -10.872 29.445 1.00 89.81 327 ASP A N 1
ATOM 2570 C CA . ASP A 1 327 ? -15.348 -9.576 29.463 1.00 89.81 327 ASP A CA 1
ATOM 2571 C C . ASP A 1 327 ? -15.273 -8.970 28.052 1.00 89.81 327 ASP A C 1
ATOM 2573 O O . ASP A 1 327 ? -15.555 -7.790 27.849 1.00 89.81 327 ASP A O 1
ATOM 2577 N N . PHE A 1 328 ? -14.900 -9.784 27.061 1.00 90.00 328 PHE A N 1
ATOM 2578 C CA . PHE A 1 328 ? -14.789 -9.352 25.673 1.00 90.00 328 PHE A CA 1
ATOM 2579 C C . PHE A 1 328 ? -16.135 -8.920 25.081 1.00 90.00 328 PHE A C 1
ATOM 2581 O O . PHE A 1 328 ? -16.239 -7.817 24.540 1.00 90.00 328 PHE A O 1
ATOM 2588 N N . GLU A 1 329 ? -17.166 -9.756 25.213 1.00 88.94 329 GLU A N 1
ATOM 2589 C CA . GLU A 1 329 ? -18.524 -9.460 24.745 1.00 88.94 329 GLU A CA 1
ATOM 2590 C C . GLU A 1 329 ? -19.068 -8.186 25.388 1.00 88.94 329 GLU A C 1
ATOM 2592 O O . GLU A 1 329 ? -19.674 -7.353 24.711 1.00 88.94 329 GLU A O 1
ATOM 2597 N N . LEU A 1 330 ? -18.784 -7.986 26.676 1.00 89.44 330 LEU A N 1
ATOM 2598 C CA . LEU A 1 330 ? -19.175 -6.780 27.386 1.00 89.44 330 LEU A CA 1
ATOM 2599 C C . LEU A 1 330 ? -18.531 -5.531 26.767 1.00 89.44 330 LEU A C 1
ATOM 2601 O O . LEU A 1 330 ? -19.242 -4.576 26.455 1.00 89.44 330 LEU A O 1
ATOM 2605 N N . LEU A 1 331 ? -17.222 -5.537 26.498 1.00 88.81 331 LEU A N 1
ATOM 2606 C CA . LEU A 1 331 ? -16.543 -4.401 25.854 1.00 88.81 331 LEU A CA 1
ATOM 2607 C C . LEU A 1 331 ? -17.053 -4.135 24.427 1.00 88.81 331 LEU A C 1
ATOM 2609 O O . LEU A 1 331 ? -17.206 -2.976 24.032 1.00 88.81 331 LEU A O 1
ATOM 2613 N N . VAL A 1 332 ? -17.358 -5.186 23.662 1.00 88.81 332 VAL A N 1
ATOM 2614 C CA . VAL A 1 332 ? -17.980 -5.055 22.334 1.00 88.81 332 VAL A CA 1
ATOM 2615 C C . VAL A 1 332 ? -19.377 -4.437 22.450 1.00 88.81 332 VAL A C 1
ATOM 2617 O O . VAL A 1 332 ? -19.683 -3.497 21.717 1.00 88.81 332 VAL A O 1
ATOM 2620 N N . SER A 1 333 ? -20.195 -4.885 23.409 1.00 88.31 333 SER A N 1
ATOM 2621 C CA . SER A 1 333 ? -21.559 -4.375 23.629 1.00 88.31 333 SER A CA 1
ATOM 2622 C C . SER A 1 333 ? -21.591 -2.896 24.028 1.00 88.31 333 SER A C 1
ATOM 2624 O O . SER A 1 333 ? -22.517 -2.166 23.676 1.00 88.31 333 SER A O 1
ATOM 2626 N N . LEU A 1 334 ? -20.539 -2.426 24.704 1.00 87.56 334 LEU A N 1
ATOM 2627 C CA . LEU A 1 334 ? -20.355 -1.023 25.069 1.00 87.56 334 LEU A CA 1
ATOM 2628 C C . LEU A 1 334 ? -19.792 -0.175 23.921 1.00 87.56 334 LEU A C 1
ATOM 2630 O O . LEU A 1 334 ? -19.558 1.020 24.107 1.00 87.56 334 LEU A O 1
ATOM 2634 N N . ASN A 1 335 ? -19.623 -0.770 22.735 1.00 86.56 335 ASN A N 1
ATOM 2635 C CA . ASN A 1 335 ? -19.107 -0.142 21.525 1.00 86.56 335 ASN A CA 1
ATOM 2636 C C . ASN A 1 335 ? -17.674 0.392 21.690 1.00 86.56 335 ASN A C 1
ATOM 2638 O O . ASN A 1 335 ? -17.315 1.401 21.091 1.00 86.56 335 ASN A O 1
ATOM 2642 N N . VAL A 1 336 ? -16.836 -0.282 22.489 1.00 88.00 336 VAL A N 1
ATOM 2643 C CA . VAL A 1 336 ? -15.424 0.103 22.687 1.00 88.00 336 VAL A CA 1
ATOM 2644 C C . VAL A 1 336 ? -14.605 -0.078 21.405 1.00 88.00 336 VAL A C 1
ATOM 2646 O O . VAL A 1 336 ? -13.682 0.694 21.154 1.00 88.00 336 VAL A O 1
ATOM 2649 N N . PHE A 1 337 ? -14.954 -1.054 20.563 1.00 88.94 337 PHE A N 1
ATOM 2650 C CA . PHE A 1 337 ? -14.287 -1.322 19.286 1.00 88.94 337 PHE A CA 1
ATOM 2651 C C . PHE A 1 337 ? -15.131 -0.840 18.111 1.00 88.94 337 PHE A C 1
ATOM 2653 O O . PHE A 1 337 ? -16.329 -1.105 18.040 1.00 88.94 337 PHE A O 1
ATOM 2660 N N . ASN A 1 338 ? -14.498 -0.181 17.144 1.00 82.75 338 ASN A N 1
ATOM 2661 C CA . ASN A 1 338 ? -15.169 0.219 15.916 1.00 82.75 338 ASN A CA 1
ATOM 2662 C C . ASN A 1 338 ? -15.221 -0.962 14.936 1.00 82.75 338 ASN A C 1
ATOM 2664 O O . ASN A 1 338 ? -14.281 -1.175 14.173 1.00 82.75 338 ASN A O 1
ATOM 2668 N N . GLY A 1 339 ? -16.324 -1.716 14.936 1.00 79.19 339 GLY A N 1
ATOM 2669 C CA . GLY A 1 339 ? -16.459 -2.937 14.130 1.00 79.19 339 GLY A CA 1
ATOM 2670 C C . GLY A 1 339 ? -16.167 -2.747 12.637 1.00 79.19 339 GLY A C 1
ATOM 2671 O O . GLY A 1 339 ? -15.475 -3.563 12.034 1.00 79.19 339 GLY A O 1
ATOM 2672 N N . SER A 1 340 ? -16.577 -1.621 12.042 1.00 75.44 340 SER A N 1
ATOM 2673 C CA . SER A 1 340 ? -16.303 -1.332 10.627 1.00 75.44 340 SER A CA 1
ATOM 2674 C C . SER A 1 340 ? -14.811 -1.160 10.339 1.00 75.44 340 SER A C 1
ATOM 2676 O O . SER A 1 340 ? -14.321 -1.671 9.333 1.00 75.44 340 SER A O 1
ATOM 2678 N N . LEU A 1 341 ? -14.090 -0.430 11.191 1.00 73.75 341 LEU A N 1
ATOM 2679 C CA . LEU A 1 341 ? -12.649 -0.231 11.023 1.00 73.75 341 LEU A CA 1
ATOM 2680 C C . LEU A 1 341 ? -11.858 -1.486 11.404 1.00 73.75 341 LEU A C 1
ATOM 2682 O O . LEU A 1 341 ? -10.827 -1.765 10.796 1.00 73.75 341 LEU A O 1
ATOM 2686 N N . MET A 1 342 ? -12.366 -2.272 12.354 1.00 80.19 342 MET A N 1
ATOM 2687 C CA . MET A 1 342 ? -11.821 -3.582 12.703 1.00 80.19 342 MET A CA 1
ATOM 2688 C C . MET A 1 342 ? -11.956 -4.573 11.539 1.00 80.19 342 MET A C 1
ATOM 2690 O O . MET A 1 342 ? -10.982 -5.244 11.209 1.00 80.19 342 MET A O 1
ATOM 2694 N N . ASN A 1 343 ? -13.110 -4.619 10.861 1.00 78.69 343 ASN A N 1
ATOM 2695 C CA . ASN A 1 343 ? -13.296 -5.400 9.632 1.00 78.69 343 ASN A CA 1
ATOM 2696 C C . ASN A 1 343 ? -12.261 -5.013 8.568 1.00 78.69 343 ASN A C 1
ATOM 2698 O O . ASN A 1 343 ? -11.565 -5.879 8.045 1.00 78.69 343 ASN A O 1
ATOM 2702 N N . ASP A 1 344 ? -12.113 -3.715 8.289 1.00 71.00 344 ASP A N 1
ATOM 2703 C CA . ASP A 1 344 ? -11.137 -3.211 7.315 1.00 71.00 344 ASP A CA 1
ATOM 2704 C C . ASP A 1 344 ? -9.694 -3.615 7.666 1.00 71.00 344 ASP A C 1
ATOM 2706 O O . ASP A 1 344 ? -8.942 -4.078 6.803 1.00 71.00 344 ASP A O 1
ATOM 2710 N N . ALA A 1 345 ? -9.310 -3.485 8.940 1.00 74.88 345 ALA A N 1
ATOM 2711 C CA . ALA A 1 345 ? -7.985 -3.868 9.418 1.00 74.88 345 ALA A CA 1
ATOM 2712 C C . ALA A 1 345 ? -7.732 -5.379 9.279 1.00 74.88 345 ALA A C 1
ATOM 2714 O O . ALA A 1 345 ? -6.651 -5.784 8.847 1.00 74.88 345 ALA A O 1
ATOM 2715 N N . ILE A 1 346 ? -8.733 -6.205 9.594 1.00 84.06 346 ILE A N 1
ATOM 2716 C CA . ILE A 1 346 ? -8.659 -7.669 9.512 1.00 84.06 346 ILE A CA 1
ATOM 2717 C C . ILE A 1 346 ? -8.577 -8.142 8.063 1.00 84.06 346 ILE A C 1
ATOM 2719 O O . ILE A 1 346 ? -7.719 -8.962 7.744 1.00 84.06 346 ILE A O 1
ATOM 2723 N N . PHE A 1 347 ? -9.403 -7.602 7.165 1.00 79.88 347 PHE A N 1
ATOM 2724 C CA . PHE A 1 347 ? -9.359 -7.975 5.751 1.00 79.88 347 PHE A CA 1
ATOM 2725 C C . PHE A 1 347 ? -8.006 -7.641 5.118 1.00 79.88 347 PHE A C 1
ATOM 2727 O O . PHE A 1 347 ? -7.433 -8.458 4.398 1.00 79.88 347 PHE A O 1
ATOM 2734 N N . LYS A 1 348 ? -7.439 -6.476 5.444 1.00 75.00 348 LYS A N 1
ATOM 2735 C CA . LYS A 1 348 ? -6.097 -6.084 4.988 1.00 75.00 348 LYS A CA 1
ATOM 2736 C C . LYS A 1 348 ? -4.995 -6.959 5.575 1.00 75.00 348 LYS A C 1
ATOM 2738 O O . LYS A 1 348 ? -4.045 -7.286 4.868 1.00 75.00 348 LYS A O 1
ATOM 2743 N N . PHE A 1 349 ? -5.117 -7.346 6.844 1.00 79.94 349 PHE A N 1
ATOM 2744 C CA . PHE A 1 349 ? -4.192 -8.288 7.467 1.00 79.94 349 PHE A CA 1
ATOM 2745 C C . PHE A 1 349 ? -4.204 -9.636 6.736 1.00 79.94 349 PHE A C 1
ATOM 2747 O O . PHE A 1 349 ? -3.146 -10.114 6.337 1.00 79.94 349 PHE A O 1
ATOM 2754 N N . LYS A 1 350 ? -5.390 -10.206 6.489 1.00 78.88 350 LYS A N 1
ATOM 2755 C CA . LYS A 1 350 ? -5.533 -11.492 5.790 1.00 78.88 350 LYS A CA 1
ATOM 2756 C C . LYS A 1 350 ? -5.019 -11.422 4.353 1.00 78.88 350 LYS A C 1
ATOM 2758 O O . LYS A 1 350 ? -4.337 -12.328 3.903 1.00 78.88 350 LYS A O 1
ATOM 2763 N N . ARG A 1 351 ? -5.231 -10.300 3.657 1.00 73.69 351 ARG A N 1
ATOM 2764 C CA . ARG A 1 351 ? -4.656 -10.071 2.321 1.00 73.69 351 ARG A CA 1
ATOM 2765 C C . ARG A 1 351 ? -3.123 -10.103 2.331 1.00 73.69 351 ARG A C 1
ATOM 2767 O O . ARG A 1 351 ? -2.524 -10.656 1.413 1.00 73.69 351 ARG A O 1
ATOM 2774 N N . TYR A 1 352 ? -2.491 -9.504 3.341 1.00 72.44 352 TYR A N 1
ATOM 2775 C CA . TYR A 1 352 ? -1.034 -9.545 3.497 1.00 72.44 352 TYR A CA 1
ATOM 2776 C C . TYR A 1 352 ? -0.525 -10.956 3.822 1.00 72.44 352 TYR A C 1
ATOM 2778 O O . TYR A 1 352 ? 0.500 -11.388 3.290 1.00 72.44 352 TYR A O 1
ATOM 2786 N N . GLU A 1 353 ? -1.241 -11.665 4.691 1.00 74.12 353 GLU A N 1
ATOM 2787 C CA . GLU A 1 353 ? -0.947 -13.052 5.045 1.00 74.12 353 GLU A CA 1
ATOM 2788 C C . GLU A 1 353 ? -1.029 -13.963 3.809 1.00 74.12 353 GLU A C 1
ATOM 2790 O O . GLU A 1 353 ? -0.059 -14.661 3.516 1.00 74.12 353 GLU A O 1
ATOM 2795 N N . ASP A 1 354 ? -2.104 -13.860 3.019 1.00 67.94 354 ASP A N 1
ATOM 2796 C CA . ASP A 1 354 ? -2.294 -14.594 1.760 1.00 67.94 354 ASP A CA 1
ATOM 2797 C C . ASP A 1 354 ? -1.133 -14.339 0.780 1.00 67.94 354 ASP A C 1
ATOM 2799 O O . ASP A 1 354 ? -0.565 -15.279 0.223 1.00 67.94 354 ASP A O 1
ATOM 2803 N N . SER A 1 355 ? -0.712 -13.079 0.606 1.00 62.03 355 SER A N 1
ATOM 2804 C CA . SER A 1 355 ? 0.446 -12.742 -0.238 1.00 62.03 355 SER A CA 1
ATOM 2805 C C . SER A 1 355 ? 1.741 -13.380 0.273 1.00 62.03 355 SER A C 1
ATOM 2807 O O . SER A 1 355 ? 2.531 -13.892 -0.521 1.00 62.03 355 SER A O 1
ATOM 2809 N N . SER A 1 356 ? 1.951 -13.390 1.591 1.00 59.62 356 SER A N 1
ATOM 2810 C CA . SER A 1 356 ? 3.156 -13.953 2.212 1.00 59.62 356 SER A CA 1
ATOM 2811 C C . SER A 1 356 ? 3.217 -15.479 2.084 1.00 59.62 356 SER A C 1
ATOM 2813 O O . SER A 1 356 ? 4.294 -16.034 1.872 1.00 59.62 356 SER A O 1
ATOM 2815 N N . LEU A 1 357 ? 2.070 -16.157 2.176 1.00 57.06 357 LEU A N 1
ATOM 2816 C CA . LEU A 1 357 ? 1.956 -17.613 2.038 1.00 57.06 357 LEU A CA 1
ATOM 2817 C C . LEU A 1 357 ? 1.955 -18.066 0.568 1.00 57.06 357 LEU A C 1
ATOM 2819 O O . LEU A 1 357 ? 2.491 -19.123 0.246 1.00 57.06 357 LEU A O 1
ATOM 2823 N N . SER A 1 358 ? 1.456 -17.240 -0.357 1.00 54.41 358 SER A N 1
ATOM 2824 C CA . SER A 1 358 ? 1.502 -17.544 -1.796 1.00 54.41 358 SER A CA 1
ATOM 2825 C C . SER A 1 358 ? 2.933 -17.658 -2.342 1.00 54.41 358 SER A C 1
ATOM 2827 O O . SER A 1 358 ? 3.192 -18.480 -3.220 1.00 54.41 358 SER A O 1
ATOM 2829 N N . TYR A 1 359 ? 3.891 -16.917 -1.765 1.00 43.03 359 TYR A N 1
ATOM 2830 C CA . TYR A 1 359 ? 5.310 -16.988 -2.134 1.00 43.03 359 TYR A CA 1
ATOM 2831 C C . TYR A 1 359 ? 5.934 -18.367 -1.862 1.00 43.03 359 TYR A C 1
ATOM 2833 O O . TYR A 1 359 ? 6.889 -18.760 -2.528 1.00 43.03 359 TYR A O 1
ATOM 2841 N N . THR A 1 360 ? 5.392 -19.131 -0.908 1.00 49.34 360 THR A N 1
ATOM 2842 C CA . THR A 1 360 ? 5.860 -20.491 -0.597 1.00 49.34 360 THR A CA 1
ATOM 2843 C C . THR A 1 360 ? 5.103 -21.575 -1.371 1.00 49.34 360 THR A C 1
ATOM 2845 O O . THR A 1 360 ? 5.404 -22.756 -1.207 1.00 49.34 360 THR A O 1
ATOM 2848 N N . GLY A 1 361 ? 4.148 -21.195 -2.233 1.00 50.00 361 GLY A N 1
ATOM 2849 C CA . GLY A 1 361 ? 3.328 -22.113 -3.029 1.00 50.00 361 GLY A CA 1
ATOM 2850 C C . GLY A 1 361 ? 2.239 -22.842 -2.234 1.00 50.00 361 GLY A C 1
ATOM 2851 O O . GLY A 1 361 ? 1.647 -23.787 -2.749 1.00 50.00 361 GLY A O 1
ATOM 2852 N N . ILE A 1 362 ? 1.973 -22.429 -0.989 1.00 55.75 362 ILE A N 1
ATOM 2853 C CA . ILE A 1 362 ? 0.992 -23.063 -0.103 1.00 55.75 362 ILE A CA 1
ATOM 2854 C C . ILE A 1 362 ? -0.176 -22.098 0.105 1.00 55.75 362 ILE A C 1
ATOM 2856 O O . ILE A 1 362 ? -0.067 -21.139 0.866 1.00 55.75 362 ILE A O 1
ATOM 2860 N N . ASN A 1 363 ? -1.317 -22.373 -0.529 1.00 64.19 363 ASN A N 1
ATOM 2861 C CA . ASN A 1 363 ? -2.569 -21.671 -0.249 1.00 64.19 363 ASN A CA 1
ATOM 2862 C C . ASN A 1 363 ? -3.503 -22.569 0.580 1.00 64.19 363 ASN A C 1
ATOM 2864 O O . ASN A 1 363 ? -4.344 -23.281 0.041 1.00 64.19 363 ASN A O 1
ATOM 2868 N N . LYS A 1 364 ? -3.324 -22.571 1.909 1.00 63.84 364 LYS A N 1
ATOM 2869 C CA . LYS A 1 364 ? -4.097 -23.424 2.838 1.00 63.84 364 LYS A CA 1
ATOM 2870 C C . LYS A 1 364 ? -5.591 -23.054 2.894 1.00 63.84 364 LYS A C 1
ATOM 2872 O O . LYS A 1 364 ? -6.389 -23.890 3.292 1.00 63.84 364 LYS A O 1
ATOM 2877 N N . HIS A 1 365 ? -5.954 -21.840 2.475 1.00 70.56 365 HIS A N 1
ATOM 2878 C CA . HIS A 1 365 ? -7.298 -21.264 2.617 1.00 70.56 365 HIS A CA 1
ATOM 2879 C C . HIS A 1 365 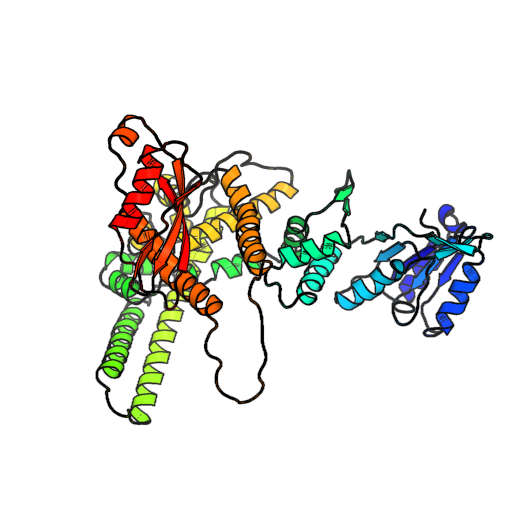? -7.963 -20.969 1.262 1.00 70.56 365 HIS A C 1
ATOM 2881 O O . HIS A 1 365 ? -8.848 -20.114 1.152 1.00 70.56 365 HIS A O 1
ATOM 2887 N N . GLU A 1 366 ? -7.508 -21.628 0.195 1.00 69.62 366 GLU A N 1
ATOM 2888 C CA . GLU A 1 366 ? -8.023 -21.409 -1.153 1.00 69.62 366 GLU A CA 1
ATOM 2889 C C . GLU A 1 366 ? -9.521 -21.743 -1.236 1.00 69.62 366 GLU A C 1
ATOM 2891 O O . GLU A 1 366 ? -9.966 -22.808 -0.819 1.00 69.62 366 GLU A O 1
ATOM 2896 N N . GLY A 1 367 ? -10.318 -20.810 -1.764 1.00 71.81 367 GLY A N 1
ATOM 2897 C CA . GLY A 1 367 ? -11.766 -20.988 -1.915 1.00 71.81 367 GLY A CA 1
ATOM 2898 C C . GLY A 1 367 ? -12.591 -20.836 -0.631 1.00 71.81 367 GLY A C 1
ATOM 2899 O O . GLY A 1 367 ? -13.819 -20.821 -0.716 1.00 71.81 367 GLY A O 1
ATOM 2900 N N . GLU A 1 368 ? -11.961 -20.664 0.532 1.00 82.75 368 GLU A N 1
ATOM 2901 C CA . GLU A 1 368 ? -12.666 -20.372 1.782 1.00 82.75 368 GLU A CA 1
ATOM 2902 C C . GLU A 1 368 ? -13.221 -18.942 1.790 1.00 82.75 368 GLU A C 1
ATOM 2904 O O . GLU A 1 368 ? -12.618 -18.017 1.230 1.00 82.75 368 GLU A O 1
ATOM 2909 N N . ASP A 1 369 ? -14.364 -18.758 2.457 1.00 85.81 369 ASP A N 1
ATOM 2910 C CA . ASP A 1 369 ? -14.878 -17.431 2.801 1.00 85.81 369 ASP A CA 1
ATOM 2911 C C . ASP A 1 369 ? -13.856 -16.676 3.666 1.00 85.81 369 ASP A C 1
ATOM 2913 O O . ASP A 1 369 ? -12.943 -17.267 4.239 1.00 85.81 369 ASP A O 1
ATOM 2917 N N . VAL A 1 370 ? -13.984 -15.353 3.767 1.00 84.56 370 VAL A N 1
ATOM 2918 C CA . VAL A 1 370 ? -13.047 -14.536 4.540 1.00 84.56 370 VAL A CA 1
ATOM 2919 C C . VAL A 1 370 ? -13.777 -13.845 5.677 1.00 84.56 370 VAL A C 1
ATOM 2921 O O . VAL A 1 370 ? -14.625 -12.976 5.475 1.00 84.56 370 VAL A O 1
ATOM 2924 N N . GLY A 1 371 ? -13.418 -14.222 6.900 1.00 84.25 371 GLY A N 1
ATOM 2925 C CA . GLY A 1 371 ? -13.929 -13.592 8.108 1.00 84.25 371 GLY A CA 1
ATOM 2926 C C . GLY A 1 371 ? -13.284 -12.238 8.405 1.00 84.25 371 GLY A C 1
ATOM 2927 O O . GLY A 1 371 ? -12.063 -12.090 8.349 1.00 84.25 371 GLY A O 1
ATOM 2928 N N . GLY A 1 372 ? -14.100 -11.255 8.751 1.00 86.06 372 GLY A N 1
ATOM 2929 C CA . GLY A 1 372 ? -13.721 -9.968 9.321 1.00 86.06 372 GLY A CA 1
ATOM 2930 C C . GLY A 1 372 ? -13.755 -9.994 10.852 1.00 86.06 372 GLY A C 1
ATOM 2931 O O . GLY A 1 372 ? -13.545 -11.027 11.480 1.00 86.06 372 GLY A O 1
ATOM 2932 N N . TRP A 1 373 ? -14.033 -8.844 11.458 1.00 88.69 373 TRP A N 1
ATOM 2933 C CA . TRP A 1 373 ? -14.294 -8.683 12.888 1.00 88.69 373 TRP A CA 1
ATOM 2934 C C . TRP A 1 373 ? -15.600 -9.360 13.308 1.00 88.69 373 TRP A C 1
ATOM 2936 O O . TRP A 1 373 ? -15.588 -10.287 14.109 1.00 88.69 373 TRP A O 1
ATOM 2946 N N . ASP A 1 374 ? -16.709 -8.905 12.735 1.00 84.62 374 ASP A N 1
ATOM 2947 C CA . ASP A 1 374 ? -18.091 -9.326 13.012 1.00 84.62 374 ASP A CA 1
ATOM 2948 C C . ASP A 1 374 ? -18.848 -9.701 11.729 1.00 84.62 374 ASP A C 1
ATOM 2950 O O . ASP A 1 374 ? -20.053 -9.942 11.743 1.00 84.62 374 ASP A O 1
ATOM 2954 N N . THR A 1 375 ? -18.142 -9.741 10.600 1.00 80.75 375 THR A N 1
ATOM 2955 C CA . THR A 1 375 ? -18.706 -10.076 9.293 1.00 80.75 375 THR A CA 1
ATOM 2956 C C . THR A 1 375 ? -17.951 -11.230 8.660 1.00 80.75 375 THR A C 1
ATOM 2958 O O . THR A 1 375 ? -16.791 -11.474 8.974 1.00 80.75 375 THR A O 1
ATOM 2961 N N . VAL A 1 376 ? -18.606 -11.936 7.746 1.00 86.31 376 VAL A N 1
ATOM 2962 C CA . VAL A 1 376 ? -17.975 -12.893 6.835 1.00 86.31 376 VAL A CA 1
ATOM 2963 C C . VAL A 1 376 ? -18.394 -12.503 5.429 1.00 86.31 376 VAL A C 1
ATOM 2965 O O . VAL A 1 376 ? -19.561 -12.178 5.198 1.00 86.31 376 VAL A O 1
ATOM 2968 N N . ILE A 1 377 ? -17.445 -12.512 4.504 1.00 79.69 377 ILE A N 1
ATOM 2969 C CA . ILE A 1 377 ? -17.688 -12.205 3.097 1.00 79.69 377 ILE A CA 1
ATOM 2970 C C . ILE A 1 377 ? -17.166 -13.331 2.218 1.00 79.69 377 ILE A C 1
ATOM 2972 O O . ILE A 1 377 ? -16.219 -14.034 2.576 1.00 79.69 377 ILE A O 1
ATOM 2976 N N . LYS A 1 378 ? -17.784 -13.508 1.050 1.00 82.69 378 LYS A N 1
ATOM 2977 C CA . LYS A 1 378 ? -17.343 -14.533 0.098 1.00 82.69 378 LYS A CA 1
ATOM 2978 C C . LYS A 1 378 ? -15.949 -14.206 -0.425 1.00 82.69 378 LYS A C 1
ATOM 2980 O O . LYS A 1 378 ? -15.639 -13.035 -0.620 1.00 82.69 378 LYS A O 1
ATOM 2985 N N . ARG A 1 379 ? -15.133 -15.218 -0.746 1.00 80.56 379 ARG A N 1
ATOM 2986 C CA . ARG A 1 379 ? -13.785 -15.014 -1.321 1.00 80.56 379 ARG A CA 1
ATOM 2987 C C . ARG A 1 379 ? -13.795 -14.056 -2.516 1.00 80.56 379 ARG A C 1
ATOM 2989 O O . ARG A 1 379 ? -13.021 -13.109 -2.553 1.00 80.56 379 ARG A O 1
ATOM 2996 N N . ARG A 1 380 ? -14.765 -14.225 -3.419 1.00 74.94 380 ARG A N 1
ATOM 2997 C CA . ARG A 1 380 ? -14.973 -13.334 -4.570 1.00 74.94 380 ARG A CA 1
ATOM 2998 C C . ARG A 1 380 ? -15.329 -11.903 -4.165 1.00 74.94 380 ARG A C 1
ATOM 3000 O O . ARG A 1 380 ? -14.910 -10.964 -4.824 1.00 74.94 380 ARG A O 1
ATOM 3007 N N . GLU A 1 381 ? -16.118 -11.720 -3.108 1.00 69.56 381 GLU A N 1
ATOM 3008 C CA . GLU A 1 381 ? -16.444 -10.391 -2.576 1.00 69.56 381 GLU A CA 1
ATOM 3009 C C . GLU A 1 381 ? -15.244 -9.764 -1.870 1.00 69.56 381 GLU A C 1
ATOM 3011 O O . GLU A 1 381 ? -15.055 -8.564 -1.979 1.00 69.56 381 GLU A O 1
ATOM 3016 N N . PHE A 1 382 ? -14.422 -10.559 -1.184 1.00 72.75 382 PHE A N 1
ATOM 3017 C CA . PHE A 1 382 ? -13.168 -10.122 -0.580 1.00 72.75 382 PHE A CA 1
ATOM 3018 C C . PHE A 1 382 ? -12.184 -9.650 -1.650 1.00 72.75 382 PHE A C 1
ATOM 3020 O O . PHE A 1 382 ? -11.721 -8.517 -1.582 1.00 72.75 382 PHE A O 1
ATOM 3027 N N . GLU A 1 383 ? -11.952 -10.448 -2.692 1.00 70.62 383 GLU A N 1
ATOM 3028 C CA . GLU A 1 383 ? -11.192 -10.043 -3.882 1.00 70.62 383 GLU A CA 1
ATOM 3029 C C . GLU A 1 383 ? -11.798 -8.779 -4.510 1.00 70.62 383 GLU A C 1
ATOM 3031 O O . GLU A 1 383 ? -11.093 -7.810 -4.798 1.00 70.62 383 GLU A O 1
ATOM 3036 N N . ALA A 1 384 ? -13.129 -8.740 -4.625 1.00 62.41 384 ALA A N 1
ATOM 3037 C CA . ALA A 1 384 ? -13.843 -7.598 -5.161 1.00 62.41 384 ALA A CA 1
ATOM 3038 C C . ALA A 1 384 ? -13.887 -6.383 -4.225 1.00 62.41 384 ALA A C 1
ATOM 3040 O O . ALA A 1 384 ? -14.181 -5.304 -4.705 1.00 62.41 384 ALA A O 1
ATOM 3041 N N . LEU A 1 385 ? -13.624 -6.473 -2.922 1.00 58.78 385 LEU A N 1
ATOM 3042 C CA . LEU A 1 385 ? -13.539 -5.300 -2.040 1.00 58.78 385 LEU A CA 1
ATOM 3043 C C . LEU A 1 385 ? -12.270 -4.506 -2.329 1.00 58.78 385 LEU A C 1
ATOM 3045 O O . LEU A 1 385 ? -12.289 -3.275 -2.294 1.00 58.78 385 LEU A O 1
ATOM 3049 N N . PHE A 1 386 ? -11.197 -5.215 -2.668 1.00 52.78 386 PHE A N 1
ATOM 3050 C CA . PHE A 1 386 ? -9.958 -4.606 -3.131 1.00 52.78 386 PHE A CA 1
ATOM 3051 C C . PHE A 1 386 ? -10.055 -4.176 -4.604 1.00 52.78 386 PHE A C 1
ATOM 3053 O O . PHE A 1 386 ? -9.434 -3.188 -4.972 1.00 52.78 386 PHE A O 1
ATOM 3060 N N . TYR A 1 387 ? -10.917 -4.817 -5.406 1.00 42.31 387 TYR A N 1
ATOM 3061 C CA . TYR A 1 387 ? -11.235 -4.396 -6.781 1.00 42.31 387 TYR A CA 1
ATOM 3062 C C . TYR A 1 387 ? -12.235 -3.213 -6.859 1.00 42.31 387 TYR A C 1
ATOM 3064 O O . TYR A 1 387 ? -12.055 -2.264 -7.604 1.00 42.31 387 TYR A O 1
ATOM 3072 N N . ASN A 1 388 ? -13.306 -3.190 -6.061 1.00 36.31 388 ASN A N 1
ATOM 3073 C CA . ASN A 1 388 ? -14.383 -2.183 -6.100 1.00 36.31 388 ASN A CA 1
ATOM 3074 C C . ASN A 1 388 ? -13.988 -0.852 -5.443 1.00 36.31 388 ASN A C 1
ATOM 3076 O O . ASN A 1 388 ? -14.638 0.169 -5.703 1.00 36.31 388 ASN A O 1
ATOM 3080 N N . GLN A 1 389 ? -12.920 -0.833 -4.635 1.00 35.09 389 GLN A N 1
ATOM 3081 C CA . GLN A 1 389 ? -12.232 0.414 -4.286 1.00 35.09 389 GLN A CA 1
ATOM 3082 C C . GLN A 1 389 ? -11.672 1.115 -5.537 1.00 35.09 389 GLN A C 1
ATOM 3084 O O . GLN A 1 389 ? -11.629 2.340 -5.549 1.00 35.09 389 GLN A O 1
ATOM 3089 N N . GLN A 1 390 ? -11.368 0.393 -6.625 1.00 32.12 390 GLN A N 1
ATOM 3090 C CA . GLN A 1 390 ? -10.999 0.984 -7.919 1.00 32.12 390 GLN A CA 1
ATOM 3091 C C . GLN A 1 390 ? -12.229 1.585 -8.632 1.00 32.12 390 GLN A C 1
ATOM 3093 O O . GLN A 1 390 ? -12.199 2.747 -9.032 1.00 32.12 390 GLN A O 1
ATOM 3098 N N . VAL A 1 391 ? -13.360 0.865 -8.698 1.00 31.25 391 VAL A N 1
ATOM 3099 C CA . VAL A 1 391 ? -14.565 1.285 -9.460 1.00 31.25 391 VAL A CA 1
ATOM 3100 C C . VAL A 1 391 ? -15.303 2.475 -8.828 1.00 31.25 391 VAL A C 1
ATOM 3102 O O . VAL A 1 391 ? -15.744 3.394 -9.522 1.00 31.25 391 VAL A O 1
ATOM 3105 N N . THR A 1 392 ? -15.426 2.513 -7.496 1.00 31.72 392 THR A N 1
ATOM 3106 C CA . THR A 1 392 ? -16.037 3.672 -6.807 1.00 31.72 392 THR A CA 1
ATOM 3107 C C . THR A 1 392 ? -15.184 4.938 -6.935 1.00 31.72 392 THR A C 1
ATOM 3109 O O . THR A 1 392 ? -15.724 6.046 -6.959 1.00 31.72 392 THR A O 1
ATOM 3112 N N . MET A 1 393 ? -13.867 4.788 -7.105 1.00 34.69 393 MET A N 1
ATOM 3113 C CA . MET A 1 393 ? -12.935 5.889 -7.355 1.00 34.69 393 MET A CA 1
ATOM 3114 C C . MET A 1 393 ? -12.851 6.275 -8.843 1.00 34.69 393 MET A C 1
ATOM 3116 O O . MET A 1 393 ? -12.556 7.429 -9.160 1.00 34.69 393 MET A O 1
ATOM 3120 N N . GLU A 1 394 ? -13.139 5.366 -9.778 1.00 32.19 394 GLU A N 1
ATOM 3121 C CA . GLU A 1 394 ? -13.355 5.670 -11.203 1.00 32.19 394 GLU A CA 1
ATOM 3122 C C . GLU A 1 394 ? -14.637 6.475 -11.429 1.00 32.19 394 GLU A C 1
ATOM 3124 O O . GLU A 1 394 ? -14.582 7.526 -12.065 1.00 32.19 394 GLU A O 1
ATOM 3129 N N . ALA A 1 395 ? -15.763 6.069 -10.835 1.00 30.34 395 ALA A N 1
ATOM 3130 C CA . ALA A 1 395 ? -17.038 6.780 -10.967 1.00 30.34 395 ALA A CA 1
ATOM 3131 C C . ALA A 1 395 ? -16.976 8.225 -10.427 1.00 30.34 395 ALA A C 1
ATOM 3133 O O . ALA A 1 395 ? -17.554 9.137 -11.021 1.00 30.34 395 ALA A O 1
ATOM 3134 N N . ALA A 1 396 ? -16.223 8.451 -9.343 1.00 33.25 396 ALA A N 1
ATOM 3135 C CA . ALA A 1 396 ? -15.972 9.787 -8.797 1.00 33.25 396 ALA A CA 1
ATOM 3136 C C . ALA A 1 396 ? -15.104 10.667 -9.723 1.00 33.25 396 ALA A C 1
ATOM 3138 O O . ALA A 1 396 ? -15.285 11.882 -9.756 1.00 33.25 396 ALA A O 1
ATOM 3139 N N . ALA A 1 397 ? -14.202 10.071 -10.511 1.00 34.06 397 ALA A N 1
ATOM 3140 C CA . ALA A 1 397 ? -13.352 10.798 -11.458 1.00 34.06 397 ALA A CA 1
ATOM 3141 C C . ALA A 1 397 ? -14.034 11.065 -12.808 1.00 34.06 397 ALA A C 1
ATOM 3143 O O . ALA A 1 397 ? -13.818 12.119 -13.398 1.00 34.06 397 ALA A O 1
ATOM 3144 N N . VAL A 1 398 ? -14.907 10.168 -13.278 1.00 34.34 398 VAL A N 1
ATOM 3145 C CA . VAL A 1 398 ? -15.707 10.387 -14.499 1.00 34.34 398 VAL A CA 1
ATOM 3146 C C . VAL A 1 398 ? -16.722 11.523 -14.301 1.00 34.34 398 VAL A C 1
ATOM 3148 O O . VAL A 1 398 ? -16.944 12.328 -15.208 1.00 34.34 398 VAL A O 1
ATOM 3151 N N . ALA A 1 399 ? -17.282 11.654 -13.094 1.00 35.16 399 ALA A N 1
ATOM 3152 C CA . ALA A 1 399 ? -18.143 12.781 -12.730 1.00 35.16 399 ALA A CA 1
ATOM 3153 C C . ALA A 1 399 ? -17.384 14.124 -12.692 1.00 35.16 399 ALA A C 1
ATOM 3155 O O . ALA A 1 399 ? -17.956 15.154 -13.033 1.00 35.16 399 ALA A O 1
ATOM 3156 N N . ALA A 1 400 ? -16.094 14.115 -12.339 1.00 35.31 400 ALA A N 1
ATOM 3157 C CA . ALA A 1 400 ? -15.236 15.301 -12.373 1.00 35.31 400 ALA A CA 1
ATOM 3158 C C . ALA A 1 400 ? -14.756 15.662 -13.797 1.00 35.31 400 ALA A C 1
ATOM 3160 O O . ALA A 1 400 ? -14.456 16.821 -14.071 1.00 35.31 400 ALA A O 1
ATOM 3161 N N . ALA A 1 401 ? -14.702 14.689 -14.714 1.00 33.81 401 ALA A N 1
ATOM 3162 C CA . ALA A 1 401 ? -14.201 14.867 -16.079 1.00 33.81 401 ALA A CA 1
ATOM 3163 C C . ALA A 1 401 ? -15.243 15.398 -17.086 1.00 33.81 401 ALA A C 1
ATOM 3165 O O . ALA A 1 401 ? -14.870 15.859 -18.162 1.00 33.81 401 ALA A O 1
ATOM 3166 N N . THR A 1 402 ? -16.541 15.352 -16.771 1.00 29.27 402 THR A N 1
ATOM 3167 C CA . THR A 1 402 ? -17.633 15.682 -17.715 1.00 29.27 402 THR A CA 1
ATOM 3168 C C . THR A 1 402 ? -18.186 17.107 -17.571 1.00 29.27 402 THR A C 1
ATOM 3170 O O . THR A 1 402 ? -19.280 17.395 -18.051 1.00 29.27 402 THR A O 1
ATOM 3173 N N . GLY A 1 403 ? -17.419 18.010 -16.949 1.00 30.17 403 GLY A N 1
ATOM 3174 C CA . GLY A 1 403 ? -17.807 19.385 -16.623 1.00 30.17 403 GLY A CA 1
ATOM 3175 C C . GLY A 1 403 ? -18.593 20.117 -17.719 1.00 30.17 403 GLY A C 1
ATOM 3176 O O . GLY A 1 403 ? -18.061 20.462 -18.772 1.00 30.17 403 GLY A O 1
ATOM 3177 N N . SER A 1 404 ? -19.860 20.412 -17.431 1.00 28.59 404 SER A N 1
ATOM 3178 C CA . SER A 1 404 ? -20.709 21.290 -18.231 1.00 28.59 404 SER A CA 1
ATOM 3179 C C . SER A 1 404 ? -21.097 22.527 -17.421 1.00 28.59 404 SER A C 1
ATOM 3181 O O . SER A 1 404 ? -22.132 22.506 -16.760 1.00 28.59 404 SER A O 1
ATOM 3183 N N . VAL A 1 405 ? -20.313 23.610 -17.495 1.00 26.97 405 VAL A N 1
ATOM 3184 C CA . VAL A 1 405 ? -20.786 24.978 -17.193 1.00 26.97 405 VAL A CA 1
ATOM 3185 C C . VAL A 1 405 ? -20.023 26.003 -18.053 1.00 26.97 405 VAL A C 1
ATOM 3187 O O . VAL A 1 405 ? -18.794 26.009 -18.097 1.00 26.97 405 VAL A O 1
ATOM 3190 N N . GLN A 1 406 ? -20.777 26.849 -18.763 1.00 25.69 406 GLN A N 1
ATOM 3191 C CA . GLN A 1 406 ? -20.319 28.008 -19.545 1.00 25.69 406 GLN A CA 1
ATOM 3192 C C . GLN A 1 406 ? -19.841 29.177 -18.648 1.00 25.69 406 GLN A C 1
ATOM 3194 O O . GLN A 1 406 ? -20.229 29.260 -17.489 1.00 25.69 406 GLN A O 1
ATOM 3199 N N . GLY A 1 407 ? -19.003 30.066 -19.216 1.00 26.88 407 GLY A N 1
ATOM 3200 C CA . GLY A 1 407 ? -18.283 31.197 -18.578 1.00 26.88 407 GLY A CA 1
ATOM 3201 C C . GLY A 1 407 ? -19.135 32.303 -17.911 1.00 26.88 407 GLY A C 1
ATOM 3202 O O . GLY A 1 407 ? -20.344 32.176 -17.802 1.00 26.88 407 GLY A O 1
ATOM 3203 N N . ILE A 1 408 ? -18.606 33.454 -17.462 1.00 28.14 408 ILE A N 1
ATOM 3204 C CA . ILE A 1 408 ? -17.473 34.289 -17.913 1.00 28.14 408 ILE A CA 1
ATOM 3205 C C . ILE A 1 408 ? -16.986 35.211 -16.752 1.00 28.14 408 ILE A C 1
ATOM 3207 O O . ILE A 1 408 ? -17.793 35.670 -15.955 1.00 28.14 408 ILE A O 1
ATOM 3211 N N . ALA A 1 409 ? -15.668 35.471 -16.739 1.00 26.72 409 ALA A N 1
ATOM 3212 C CA . ALA A 1 409 ? -14.831 36.603 -16.264 1.00 26.72 409 ALA A CA 1
ATOM 3213 C C . ALA A 1 409 ? -15.256 37.637 -15.182 1.00 26.72 409 ALA A C 1
ATOM 3215 O O . ALA A 1 409 ? -16.329 38.227 -15.224 1.00 26.72 409 ALA A O 1
ATOM 3216 N N . GLY A 1 410 ? -14.255 38.027 -14.367 1.00 25.05 410 GLY A N 1
ATOM 3217 C CA . GLY A 1 410 ? -14.152 39.328 -13.676 1.00 25.05 410 GLY A CA 1
ATOM 3218 C C . GLY A 1 410 ? -13.158 39.326 -12.498 1.00 25.05 410 GLY A C 1
ATOM 3219 O O . GLY A 1 410 ? -13.335 38.568 -11.556 1.00 25.05 410 GLY A O 1
ATOM 3220 N N . ILE A 1 411 ? -12.097 40.142 -12.559 1.00 31.08 411 ILE A N 1
ATOM 3221 C CA . ILE A 1 411 ? -10.996 40.240 -11.573 1.00 31.08 411 ILE A CA 1
ATOM 3222 C C . ILE A 1 411 ? -11.345 41.197 -10.405 1.00 31.08 411 ILE A C 1
ATOM 3224 O O . ILE A 1 411 ? -12.055 42.171 -10.619 1.00 31.08 411 ILE A O 1
ATOM 3228 N N . SER A 1 412 ? -10.712 40.932 -9.244 1.00 27.81 412 SER A N 1
ATOM 3229 C CA . SER A 1 412 ? -10.462 41.750 -8.026 1.00 27.81 412 SER A CA 1
ATOM 3230 C C . SER A 1 412 ? -11.498 41.724 -6.891 1.00 27.81 412 SER A C 1
ATOM 3232 O O . SER A 1 412 ? -12.542 42.349 -7.002 1.00 27.81 412 SER A O 1
ATOM 3234 N N . ASP A 1 413 ? -11.181 41.071 -5.763 1.00 24.50 413 ASP A N 1
ATOM 3235 C CA . ASP A 1 413 ? -10.643 41.681 -4.524 1.00 24.50 413 ASP A CA 1
ATOM 3236 C C . ASP A 1 413 ? -10.427 40.581 -3.448 1.00 24.50 413 ASP A C 1
ATOM 3238 O O . ASP A 1 413 ? -11.014 39.500 -3.519 1.00 24.50 413 ASP A O 1
ATOM 3242 N N . ARG A 1 414 ? -9.531 40.796 -2.479 1.00 38.78 414 ARG A N 1
ATOM 3243 C CA . ARG A 1 414 ? -9.188 39.823 -1.423 1.00 38.78 414 ARG A CA 1
ATOM 3244 C C . ARG A 1 414 ? -10.327 39.674 -0.400 1.00 38.78 414 ARG A C 1
ATOM 3246 O O . ARG A 1 414 ? -10.522 40.547 0.436 1.00 38.78 414 ARG A O 1
ATOM 3253 N N . GLY A 1 415 ? -10.971 38.507 -0.376 1.00 27.94 415 GLY A N 1
ATOM 3254 C CA . GLY A 1 415 ? -11.882 38.050 0.682 1.00 27.94 415 GLY A CA 1
ATOM 3255 C C . GLY A 1 415 ? -12.177 36.556 0.511 1.00 27.94 415 GLY A C 1
ATOM 3256 O O . GLY A 1 415 ? -12.202 36.077 -0.618 1.00 27.94 415 GLY A O 1
ATOM 3257 N N . VAL A 1 416 ? -12.310 35.805 1.611 1.00 37.41 416 VAL A N 1
ATOM 3258 C CA . VAL A 1 416 ? -12.525 34.340 1.631 1.00 37.41 416 VAL A CA 1
ATOM 3259 C C . VAL A 1 416 ? -13.604 33.942 0.614 1.00 37.41 416 VAL A C 1
ATOM 3261 O O . VAL A 1 416 ? -14.734 34.414 0.707 1.00 37.41 416 VAL A O 1
ATOM 3264 N N . ALA A 1 417 ? -13.240 33.116 -0.372 1.00 31.94 417 ALA A N 1
ATOM 3265 C CA . ALA A 1 417 ? -14.138 32.738 -1.459 1.00 31.94 417 ALA A CA 1
ATOM 3266 C C . ALA A 1 417 ? -15.361 31.966 -0.918 1.00 31.94 417 ALA A C 1
ATOM 3268 O O . ALA A 1 417 ? -15.173 31.058 -0.103 1.00 31.94 417 ALA A O 1
ATOM 3269 N N . PRO A 1 418 ? -16.595 32.287 -1.354 1.00 42.16 418 PRO A N 1
ATOM 3270 C CA . PRO A 1 418 ? -17.761 31.467 -1.050 1.00 42.16 418 PRO A CA 1
ATOM 3271 C C . PRO A 1 418 ? -17.600 30.088 -1.703 1.00 42.16 418 PRO A C 1
ATOM 3273 O O . PRO A 1 418 ? -17.145 29.986 -2.844 1.00 42.16 418 PRO A O 1
ATOM 3276 N N . GLU A 1 419 ? -17.936 29.028 -0.964 1.00 53.09 419 GLU A N 1
ATOM 3277 C CA . GLU A 1 419 ? -17.876 27.654 -1.469 1.00 53.09 419 GLU A CA 1
ATOM 3278 C C . GLU A 1 419 ? -18.699 27.517 -2.755 1.00 53.09 419 GLU A C 1
ATOM 3280 O O . GLU A 1 419 ? -19.827 28.004 -2.855 1.00 53.09 419 GLU A O 1
ATOM 3285 N N . THR A 1 420 ? -18.128 26.855 -3.762 1.00 73.69 420 THR A N 1
ATOM 3286 C CA . THR A 1 420 ? -18.857 26.569 -5.005 1.00 73.69 420 THR A CA 1
ATOM 3287 C C . THR A 1 420 ? -20.020 25.599 -4.732 1.00 73.69 420 THR A C 1
ATOM 3289 O O . THR A 1 420 ? -19.893 24.730 -3.865 1.00 73.69 420 THR A O 1
ATOM 3292 N N . PRO A 1 421 ? -21.137 25.662 -5.488 1.00 64.06 421 PRO A N 1
ATOM 3293 C CA . PRO A 1 421 ? -22.271 24.743 -5.317 1.00 64.06 421 PRO A CA 1
ATOM 3294 C C . PRO A 1 421 ? -21.882 23.253 -5.329 1.00 64.06 421 PRO A C 1
ATOM 3296 O O . PRO A 1 421 ? -22.475 22.437 -4.624 1.00 64.06 421 PRO A O 1
ATOM 3299 N N . GLU A 1 422 ? -20.850 22.888 -6.092 1.00 64.19 422 GLU A N 1
ATOM 3300 C CA . GLU A 1 422 ? -20.316 21.523 -6.162 1.00 64.19 422 GLU A CA 1
ATOM 3301 C C . GLU A 1 422 ? -19.564 21.118 -4.885 1.00 64.19 422 GLU A C 1
ATOM 3303 O O . GLU A 1 422 ? -19.725 19.992 -4.407 1.00 64.19 422 GLU A O 1
ATOM 3308 N N . GLN A 1 423 ? -18.808 22.042 -4.282 1.00 66.38 423 GLN A N 1
ATOM 3309 C CA . GLN A 1 423 ? -18.139 21.828 -2.995 1.00 66.38 423 GLN A CA 1
ATOM 3310 C C . GLN A 1 423 ? -19.155 21.696 -1.860 1.00 66.38 423 GLN A C 1
ATOM 3312 O O . GLN A 1 423 ? -19.071 20.746 -1.083 1.00 66.38 423 GLN A O 1
ATOM 3317 N N . SER A 1 424 ? -20.170 22.561 -1.809 1.00 70.88 424 SER A N 1
ATOM 3318 C CA . SER A 1 424 ? -21.209 22.482 -0.777 1.00 70.88 424 SER A CA 1
ATOM 3319 C C . SER A 1 424 ? -22.064 21.211 -0.906 1.00 70.88 424 SER A C 1
ATOM 3321 O O . SER A 1 424 ? -22.441 20.618 0.107 1.00 70.88 424 SER A O 1
ATOM 3323 N N . LYS A 1 425 ? -22.298 20.712 -2.133 1.00 75.88 425 LYS A N 1
ATOM 3324 C CA . LYS A 1 425 ? -22.921 19.395 -2.368 1.00 75.88 425 LYS A CA 1
ATOM 3325 C C . LYS A 1 425 ? -22.036 18.248 -1.865 1.00 75.88 425 LYS A C 1
ATOM 3327 O O . LYS A 1 425 ? -22.541 17.337 -1.207 1.00 75.88 425 LYS A O 1
ATOM 3332 N N . ALA A 1 426 ? -20.733 18.278 -2.148 1.00 71.44 426 ALA A N 1
ATOM 3333 C CA . ALA A 1 426 ? -19.793 17.245 -1.705 1.00 71.44 426 ALA A CA 1
ATOM 3334 C C . ALA A 1 426 ? -19.657 17.198 -0.172 1.00 71.44 426 ALA A C 1
ATOM 3336 O O . ALA A 1 426 ? -19.674 16.111 0.412 1.00 71.44 426 ALA A O 1
ATOM 3337 N N . THR A 1 427 ? -19.590 18.359 0.484 1.00 75.94 427 THR A N 1
ATOM 3338 C CA . THR A 1 427 ? -19.565 18.479 1.950 1.00 75.94 427 THR A CA 1
ATOM 3339 C C . THR A 1 427 ? -20.853 17.935 2.569 1.00 75.94 427 THR A C 1
ATOM 3341 O O . THR A 1 427 ? -20.789 17.064 3.436 1.00 75.94 427 THR A O 1
ATOM 3344 N N . TYR A 1 428 ? -22.020 18.334 2.049 1.00 82.75 428 TYR A N 1
ATOM 3345 C CA . TYR A 1 428 ? -23.314 17.819 2.507 1.00 82.75 428 TYR A CA 1
ATOM 3346 C C . TYR A 1 428 ? -23.407 16.288 2.405 1.00 82.75 428 TYR A C 1
ATOM 3348 O O . TYR A 1 428 ? -23.833 15.623 3.351 1.00 82.75 428 TYR A O 1
ATOM 3356 N N . LEU A 1 429 ? -22.976 15.704 1.280 1.00 79.94 429 LEU A N 1
ATOM 3357 C CA . LEU A 1 429 ? -22.970 14.249 1.107 1.00 79.94 429 LEU A CA 1
ATOM 3358 C C . LEU A 1 429 ? -22.035 13.577 2.116 1.00 79.94 429 LEU A C 1
ATOM 3360 O O . LEU A 1 429 ? -22.421 12.601 2.753 1.00 79.94 429 LEU A O 1
ATOM 3364 N N . LYS A 1 430 ? -20.828 14.108 2.319 1.00 75.94 430 LYS A N 1
ATOM 3365 C CA . LYS A 1 430 ? -19.870 13.548 3.279 1.00 75.94 430 LYS A CA 1
ATOM 3366 C C . LYS A 1 430 ? -20.417 13.537 4.710 1.00 75.94 430 LYS A C 1
ATOM 3368 O O . LYS A 1 430 ? -20.180 12.578 5.442 1.00 75.94 430 LYS A O 1
ATOM 3373 N N . GLU A 1 431 ? -21.148 14.574 5.100 1.00 79.56 431 GLU A N 1
ATOM 3374 C CA . GLU A 1 431 ? -21.669 14.729 6.461 1.00 79.56 431 GLU A CA 1
ATOM 3375 C C . GLU A 1 431 ? -22.972 13.957 6.695 1.00 79.56 431 GLU A C 1
ATOM 3377 O O . GLU A 1 431 ? -23.170 13.375 7.763 1.00 79.56 431 GLU A O 1
ATOM 3382 N N . HIS A 1 432 ? -23.857 13.906 5.696 1.00 84.94 432 HIS A N 1
ATOM 3383 C CA . HIS A 1 432 ? -25.224 13.420 5.883 1.00 84.94 432 HIS A CA 1
ATOM 3384 C C . HIS A 1 432 ? -25.539 12.093 5.186 1.00 84.94 432 HIS A C 1
ATOM 3386 O O . HIS A 1 432 ? -26.571 11.495 5.495 1.00 84.94 432 HIS A O 1
ATOM 3392 N N . PHE A 1 433 ? -24.675 11.569 4.308 1.00 84.94 433 PHE A N 1
ATOM 3393 C CA . PHE A 1 433 ? -24.957 10.324 3.579 1.00 84.94 433 PHE A CA 1
ATOM 3394 C C . PHE A 1 433 ? -25.186 9.128 4.511 1.00 84.94 433 PHE A C 1
ATOM 3396 O O . PHE A 1 433 ? -26.123 8.361 4.299 1.00 84.94 433 PHE A O 1
ATOM 3403 N N . VAL A 1 434 ? -24.394 8.995 5.582 1.00 81.00 434 VAL A N 1
ATOM 3404 C CA . VAL A 1 434 ? -24.571 7.923 6.580 1.00 81.00 434 VAL A CA 1
ATOM 3405 C C . VAL A 1 434 ? -25.934 8.035 7.263 1.00 81.00 434 VAL A C 1
ATOM 3407 O O . VAL A 1 434 ? -26.656 7.047 7.362 1.00 81.00 434 VAL A O 1
ATOM 3410 N N . TYR A 1 435 ? -26.327 9.246 7.663 1.00 85.44 435 TYR A N 1
ATOM 3411 C CA . TYR A 1 435 ? -27.625 9.495 8.286 1.00 85.44 435 TYR A CA 1
ATOM 3412 C C . TYR A 1 435 ? -28.788 9.154 7.346 1.00 85.44 435 TYR A C 1
ATOM 3414 O O . TYR A 1 435 ? -29.730 8.469 7.743 1.00 85.44 435 TYR A O 1
ATOM 3422 N N . ILE A 1 436 ? -28.718 9.606 6.092 1.00 86.50 436 ILE A N 1
ATOM 3423 C CA . ILE A 1 436 ? -29.751 9.364 5.078 1.00 86.50 436 ILE A CA 1
ATOM 3424 C C . ILE A 1 436 ? -29.862 7.862 4.793 1.00 86.50 436 ILE A C 1
ATOM 3426 O O . ILE A 1 436 ? -30.965 7.310 4.815 1.00 86.50 436 ILE A O 1
ATOM 3430 N N . ARG A 1 437 ? -28.723 7.175 4.627 1.00 87.88 437 ARG A N 1
ATOM 3431 C CA . ARG A 1 437 ? -28.668 5.723 4.429 1.00 87.88 437 ARG A CA 1
ATOM 3432 C C . ARG A 1 437 ? -29.293 4.962 5.590 1.00 87.88 437 ARG A C 1
ATOM 3434 O O . ARG A 1 437 ? -30.100 4.062 5.361 1.00 87.88 437 ARG A O 1
ATOM 3441 N N . ASP A 1 438 ? -28.929 5.305 6.820 1.00 83.44 438 ASP A N 1
ATOM 3442 C CA . ASP A 1 438 ? -29.398 4.602 8.013 1.00 83.44 438 ASP A CA 1
ATOM 3443 C C . ASP A 1 438 ? -30.884 4.872 8.280 1.00 83.44 438 ASP A C 1
ATOM 3445 O O . ASP A 1 438 ? -31.605 3.989 8.752 1.00 83.44 438 ASP A O 1
ATOM 3449 N N . ARG A 1 439 ? -31.379 6.063 7.929 1.00 89.56 439 ARG A N 1
ATOM 3450 C CA . ARG A 1 439 ? -32.802 6.402 8.026 1.00 89.56 439 ARG A CA 1
ATOM 3451 C C . ARG A 1 439 ? -33.646 5.634 7.006 1.00 89.56 439 ARG A C 1
ATOM 3453 O O . ARG A 1 439 ? -34.719 5.154 7.363 1.00 89.56 439 ARG A O 1
ATOM 3460 N N . ILE A 1 440 ? -33.153 5.466 5.777 1.00 88.56 440 ILE A N 1
ATOM 3461 C CA . ILE A 1 440 ? -33.818 4.677 4.724 1.00 88.56 440 ILE A CA 1
ATOM 3462 C C . ILE A 1 440 ? -33.773 3.185 5.075 1.00 88.56 440 ILE A C 1
ATOM 3464 O O . ILE A 1 440 ? -34.824 2.622 5.352 1.00 88.56 440 ILE A O 1
ATOM 3468 N N . THR A 1 441 ? -32.573 2.601 5.186 1.00 86.75 441 THR A N 1
ATOM 3469 C CA . THR A 1 441 ? -32.165 1.730 6.308 1.00 86.75 441 THR A CA 1
ATOM 3470 C C . THR A 1 441 ? -33.279 1.104 7.148 1.00 86.75 441 THR A C 1
ATOM 3472 O O . THR A 1 441 ? -33.916 0.103 6.827 1.00 86.75 441 THR A O 1
ATOM 3475 N N . ARG A 1 442 ? -33.508 1.779 8.274 1.00 87.94 442 ARG A N 1
ATOM 3476 C CA . ARG A 1 442 ? -34.475 1.426 9.314 1.00 87.94 442 ARG A CA 1
ATOM 3477 C C . ARG A 1 442 ? -35.930 1.587 8.879 1.00 87.94 442 ARG A C 1
ATOM 3479 O O . ARG A 1 442 ? -36.806 0.969 9.470 1.00 87.94 442 ARG A O 1
ATOM 3486 N N . GLY A 1 443 ? -36.197 2.437 7.890 1.00 86.19 443 GLY A N 1
ATOM 3487 C CA . GLY A 1 443 ? -37.536 2.663 7.358 1.00 86.19 443 GLY A CA 1
ATOM 3488 C C . GLY A 1 443 ? -38.014 1.576 6.398 1.00 86.19 443 GLY A C 1
ATOM 3489 O O . GLY A 1 443 ? -39.200 1.570 6.057 1.00 86.19 443 GLY A O 1
ATOM 3490 N N . ILE A 1 444 ? -37.130 0.680 5.946 1.00 88.75 444 ILE A N 1
ATOM 3491 C CA . ILE A 1 444 ? -37.487 -0.421 5.050 1.00 88.75 444 ILE A CA 1
ATOM 3492 C C . ILE A 1 444 ? -38.290 -1.463 5.820 1.00 88.75 444 ILE A C 1
ATOM 3494 O O . ILE A 1 444 ? -37.809 -2.102 6.753 1.00 88.75 444 ILE A O 1
ATOM 3498 N N . ALA A 1 445 ? -39.522 -1.670 5.367 1.00 88.44 445 ALA A N 1
ATOM 3499 C CA . ALA A 1 445 ? -40.374 -2.757 5.814 1.00 88.44 445 ALA A CA 1
ATOM 3500 C C . ALA A 1 445 ? -40.426 -3.821 4.717 1.00 88.44 445 ALA A C 1
ATOM 3502 O O . ALA A 1 445 ? -40.971 -3.573 3.638 1.00 88.44 445 ALA A O 1
ATOM 3503 N N . TYR A 1 446 ? -39.866 -4.998 5.005 1.00 88.94 446 TYR A N 1
ATOM 3504 C CA . TYR A 1 446 ? -39.813 -6.116 4.065 1.00 88.94 446 TYR A CA 1
ATOM 3505 C C . TYR A 1 446 ? -41.231 -6.522 3.618 1.00 88.94 446 TYR A C 1
ATOM 3507 O O . TYR A 1 446 ? -42.036 -6.916 4.470 1.00 88.94 446 TYR A O 1
ATOM 3515 N N . PRO A 1 447 ? -41.571 -6.470 2.313 1.00 91.44 447 PRO A N 1
ATOM 3516 C CA . PRO A 1 447 ? -42.902 -6.850 1.849 1.00 91.44 447 PRO A CA 1
ATOM 3517 C C . PRO A 1 447 ? -43.229 -8.304 2.208 1.00 91.44 447 PRO A C 1
ATOM 3519 O O . PRO A 1 447 ? -42.489 -9.219 1.849 1.00 91.44 447 PRO A O 1
ATOM 3522 N N . GLN A 1 448 ? -44.361 -8.540 2.878 1.00 88.94 448 GLN A N 1
ATOM 3523 C CA . GLN A 1 448 ? -44.736 -9.876 3.370 1.00 88.94 448 GLN A CA 1
ATOM 3524 C C . GLN A 1 448 ? -44.815 -10.923 2.249 1.00 88.94 448 GLN A C 1
ATOM 3526 O O . GLN A 1 448 ? -44.415 -12.068 2.439 1.00 88.94 448 GLN A O 1
ATOM 3531 N N . THR A 1 449 ? -45.269 -10.529 1.057 1.00 86.94 449 THR A N 1
ATOM 3532 C CA . THR A 1 449 ? -45.286 -11.402 -0.125 1.00 86.94 449 THR A CA 1
ATOM 3533 C C . THR A 1 449 ? -43.874 -11.783 -0.570 1.00 86.94 449 THR A C 1
ATOM 3535 O O . THR A 1 449 ? -43.620 -12.956 -0.817 1.00 86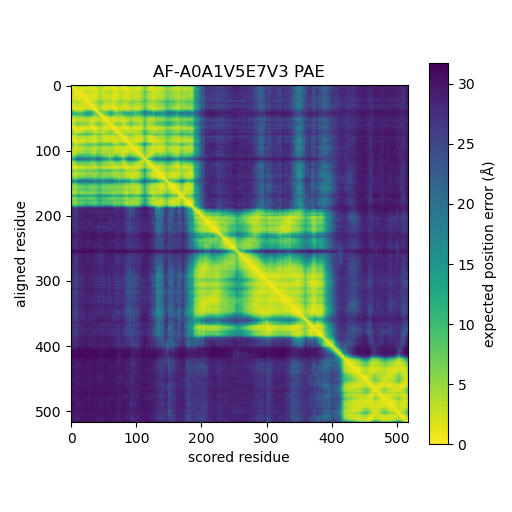.94 449 THR A O 1
ATOM 3538 N N . ALA A 1 450 ? -42.936 -10.829 -0.601 1.00 89.25 450 ALA A N 1
ATOM 3539 C CA . ALA A 1 450 ? -41.537 -11.106 -0.935 1.00 89.25 450 ALA A CA 1
ATOM 3540 C C . ALA A 1 450 ? -40.869 -11.994 0.128 1.00 89.25 450 ALA A C 1
ATOM 3542 O O . ALA A 1 450 ? -40.090 -12.878 -0.214 1.00 89.25 450 ALA A O 1
ATOM 3543 N N . ARG A 1 451 ? -41.241 -11.817 1.406 1.00 88.81 451 ARG A N 1
ATOM 3544 C CA . ARG A 1 451 ? -40.776 -12.661 2.514 1.00 88.81 451 ARG A CA 1
ATOM 3545 C C . ARG A 1 451 ? -41.257 -14.105 2.384 1.00 88.81 451 ARG A C 1
ATOM 3547 O O . ARG A 1 451 ? -40.457 -15.021 2.524 1.00 88.81 451 ARG A O 1
ATOM 3554 N N . LYS A 1 452 ? -42.541 -14.311 2.072 1.00 86.81 452 LYS A N 1
ATOM 3555 C CA . LYS A 1 452 ? -43.115 -15.648 1.830 1.00 86.81 452 LYS A CA 1
ATOM 3556 C C . LYS A 1 452 ? -42.498 -16.347 0.619 1.00 86.81 452 LYS A C 1
ATOM 3558 O O . LYS A 1 452 ? -42.357 -17.561 0.637 1.00 86.81 452 LYS A O 1
ATOM 3563 N N . MET A 1 453 ? -42.142 -15.583 -0.413 1.00 85.75 453 MET A N 1
ATOM 3564 C CA . MET A 1 453 ? -41.559 -16.106 -1.652 1.00 85.75 453 MET A CA 1
ATOM 3565 C C . MET A 1 453 ? -40.035 -16.280 -1.597 1.00 85.75 453 MET A C 1
ATOM 3567 O O . MET A 1 453 ? -39.437 -16.676 -2.594 1.00 85.75 453 MET A O 1
ATOM 3571 N N . GLY A 1 454 ? -39.385 -15.970 -0.471 1.00 87.00 454 GLY A N 1
ATOM 3572 C CA . GLY A 1 454 ? -37.935 -16.127 -0.343 1.00 87.00 454 GLY A CA 1
ATOM 3573 C C . GLY A 1 454 ? -37.113 -15.147 -1.194 1.00 87.00 454 GLY A C 1
ATOM 3574 O O . GLY A 1 454 ? -35.919 -15.357 -1.391 1.00 87.00 454 GLY A O 1
ATOM 3575 N N . TRP A 1 455 ? -37.728 -14.093 -1.737 1.00 88.69 455 TRP A N 1
ATOM 3576 C CA . TRP A 1 455 ? -37.033 -13.130 -2.595 1.00 88.69 455 TRP A CA 1
ATOM 3577 C C . TRP A 1 455 ? -36.034 -12.347 -1.773 1.00 88.69 455 TRP A C 1
ATOM 3579 O O . TRP A 1 455 ? -36.372 -11.971 -0.663 1.00 88.69 455 TRP A O 1
ATOM 3589 N N . SER A 1 456 ? -34.852 -12.082 -2.317 1.00 87.94 456 SER A N 1
ATOM 3590 C CA . SER A 1 456 ? -33.798 -11.243 -1.739 1.00 87.94 456 SER A CA 1
ATOM 3591 C C . SER A 1 456 ? -33.036 -10.582 -2.885 1.00 87.94 456 SER A C 1
ATOM 3593 O O . SER A 1 456 ? -33.106 -11.049 -4.022 1.00 87.94 456 SER A O 1
ATOM 3595 N N . GLY A 1 457 ? -32.363 -9.465 -2.623 1.00 87.06 457 GLY A N 1
ATOM 3596 C CA . GLY A 1 457 ? -31.681 -8.732 -3.687 1.00 87.06 457 GLY A CA 1
ATOM 3597 C C . GLY A 1 457 ? -31.300 -7.313 -3.299 1.00 87.06 457 GLY A C 1
ATOM 3598 O O . GLY A 1 457 ? -31.647 -6.826 -2.222 1.00 87.06 457 GLY A O 1
ATOM 3599 N N . GLN A 1 458 ? -30.571 -6.646 -4.188 1.00 91.25 458 GLN A N 1
ATOM 3600 C CA . GLN A 1 458 ? -30.122 -5.272 -3.998 1.00 91.25 458 GLN A CA 1
ATOM 3601 C C . GLN A 1 458 ? -30.805 -4.352 -5.013 1.00 91.25 458 GLN A C 1
ATOM 3603 O O . GLN A 1 458 ? -30.757 -4.616 -6.207 1.00 91.25 458 GLN A O 1
ATOM 3608 N N . VAL A 1 459 ? -31.425 -3.272 -4.539 1.00 90.62 459 VAL A N 1
ATOM 3609 C CA . VAL A 1 459 ? -32.006 -2.214 -5.378 1.00 90.62 459 VAL A CA 1
ATOM 3610 C C . VAL A 1 459 ? -31.081 -1.005 -5.317 1.00 90.62 459 VAL A C 1
ATOM 3612 O O . VAL A 1 459 ? -30.864 -0.462 -4.231 1.00 90.62 459 VAL A O 1
ATOM 3615 N N . LYS A 1 460 ? -30.544 -0.544 -6.449 1.00 93.25 460 LYS A N 1
ATOM 3616 C CA . LYS A 1 460 ? -29.844 0.750 -6.498 1.00 93.25 460 LYS A CA 1
ATOM 3617 C C . LYS A 1 460 ? -30.827 1.829 -6.906 1.00 93.25 460 LYS A C 1
ATOM 3619 O O . LYS A 1 460 ? -31.462 1.728 -7.953 1.00 93.25 460 LYS A O 1
ATOM 3624 N N . ILE A 1 461 ? -30.934 2.868 -6.090 1.00 91.12 461 ILE A N 1
ATOM 3625 C CA . ILE A 1 461 ? -31.841 3.991 -6.315 1.00 91.12 461 ILE A CA 1
ATOM 3626 C C . ILE A 1 461 ? -31.074 5.310 -6.405 1.00 91.12 461 ILE A C 1
ATOM 3628 O O . ILE A 1 461 ? -30.015 5.470 -5.790 1.00 91.12 461 ILE A O 1
ATOM 3632 N N . ALA A 1 462 ? -31.634 6.253 -7.157 1.00 92.19 462 ALA A N 1
ATOM 3633 C CA . ALA A 1 462 ? -31.196 7.640 -7.233 1.00 92.19 462 ALA A CA 1
ATOM 3634 C C . ALA A 1 462 ? -32.373 8.568 -6.920 1.00 92.19 462 ALA A C 1
ATOM 3636 O O . ALA A 1 462 ? -33.491 8.291 -7.346 1.00 92.19 462 ALA A O 1
ATOM 3637 N N . PHE A 1 463 ? -32.141 9.638 -6.163 1.00 92.50 463 PHE A N 1
ATOM 3638 C CA . PHE A 1 463 ? -33.158 10.648 -5.851 1.00 92.50 463 PHE A CA 1
ATOM 3639 C C . PHE A 1 463 ? -32.531 12.013 -5.558 1.00 92.50 463 PHE A C 1
ATOM 3641 O O . PHE A 1 463 ? -31.349 12.095 -5.220 1.00 92.50 463 PHE A O 1
ATOM 3648 N N . ILE A 1 464 ? -33.320 13.083 -5.670 1.00 90.81 464 ILE A N 1
ATOM 3649 C CA . ILE A 1 464 ? -32.873 14.463 -5.440 1.00 90.81 464 ILE A CA 1
ATOM 3650 C C . ILE A 1 464 ? -33.484 14.991 -4.146 1.00 90.81 464 ILE A C 1
ATOM 3652 O O . ILE A 1 464 ? -34.705 15.001 -4.002 1.00 90.81 464 ILE A O 1
ATOM 3656 N N . VAL A 1 465 ? -32.637 15.467 -3.232 1.00 90.69 465 VAL A N 1
ATOM 3657 C CA . VAL A 1 465 ? -33.043 16.182 -2.016 1.00 90.69 465 VAL A CA 1
ATOM 3658 C C . VAL A 1 465 ? -33.009 17.688 -2.279 1.00 90.69 465 VAL A C 1
ATOM 3660 O O . VAL A 1 465 ? -31.985 18.214 -2.721 1.00 90.69 465 VAL A O 1
ATOM 3663 N N . PHE A 1 466 ? -34.114 18.382 -2.012 1.00 89.00 466 PHE A N 1
ATOM 3664 C CA . PHE A 1 466 ? -34.229 19.839 -2.133 1.00 89.00 466 PHE A CA 1
ATOM 3665 C C . PHE A 1 466 ? -33.803 20.552 -0.853 1.00 89.00 466 PHE A C 1
ATOM 3667 O O . PHE A 1 466 ? -33.732 19.946 0.212 1.00 89.00 466 PHE A O 1
ATOM 3674 N N . GLU A 1 467 ? -33.561 21.857 -0.960 1.00 87.50 467 GLU A N 1
ATOM 3675 C CA . GLU A 1 467 ? -33.142 22.756 0.129 1.00 87.50 467 GLU A CA 1
ATOM 3676 C C . GLU A 1 467 ? -34.132 22.796 1.312 1.00 87.50 467 GLU A C 1
ATOM 3678 O O . GLU A 1 467 ? -33.758 23.132 2.433 1.00 87.50 467 GLU A O 1
ATOM 3683 N N . ASP A 1 468 ? -35.390 22.399 1.106 1.00 82.31 468 ASP A N 1
ATOM 3684 C CA . ASP A 1 468 ? -36.402 22.257 2.160 1.00 82.31 468 ASP A CA 1
ATOM 3685 C C . ASP A 1 468 ? -36.327 20.907 2.910 1.00 82.31 468 ASP A C 1
ATOM 3687 O O . ASP A 1 468 ? -36.922 20.757 3.985 1.00 82.31 468 ASP A O 1
ATOM 3691 N N . GLY A 1 469 ? -35.530 19.959 2.401 1.00 82.50 469 GLY A N 1
ATOM 3692 C CA . GLY A 1 469 ? -35.381 18.583 2.879 1.00 82.50 469 GLY A CA 1
ATOM 3693 C C . GLY A 1 469 ? -36.326 17.586 2.197 1.00 82.50 469 GLY A C 1
ATOM 3694 O O . GLY A 1 469 ? -36.277 16.393 2.507 1.00 82.50 469 GLY A O 1
ATOM 3695 N N . GLY A 1 470 ? -37.187 18.048 1.287 1.00 89.19 470 GLY A N 1
ATOM 3696 C CA . GLY A 1 470 ? -38.072 17.224 0.469 1.00 89.19 470 GLY A CA 1
ATOM 3697 C C . GLY A 1 470 ? -37.319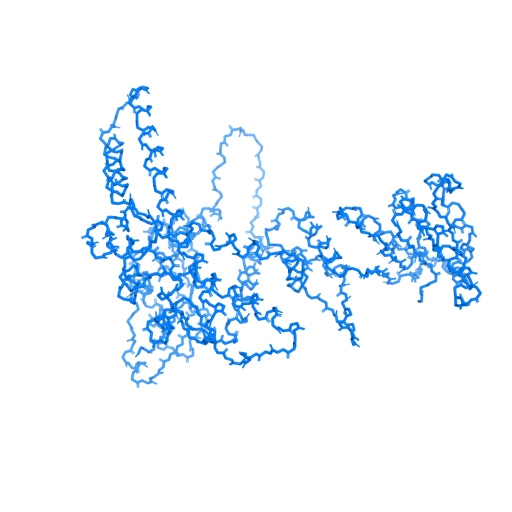 16.429 -0.598 1.00 89.19 470 GLY A C 1
ATOM 3698 O O . GLY A 1 470 ? -36.141 16.671 -0.864 1.00 89.19 470 GLY A O 1
ATOM 3699 N N . VAL A 1 471 ? -37.997 15.454 -1.209 1.00 89.94 471 VAL A N 1
ATOM 3700 C CA . VAL A 1 471 ? -37.392 14.533 -2.184 1.00 89.94 471 VAL A CA 1
ATOM 3701 C C . VAL A 1 471 ? -38.236 14.440 -3.453 1.00 89.94 471 VAL A C 1
ATOM 3703 O O . VAL A 1 471 ? -39.416 14.114 -3.351 1.00 89.94 471 VAL A O 1
ATOM 3706 N N . ASN A 1 472 ? -37.625 14.618 -4.633 1.00 86.31 472 ASN A N 1
ATOM 3707 C CA . ASN A 1 472 ? -38.209 14.226 -5.931 1.00 86.31 472 ASN A CA 1
ATOM 3708 C C . ASN A 1 472 ? -37.288 13.263 -6.698 1.00 86.31 472 ASN A C 1
ATOM 3710 O O . ASN A 1 472 ? -36.204 12.903 -6.239 1.00 86.31 472 ASN A O 1
ATOM 3714 N N . ASP A 1 473 ? -37.760 12.830 -7.871 1.00 83.50 473 ASP A N 1
ATOM 3715 C CA . ASP A 1 473 ? -37.017 12.032 -8.852 1.00 83.50 473 ASP A CA 1
ATOM 3716 C C . ASP A 1 473 ? -36.435 10.731 -8.290 1.00 83.50 473 ASP A C 1
ATOM 3718 O O . ASP A 1 473 ? -35.338 10.311 -8.651 1.00 83.50 473 ASP A O 1
ATOM 3722 N N . VAL A 1 474 ? -37.193 10.079 -7.400 1.00 91.00 474 VAL A N 1
ATOM 3723 C CA . VAL A 1 474 ? -36.834 8.767 -6.851 1.00 91.00 474 VAL A CA 1
ATOM 3724 C C . VAL A 1 474 ? -36.998 7.699 -7.929 1.00 91.00 474 VAL A C 1
ATOM 3726 O O . VAL A 1 474 ? -38.116 7.269 -8.217 1.00 91.00 474 VAL A O 1
ATOM 3729 N N . ASN A 1 475 ? -35.874 7.264 -8.489 1.00 89.19 475 ASN A N 1
ATOM 3730 C CA . ASN A 1 475 ? -35.789 6.311 -9.588 1.00 89.19 475 ASN A CA 1
ATOM 3731 C C . ASN A 1 475 ? -34.928 5.101 -9.215 1.00 89.19 475 ASN A C 1
ATOM 3733 O O . ASN A 1 475 ? -33.972 5.203 -8.445 1.00 89.19 475 ASN A O 1
ATOM 3737 N N . VAL A 1 476 ? -35.248 3.950 -9.803 1.00 92.56 476 VAL A N 1
ATOM 3738 C CA . VAL A 1 476 ? -34.437 2.731 -9.699 1.00 92.56 476 VAL A CA 1
ATOM 3739 C C . VAL A 1 476 ? -33.400 2.757 -10.817 1.00 92.56 476 VAL A C 1
ATOM 3741 O O . VAL A 1 476 ? -33.753 2.780 -11.991 1.00 92.56 476 VAL A O 1
ATOM 3744 N N . VAL A 1 477 ? -32.124 2.780 -10.437 1.00 90.44 477 VAL A N 1
ATOM 3745 C CA . VAL A 1 477 ? -30.972 2.742 -11.351 1.00 90.44 477 VAL A CA 1
ATOM 3746 C C . VAL A 1 477 ? -30.608 1.299 -11.689 1.00 90.44 477 VAL A C 1
ATOM 3748 O O . VAL A 1 477 ? -30.248 1.000 -12.821 1.00 90.44 477 VAL A O 1
ATOM 3751 N N . GLU A 1 478 ? -30.728 0.400 -10.712 1.00 90.81 478 GLU A N 1
ATOM 3752 C CA . GLU A 1 478 ? -30.495 -1.032 -10.892 1.00 90.81 478 GLU A CA 1
ATOM 3753 C C . GLU A 1 478 ? -31.544 -1.813 -10.100 1.00 90.81 478 GLU A C 1
ATOM 3755 O O . GLU A 1 478 ? -31.703 -1.610 -8.891 1.00 90.81 478 GLU A O 1
ATOM 3760 N N . SER A 1 479 ? -32.290 -2.662 -10.807 1.00 87.94 479 SER A N 1
ATOM 3761 C CA . SER A 1 479 ? -33.356 -3.484 -10.236 1.00 87.94 479 SER A CA 1
ATOM 3762 C C . SER A 1 479 ? -32.778 -4.645 -9.431 1.00 87.94 479 SER A C 1
ATOM 3764 O O . SER A 1 479 ? -31.790 -5.257 -9.828 1.00 87.94 479 SER A O 1
ATOM 3766 N N . SER A 1 480 ? -33.464 -5.015 -8.352 1.00 87.31 480 SER A N 1
ATOM 3767 C CA . SER A 1 480 ? -33.187 -6.249 -7.603 1.00 87.31 480 SER A CA 1
ATOM 3768 C C . SER A 1 480 ? -33.578 -7.535 -8.341 1.00 87.31 480 SER A C 1
ATOM 3770 O O . SER A 1 480 ? -33.415 -8.623 -7.793 1.00 87.31 480 SER A O 1
ATOM 3772 N N . GLY A 1 481 ? -34.162 -7.429 -9.539 1.00 85.31 481 GLY A N 1
ATOM 3773 C CA . GLY A 1 481 ? -34.809 -8.539 -10.240 1.00 85.31 481 GLY A CA 1
ATOM 3774 C C . GLY A 1 481 ? -36.253 -8.785 -9.788 1.00 85.31 481 GLY A C 1
ATOM 3775 O O . GLY A 1 481 ? -36.969 -9.555 -10.426 1.00 85.31 481 GLY A O 1
ATOM 3776 N N . PHE A 1 482 ? -36.722 -8.097 -8.737 1.00 90.88 482 PHE A N 1
ATOM 3777 C CA . PHE A 1 482 ? -38.085 -8.207 -8.220 1.00 90.88 482 PHE A CA 1
ATOM 3778 C C . PHE A 1 482 ? -38.749 -6.831 -8.111 1.00 90.88 482 PHE A C 1
ATOM 3780 O O . PHE A 1 482 ? -38.527 -6.081 -7.161 1.00 90.88 482 PHE A O 1
ATOM 3787 N N . GLY A 1 483 ? -39.685 -6.531 -9.019 1.00 87.31 483 GLY A N 1
ATOM 3788 C CA . GLY A 1 483 ? -40.374 -5.231 -9.060 1.00 87.31 483 GLY A CA 1
ATOM 3789 C C . GLY A 1 483 ? -41.177 -4.868 -7.797 1.00 87.31 483 GLY A C 1
ATOM 3790 O O . GLY A 1 483 ? -41.585 -3.720 -7.622 1.00 87.31 483 GLY A O 1
ATOM 3791 N N . LEU A 1 484 ? -41.435 -5.825 -6.898 1.00 90.25 484 LEU A N 1
ATOM 3792 C CA . LEU A 1 484 ? -42.028 -5.551 -5.584 1.00 90.25 484 LEU A CA 1
ATOM 3793 C C . LEU A 1 484 ? -41.014 -4.939 -4.601 1.00 90.25 484 LEU A C 1
ATOM 3795 O O . LEU A 1 484 ? -41.380 -4.045 -3.842 1.00 90.25 484 LEU A O 1
ATOM 3799 N N . LEU A 1 485 ? -39.760 -5.399 -4.624 1.00 90.75 485 LEU A N 1
ATOM 3800 C CA . LEU A 1 485 ? -38.680 -4.853 -3.796 1.00 90.75 485 LEU A CA 1
ATOM 3801 C C . LEU A 1 485 ? -38.262 -3.473 -4.313 1.00 90.75 485 LEU A C 1
ATOM 3803 O O . LEU A 1 485 ? -38.117 -2.538 -3.531 1.00 90.75 485 LEU A O 1
ATOM 3807 N N . ASP A 1 486 ? -38.193 -3.320 -5.635 1.00 92.69 486 ASP A N 1
ATOM 3808 C CA . ASP A 1 486 ? -37.881 -2.051 -6.294 1.00 92.69 486 ASP A CA 1
ATOM 3809 C C . ASP A 1 486 ? -38.891 -0.948 -5.928 1.00 92.69 486 ASP A C 1
ATOM 3811 O O . ASP A 1 486 ? -38.511 0.151 -5.520 1.00 92.69 486 ASP A O 1
ATOM 3815 N N . ARG A 1 487 ? -40.197 -1.251 -5.995 1.00 93.50 487 ARG A N 1
ATOM 3816 C CA . ARG A 1 487 ? -41.254 -0.314 -5.576 1.00 93.50 487 ARG A CA 1
ATOM 3817 C C . ARG A 1 487 ? -41.190 0.003 -4.086 1.00 93.50 487 ARG A C 1
ATOM 3819 O O . ARG A 1 487 ? -41.312 1.166 -3.710 1.00 93.50 487 ARG A O 1
ATOM 3826 N N . ASN A 1 488 ? -40.955 -1.003 -3.243 1.00 94.50 488 ASN A N 1
ATOM 3827 C CA . ASN A 1 488 ? -40.845 -0.803 -1.798 1.00 94.50 488 ASN A CA 1
ATOM 3828 C C . ASN A 1 488 ? -39.671 0.119 -1.428 1.00 94.50 488 ASN A C 1
ATOM 3830 O O . ASN A 1 488 ? -39.815 0.952 -0.530 1.00 94.50 488 ASN A O 1
ATOM 3834 N N . ALA A 1 489 ? -38.544 0.015 -2.136 1.00 92.06 489 ALA A N 1
ATOM 3835 C CA . ALA A 1 489 ? -37.395 0.895 -1.960 1.00 92.06 489 ALA A CA 1
ATOM 3836 C C . ALA A 1 489 ? -37.755 2.355 -2.285 1.00 92.06 489 ALA A C 1
ATOM 3838 O O . ALA A 1 489 ? -37.528 3.248 -1.466 1.00 92.06 489 ALA A O 1
ATOM 3839 N N . VAL A 1 490 ? -38.394 2.591 -3.436 1.00 94.31 490 VAL A N 1
ATOM 3840 C CA . VAL A 1 490 ? -38.838 3.927 -3.872 1.00 94.31 490 VAL A CA 1
ATOM 3841 C C . VAL A 1 490 ? -39.850 4.540 -2.896 1.00 94.31 490 VAL A C 1
ATOM 3843 O O . VAL A 1 490 ? -39.709 5.695 -2.491 1.00 94.31 490 VAL A O 1
ATOM 3846 N N . GLU A 1 491 ? -40.860 3.773 -2.483 1.00 93.19 491 GLU A N 1
ATOM 3847 C CA . GLU A 1 491 ? -41.880 4.221 -1.526 1.00 93.19 491 GLU A CA 1
ATOM 3848 C C . GLU A 1 491 ? -41.281 4.545 -0.157 1.00 93.19 491 GLU A C 1
ATOM 3850 O O . GLU A 1 491 ? -41.678 5.519 0.485 1.00 93.19 491 GLU A O 1
ATOM 3855 N N . THR A 1 492 ? -40.301 3.756 0.286 1.00 92.88 492 THR A N 1
ATOM 3856 C CA . THR A 1 492 ? -39.649 3.974 1.577 1.00 92.88 492 THR A CA 1
ATOM 3857 C C . THR A 1 492 ? -38.899 5.300 1.598 1.00 92.88 492 THR A C 1
ATOM 3859 O O . THR A 1 492 ? -39.046 6.044 2.565 1.00 92.88 492 THR A O 1
ATOM 3862 N N . VAL A 1 493 ? -38.176 5.653 0.530 1.00 92.44 493 VAL A N 1
ATOM 3863 C CA . VAL A 1 493 ? -37.497 6.957 0.434 1.00 92.44 493 VAL A CA 1
ATOM 3864 C C . VAL A 1 493 ? -38.482 8.117 0.512 1.00 92.44 493 VAL A C 1
ATOM 3866 O O . VAL A 1 493 ? -38.259 9.053 1.278 1.00 92.44 493 VAL A O 1
ATOM 3869 N N . LYS A 1 494 ? -39.604 8.036 -0.213 1.00 92.00 494 LYS A N 1
ATOM 3870 C CA . LYS A 1 494 ? -40.652 9.067 -0.162 1.00 92.00 494 LYS A CA 1
ATOM 3871 C C . LYS A 1 494 ? -41.279 9.182 1.231 1.00 92.00 494 LYS A C 1
ATOM 3873 O O . LYS A 1 494 ? -41.583 10.283 1.672 1.00 92.00 494 LYS A O 1
ATOM 3878 N N . ARG A 1 495 ? -41.441 8.057 1.935 1.00 93.12 495 ARG A N 1
ATOM 3879 C CA . ARG A 1 495 ? -42.034 8.001 3.280 1.00 93.12 495 ARG A CA 1
ATOM 3880 C C . ARG A 1 495 ? -41.114 8.544 4.374 1.00 93.12 495 ARG A C 1
ATOM 3882 O O . ARG A 1 495 ? -41.610 9.123 5.333 1.00 93.12 495 ARG A O 1
ATOM 3889 N N . VAL A 1 496 ? -39.804 8.307 4.284 1.00 92.31 496 VAL A N 1
ATOM 3890 C CA . VAL A 1 496 ? -38.861 8.687 5.354 1.00 92.31 496 VAL A CA 1
ATOM 3891 C C . VAL A 1 496 ? -38.347 10.125 5.252 1.00 92.31 496 VAL A C 1
ATOM 3893 O O . VAL A 1 496 ? -37.723 10.605 6.206 1.00 92.31 496 VAL A O 1
ATOM 3896 N N . ALA A 1 497 ? -38.634 10.809 4.141 1.00 88.44 497 ALA A N 1
ATOM 3897 C CA . ALA A 1 497 ? -38.450 12.248 3.987 1.00 88.44 497 ALA A CA 1
ATOM 3898 C C . ALA A 1 497 ? -39.267 13.031 5.048 1.00 88.44 497 ALA A C 1
ATOM 3900 O O . ALA A 1 497 ? -40.304 12.543 5.502 1.00 88.44 497 ALA A O 1
ATOM 3901 N N . PRO A 1 498 ? -38.830 14.229 5.480 1.00 89.75 498 PRO A N 1
ATOM 3902 C CA . PRO A 1 498 ? -37.714 15.011 4.946 1.00 89.75 498 PRO A CA 1
ATOM 3903 C C . PRO A 1 498 ? -36.335 14.599 5.491 1.00 89.75 498 PRO A C 1
ATOM 3905 O O . PRO A 1 498 ? -36.199 14.132 6.628 1.00 89.75 498 PRO A O 1
ATOM 3908 N N . PHE A 1 499 ? -35.307 14.808 4.669 1.00 91.50 499 PHE A N 1
ATOM 3909 C CA . PHE A 1 499 ? -33.888 14.613 4.984 1.00 91.50 499 PHE A CA 1
ATOM 3910 C C . PHE A 1 499 ? -33.219 15.927 5.434 1.00 91.50 499 PHE A C 1
ATOM 3912 O O . PHE A 1 499 ? -33.850 16.983 5.359 1.00 91.50 499 PHE A O 1
ATOM 3919 N N . PRO A 1 500 ? -31.966 15.895 5.945 1.00 87.94 500 PRO A N 1
ATOM 3920 C CA . PRO A 1 500 ? -31.237 17.113 6.292 1.00 87.94 500 PRO A CA 1
ATOM 3921 C C . PRO A 1 500 ? -31.215 18.073 5.106 1.00 87.94 500 PRO A C 1
ATOM 3923 O O . PRO A 1 500 ? -31.039 17.638 3.973 1.00 87.94 500 PRO A O 1
ATOM 3926 N N . ARG A 1 501 ? -31.418 19.364 5.350 1.00 89.44 501 ARG A N 1
ATOM 3927 C CA . ARG A 1 501 ? -31.520 20.363 4.283 1.00 89.44 501 ARG A CA 1
ATOM 3928 C C . ARG A 1 501 ? -30.147 20.597 3.658 1.00 89.44 501 ARG A C 1
ATOM 3930 O O . ARG A 1 501 ? -29.247 21.021 4.384 1.00 89.44 501 ARG A O 1
ATOM 3937 N N . PRO A 1 502 ? -29.949 20.307 2.365 1.00 85.31 502 PRO A N 1
ATOM 3938 C CA . PRO A 1 502 ? -28.711 20.646 1.705 1.00 85.31 502 PRO A CA 1
ATOM 3939 C C . PRO A 1 502 ? -28.676 22.149 1.380 1.00 85.31 502 PRO A C 1
ATOM 3941 O O . PRO A 1 502 ? -29.725 22.744 1.133 1.00 85.31 502 PRO A O 1
ATOM 3944 N N . PRO A 1 503 ? -27.485 22.769 1.349 1.00 74.56 503 PRO A N 1
ATOM 3945 C CA . PRO A 1 503 ? -27.326 24.176 0.967 1.00 74.56 503 PRO A CA 1
ATOM 3946 C C . PRO A 1 503 ? -27.670 24.435 -0.510 1.00 74.56 503 PRO A C 1
ATOM 3948 O O . PRO A 1 503 ? -27.994 25.558 -0.875 1.00 74.56 503 PRO A O 1
ATOM 3951 N N . VAL A 1 504 ? -27.603 23.394 -1.345 1.00 85.25 504 VAL A N 1
ATOM 3952 C CA . VAL A 1 504 ? -28.050 23.354 -2.744 1.00 85.25 504 VAL A CA 1
ATOM 3953 C C . VAL A 1 504 ? -28.633 21.971 -3.024 1.00 85.25 504 VAL A C 1
ATOM 3955 O O . VAL A 1 504 ? -28.178 20.994 -2.430 1.00 85.25 504 VAL A O 1
ATOM 3958 N N . ARG A 1 505 ? -29.604 21.837 -3.934 1.00 87.19 505 ARG A N 1
ATOM 3959 C CA . ARG A 1 505 ? -30.197 20.522 -4.269 1.00 87.19 505 ARG A CA 1
ATOM 3960 C C . ARG A 1 505 ? -29.138 19.428 -4.517 1.00 87.19 505 ARG A C 1
ATOM 3962 O O . ARG A 1 505 ? -28.199 19.613 -5.296 1.00 87.19 505 ARG A O 1
ATOM 3969 N N . ALA A 1 506 ? -29.302 18.269 -3.881 1.00 86.06 506 ALA A N 1
ATOM 3970 C CA . ALA A 1 506 ? -28.311 17.193 -3.884 1.00 86.06 506 ALA A CA 1
ATOM 3971 C C . ALA A 1 506 ? -28.894 15.885 -4.440 1.00 86.06 506 ALA A C 1
ATOM 3973 O O . ALA A 1 506 ? -29.862 15.348 -3.909 1.00 86.06 506 ALA A O 1
ATOM 3974 N N . GLU A 1 507 ? -28.282 15.352 -5.501 1.00 89.62 507 GLU A N 1
ATOM 3975 C CA . GLU A 1 507 ? -28.556 13.994 -5.992 1.00 89.62 507 GLU A CA 1
ATOM 3976 C C . GLU A 1 507 ? -27.827 12.965 -5.121 1.00 89.62 507 GLU A C 1
ATOM 3978 O O . GLU A 1 507 ? -26.620 13.083 -4.895 1.00 89.62 507 GLU A O 1
ATOM 3983 N N . ILE A 1 508 ? -28.558 11.950 -4.667 1.00 86.94 508 ILE A N 1
ATOM 3984 C CA . ILE A 1 508 ? -28.058 10.847 -3.847 1.00 86.94 508 ILE A CA 1
ATOM 3985 C C . ILE A 1 508 ? -28.248 9.545 -4.614 1.00 86.94 508 ILE A C 1
ATOM 3987 O O . ILE A 1 508 ? -29.342 9.267 -5.100 1.00 86.94 508 ILE A O 1
ATOM 3991 N N . ARG A 1 509 ? -27.193 8.726 -4.672 1.00 91.44 509 ARG A N 1
ATOM 3992 C CA . ARG A 1 509 ? -27.233 7.357 -5.199 1.00 91.44 509 ARG A CA 1
ATOM 3993 C C . ARG A 1 509 ? -26.864 6.382 -4.100 1.00 91.44 509 ARG A C 1
ATOM 3995 O O . ARG A 1 509 ? -25.826 6.540 -3.460 1.00 91.44 509 ARG A O 1
ATOM 4002 N N . MET A 1 510 ? -27.702 5.381 -3.871 1.00 89.25 510 MET A N 1
ATOM 4003 C CA . MET A 1 510 ? -27.451 4.394 -2.828 1.00 89.25 510 MET A CA 1
ATOM 4004 C C . MET A 1 510 ? -28.047 3.033 -3.163 1.00 89.25 510 MET A C 1
ATOM 4006 O O . MET A 1 510 ? -29.016 2.925 -3.912 1.00 89.25 510 MET A O 1
ATOM 4010 N N . ALA A 1 511 ? -27.460 1.996 -2.573 1.00 90.06 511 ALA A N 1
ATOM 4011 C CA . ALA A 1 511 ? -27.938 0.633 -2.688 1.00 90.06 511 ALA A CA 1
ATOM 4012 C C . ALA A 1 511 ? -28.697 0.224 -1.422 1.00 90.06 511 ALA A C 1
ATOM 4014 O O . ALA A 1 511 ? -28.219 0.426 -0.305 1.00 90.06 511 ALA A O 1
ATOM 4015 N N . ILE A 1 512 ? -29.872 -0.361 -1.614 1.00 90.31 512 ILE A N 1
ATOM 4016 C CA . ILE A 1 512 ? -30.724 -0.922 -0.574 1.00 90.31 512 ILE A CA 1
ATOM 4017 C C . ILE A 1 512 ? -30.689 -2.439 -0.711 1.00 90.31 512 ILE A C 1
ATOM 4019 O O . ILE A 1 512 ? -31.031 -2.972 -1.764 1.00 90.31 512 ILE A O 1
ATOM 4023 N N . THR A 1 513 ? -30.302 -3.138 0.352 1.00 89.88 513 THR A N 1
ATOM 4024 C CA . THR A 1 513 ? -30.200 -4.600 0.341 1.00 89.88 513 THR A CA 1
ATOM 4025 C C . THR A 1 513 ? -31.355 -5.217 1.122 1.00 89.88 513 THR A C 1
ATOM 4027 O O . THR A 1 513 ? -31.508 -4.967 2.315 1.00 89.88 513 THR A O 1
ATOM 4030 N N . TYR A 1 514 ? -32.132 -6.071 0.461 1.00 87.56 514 TYR A N 1
ATOM 4031 C CA . TYR A 1 514 ? -33.150 -6.915 1.076 1.00 87.56 514 TYR A CA 1
ATOM 4032 C C . TYR A 1 514 ? -32.549 -8.288 1.386 1.00 87.56 514 TYR A C 1
ATOM 4034 O O . TYR A 1 514 ? -32.167 -9.022 0.472 1.00 87.56 514 TYR A O 1
ATOM 4042 N N . ARG A 1 515 ? -32.467 -8.638 2.675 1.00 84.50 515 ARG A N 1
ATOM 4043 C CA . ARG A 1 515 ? -32.059 -9.966 3.159 1.00 84.50 515 ARG A CA 1
ATOM 4044 C C . ARG A 1 515 ? -33.139 -10.549 4.059 1.00 84.50 515 ARG A C 1
ATOM 4046 O O . ARG A 1 515 ? -33.783 -9.821 4.813 1.00 84.50 515 ARG A O 1
ATOM 4053 N N . LEU A 1 516 ? -33.327 -11.856 3.960 1.00 77.88 516 LEU A N 1
ATOM 4054 C CA . LEU A 1 516 ? -34.142 -12.615 4.895 1.00 77.88 516 LEU A CA 1
ATOM 4055 C C . LEU A 1 516 ? -33.226 -13.040 6.039 1.00 77.88 516 LEU A C 1
ATOM 4057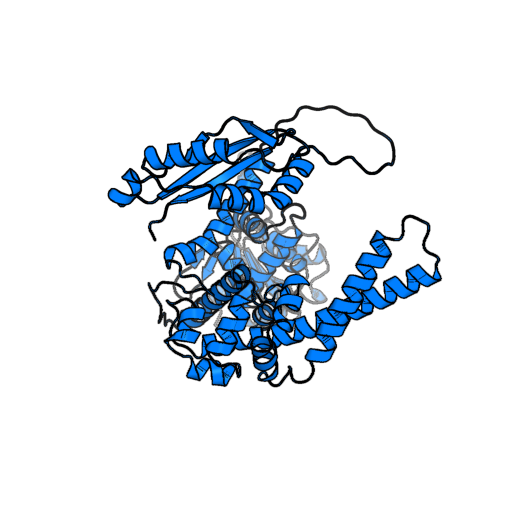 O O . LEU A 1 516 ? -32.224 -13.705 5.788 1.00 77.88 516 LEU A O 1
ATOM 4061 N N . ASN A 1 517 ? -33.540 -12.569 7.246 1.00 58.72 517 ASN A N 1
ATOM 4062 C CA . ASN A 1 517 ? -32.895 -13.026 8.476 1.00 58.72 517 ASN A CA 1
ATOM 4063 C C . ASN A 1 517 ? -33.321 -14.447 8.820 1.00 58.72 517 ASN A C 1
ATOM 4065 O O . ASN A 1 517 ? -34.519 -14.757 8.589 1.00 58.72 517 ASN A O 1
#

Mean predicted aligned error: 20.2 Å

Nearest PDB structures (foldseek):
  6sly-assembly1_A  TM=8.140E-01  e=6.559E-06  Helicobacter pylori
  5lw8-assembly1_A  TM=8.469E-01  e=2.601E-05  Helicobacter pylori 26695
  2m2k-assembly1_A  TM=4.870E-01  e=1.623E-03  Serratia marcescens
  5jxt-assembly1_E  TM=4.652E-01  e=2.757E-03  Thermothelomyces thermophilus ATCC 42464

Solvent-accessible surface area (backbone atoms only — not comparable to full-atom values): 29243 Å² total; per-residue (Å²): 131,85,40,24,34,41,37,38,30,71,37,51,68,52,36,53,51,50,54,54,54,48,67,36,84,87,37,59,83,49,67,70,37,51,75,39,70,37,41,61,87,88,23,54,67,64,70,60,37,43,52,63,52,57,62,66,32,69,57,69,89,82,38,29,34,39,38,31,18,46,69,57,70,47,58,100,65,84,55,42,74,27,32,25,36,37,52,64,42,96,74,91,48,39,66,65,48,48,49,46,58,53,50,29,63,46,74,29,70,47,72,46,99,84,72,48,78,43,76,76,55,91,70,59,47,78,46,65,85,49,62,61,58,54,33,32,34,48,48,59,40,26,53,66,71,44,81,85,60,85,54,61,54,57,32,29,40,62,48,35,74,79,49,77,47,69,46,73,79,90,85,52,81,40,79,58,52,39,64,57,35,48,51,44,36,46,62,74,55,53,74,65,58,62,49,52,58,43,59,34,68,72,42,42,48,74,49,72,67,39,48,50,56,41,68,74,31,64,66,50,46,53,40,48,42,56,28,85,90,35,76,71,49,72,70,52,55,55,51,29,53,56,47,51,51,52,50,52,47,55,64,68,72,51,90,59,88,70,49,75,63,56,52,47,52,50,51,51,51,51,50,49,34,52,51,50,51,48,53,53,44,53,51,53,26,62,52,50,53,39,49,62,58,48,55,74,72,50,87,76,54,50,46,20,45,52,55,40,37,64,74,72,37,36,71,58,42,25,72,67,60,52,44,51,55,68,44,48,52,46,41,52,76,55,47,37,51,33,57,72,54,39,23,55,52,40,48,52,49,50,54,52,50,51,56,62,35,49,77,74,75,50,68,93,64,72,89,43,39,41,24,20,32,83,44,64,40,49,44,69,53,53,57,38,54,70,49,45,58,50,53,63,52,45,57,58,48,54,64,66,69,66,77,84,80,82,89,83,92,85,88,90,79,97,66,90,75,78,77,50,73,68,54,51,39,52,51,45,46,74,73,39,44,66,58,55,50,53,50,39,61,72,55,60,72,82,54,64,69,43,60,77,68,69,60,60,39,49,29,29,36,34,32,34,34,33,56,87,9,44,76,48,74,68,43,77,78,37,73,35,86,40,75,68,58,42,49,50,55,47,52,32,52,67,65,62,48,65,52,83,58,34,97,44,72,36,79,45,76,50,76,47,76,49,75,83,129

Foldseek 3Di:
DQQEEEEAAAALVRLVVVVVVCPDPVNVVSVQAAEQRCHDDVCDAAVSNVVVVVVQCPPVVPGGYYYYYHDGPLPDDADASGQEYEHHDQDDALCSVVSNGCSNVDWDWDQPPVRDIDTPHPHHYYHYPDLLRVLLSLLVVLPVPDPPDPDSLVSSQVSCVVPFDWDDPVPDTDTDHSVNSVCSNCLVVDVVVLLVLLQDLQQFDLDLQLLVLCLVDPLLLVQQCLFVVRVPCNVLSVLLNVLVVVLVCCVVVPPDDDDPVRVVVSVVSVVSSVVSSVVVSSSVSVLSSLLLVLVVVDPDFQAAVLCCCQPPPVVSSCVSRVGGNVNVVVCVVSVRGDQVSQQVSQLVSVVSVQVVCVVVVDDPQPQGWGYGNHDTGGPVVSVVVVVVVVVVVVVVVVVVVPDDDDDDDDDDDDDDDDDDPVRLQVVCCVVFVVVLCVLLVVLQDPPPVCLVVQQWFKWKWKWKQAQVQAIDDTDTPDDRVDVVNNVSSSVSSNVSDRGPGGPHIYMDIDMDTGDDD

Sequence (517 aa):
MLSHTFWFLPNVASCQAMYNLLAQRQNTFFHAYAINLCAGPGAGIGVDALGPVQKSMGDPLATKTITLSCGKLTTGVTVRPWTGIFMLRNLKSPETYFQAAFRVQSPWEITTGAGTREIMKHECYVFDFALDRALKQISDYSCRLNVNESNPEKKVAEFINFLPVLAYDGSSMKQINAQDILDIAMAGTSATLLARRWESALLVNVDNETLARLMANKEAMDALMKIEQFRSLNSDIEMIINKSEAVKKAKKDGTGDLTPKEKKELSEAEKEYKSMRKQIQEKLIKFATRIPIFMYLTDYRERALQDVITQLESGLFKKVTGLDVKDFELLVSLNVFNGSLMNDAIFKFKRYEDSSLSYTGINKHEGEDVGGWDTVIKRREFEALFYNQQVTMEAAAVAAATGSVQGIAGISDRGVAPETPEQSKATYLKEHFVYIRDRITRGIAYPQTARKMGWSGQVKIAFIVFEDGGVNDVNVVESSGFGLLDRNAVETVKRVAPFPRPPVRAEIRMAITYRLN

Radius of gyration: 31.9 Å; Cα contacts (8 Å, |Δi|>4): 653; chains: 1; bounding box: 85×65×90 Å

pLDDT: mean 77.18, std 16.21, range [24.5, 96.69]